Protein AF-A0AB32T4A2-F1 (afdb_monomer_lite)

pLDDT: mean 78.08, std 14.13, range [25.25, 95.31]

Radius of gyration: 63.25 Å; chains: 1; bounding box: 148×83×180 Å

Secondary structure (DSSP, 8-state):
-----PPPSSHHHHHHHHHS-HHHHHHHHS-TTTTHHHHHHHHHHHHHHHHHHHHHHHHTT----HHHHHHHHHHHHHHHHHHHHH-HHHHHHHHHHHHHTTTHHHHHHHHHHHHHHHIIIIIHHHHHHHHHHHHHHHHHHHHHHHHHHHHHHHHHHHHHHHHHHHHHTHHHHHHHHHHHHHHHHHHHHHHH--TTTGGG--------SSHHHHHHHHHHHHHHHHHHHHHHHHHHHHHHHHHHHHHH---TTTHHHHHGGGG-GGGGGGGGGHHHHHHHS----TTHHHHHHHHHHHHHHHHS----------------TTHHHHHHHHHHHHHHHHHHHHHHHHHHHHHHHHHHHHHHHHHHHHHHHHHHHHH-TTSS--B--HHHHHHHHHHHHTT----PSPPTGGGTTSB-TT--SPPHHHHHHHHHHHHHHHHHHHHHHHHHHHHHHHHHHHHHHHHH---EEEEEEEEE------S-SHHHHHHHHHHGGG--EEEEEEEEESS-TTSHHHHTSSSSSS--------

GO terms:
  GO:0009612 response to mechanical stimulus (P, IDA)
  GO:1905516 positive regulation of fertilization (P, IGI)
  GO:1905516 positive regulation of fertilization (P, IMP)

Structure (mmCIF, N/CA/C/O backbone):
data_AF-A0AB32T4A2-F1
#
_entry.id   AF-A0AB32T4A2-F1
#
loop_
_atom_site.group_PDB
_atom_site.id
_atom_site.type_symbol
_atom_site.label_atom_id
_atom_site.label_alt_id
_atom_site.label_comp_id
_atom_site.label_asym_id
_atom_site.label_entity_id
_atom_site.label_seq_id
_atom_site.pdbx_PDB_ins_code
_atom_site.Cartn_x
_atom_site.Cartn_y
_atom_site.Cartn_z
_atom_site.occupancy
_atom_site.B_iso_or_equiv
_atom_site.auth_seq_id
_atom_site.auth_comp_id
_atom_site.auth_asym_id
_atom_site.auth_atom_id
_atom_site.pdbx_PDB_model_num
ATOM 1 N N . MET A 1 1 ? 57.175 -7.290 -68.665 1.00 32.12 1 MET A N 1
ATOM 2 C CA . MET A 1 1 ? 56.601 -6.142 -67.928 1.00 32.12 1 MET A CA 1
ATOM 3 C C . MET A 1 1 ? 55.835 -6.670 -66.732 1.00 32.12 1 MET A C 1
ATOM 5 O O . MET A 1 1 ? 54.681 -7.059 -66.841 1.00 32.12 1 MET A O 1
ATOM 9 N N . GLU A 1 2 ? 56.519 -6.771 -65.603 1.00 31.55 2 GLU A N 1
ATOM 10 C CA . GLU A 1 2 ? 55.947 -7.267 -64.360 1.00 31.55 2 GLU A CA 1
ATOM 11 C C . GLU A 1 2 ? 55.056 -6.169 -63.770 1.00 31.55 2 GLU A C 1
ATOM 13 O O . GLU A 1 2 ? 55.530 -5.119 -63.334 1.00 31.55 2 GLU A O 1
ATOM 18 N N . THR A 1 3 ? 53.736 -6.355 -63.842 1.00 35.81 3 THR A N 1
ATOM 19 C CA . THR A 1 3 ? 52.764 -5.445 -63.229 1.00 35.81 3 THR A CA 1
ATOM 20 C C . THR A 1 3 ? 53.081 -5.319 -61.744 1.00 35.81 3 THR A C 1
ATOM 22 O O . THR A 1 3 ? 52.827 -6.242 -60.969 1.00 35.81 3 THR A O 1
ATOM 25 N N . ARG A 1 4 ? 53.652 -4.173 -61.359 1.00 41.28 4 ARG A N 1
ATOM 26 C CA . ARG A 1 4 ? 53.999 -3.779 -59.989 1.00 41.28 4 ARG A CA 1
ATOM 27 C C . ARG A 1 4 ? 52.796 -4.046 -59.071 1.00 41.28 4 ARG A C 1
ATOM 29 O O . ARG A 1 4 ? 51.840 -3.270 -59.052 1.00 41.28 4 ARG A O 1
ATOM 36 N N . ARG A 1 5 ? 52.802 -5.172 -58.345 1.00 51.41 5 ARG A N 1
ATOM 37 C CA . ARG A 1 5 ? 51.723 -5.550 -57.416 1.00 51.41 5 ARG A CA 1
ATOM 38 C C . ARG A 1 5 ? 51.615 -4.465 -56.341 1.00 51.41 5 ARG A C 1
ATOM 40 O O . ARG A 1 5 ? 52.518 -4.320 -55.521 1.00 51.41 5 ARG A O 1
ATOM 47 N N . LYS A 1 6 ? 50.521 -3.694 -56.349 1.00 57.28 6 LYS A N 1
ATOM 48 C CA . LYS A 1 6 ? 50.216 -2.736 -55.277 1.00 57.28 6 LYS A CA 1
ATOM 49 C C . LYS A 1 6 ? 50.111 -3.502 -53.954 1.00 57.28 6 LYS A C 1
ATOM 51 O O . LYS A 1 6 ? 49.427 -4.523 -53.873 1.00 57.28 6 LYS A O 1
ATOM 56 N N . THR A 1 7 ? 50.839 -3.039 -52.942 1.00 60.09 7 THR A N 1
ATOM 57 C CA . THR A 1 7 ? 50.763 -3.581 -51.584 1.00 60.09 7 THR A CA 1
ATOM 58 C C . THR A 1 7 ? 49.400 -3.232 -50.979 1.00 60.09 7 THR A C 1
ATOM 60 O O . THR A 1 7 ? 49.018 -2.065 -51.077 1.00 60.09 7 THR A O 1
ATOM 63 N N . PRO A 1 8 ? 48.691 -4.193 -50.362 1.00 61.50 8 PRO A N 1
ATOM 64 C CA . PRO A 1 8 ? 47.357 -3.974 -49.803 1.00 61.50 8 PRO A CA 1
ATOM 65 C C . PRO A 1 8 ? 47.376 -2.901 -48.712 1.00 61.50 8 PRO A C 1
ATOM 67 O O . PRO A 1 8 ? 48.288 -2.882 -47.884 1.00 61.50 8 PRO A O 1
ATOM 70 N N . HIS A 1 9 ? 46.387 -2.010 -48.723 1.00 63.25 9 HIS A N 1
ATOM 71 C CA . HIS A 1 9 ? 46.322 -0.765 -47.958 1.00 63.25 9 HIS A CA 1
ATOM 72 C C . HIS A 1 9 ? 45.862 -0.932 -46.501 1.00 63.25 9 HIS A C 1
ATOM 74 O O . HIS A 1 9 ? 46.173 -0.079 -45.662 1.00 63.25 9 HIS A O 1
ATOM 80 N N . SER A 1 10 ? 45.198 -2.044 -46.171 1.00 68.00 10 SER A N 1
ATOM 81 C CA . SER A 1 10 ? 44.767 -2.388 -44.808 1.00 68.00 10 SER A CA 1
ATOM 82 C C . SER A 1 10 ? 45.038 -3.854 -44.444 1.00 68.00 10 SER A C 1
ATOM 84 O O . SER A 1 10 ? 45.204 -4.715 -45.308 1.00 68.00 10 SER A O 1
ATOM 86 N N . THR A 1 11 ? 45.077 -4.149 -43.143 1.00 68.81 11 THR A N 1
ATOM 87 C CA . THR A 1 11 ? 45.094 -5.522 -42.600 1.00 68.81 11 THR A CA 1
ATOM 88 C C . THR A 1 11 ? 43.859 -6.311 -43.038 1.00 68.81 11 THR A C 1
ATOM 90 O O . THR A 1 11 ? 43.971 -7.485 -43.376 1.00 68.81 11 THR A O 1
ATOM 93 N N . LEU A 1 12 ? 42.701 -5.650 -43.139 1.00 70.88 12 LEU A N 1
ATOM 94 C CA . LEU A 1 12 ? 41.477 -6.232 -43.690 1.00 70.88 12 LEU A CA 1
ATOM 95 C C . LEU A 1 12 ? 41.656 -6.633 -45.163 1.00 70.88 12 LEU A C 1
ATOM 97 O O . LEU A 1 12 ? 41.311 -7.744 -45.542 1.00 70.88 12 LEU A O 1
ATOM 101 N N . GLU A 1 13 ? 42.278 -5.786 -45.985 1.00 74.25 13 GLU A N 1
ATOM 102 C CA . GLU A 1 13 ? 42.582 -6.119 -47.381 1.00 74.25 13 GLU A CA 1
ATOM 103 C C . GLU A 1 13 ? 43.561 -7.301 -47.487 1.00 74.25 13 GLU A C 1
ATOM 105 O O . GLU A 1 13 ? 43.402 -8.155 -48.358 1.00 74.25 13 GLU A O 1
ATOM 110 N N . GLN A 1 14 ? 44.538 -7.408 -46.580 1.00 71.94 14 GLN A N 1
ATOM 111 C CA . GLN A 1 14 ? 45.459 -8.553 -46.522 1.00 71.94 14 GLN A CA 1
ATOM 112 C C . GLN A 1 14 ? 44.742 -9.866 -46.195 1.00 71.94 14 GLN A C 1
ATOM 114 O O . GLN A 1 14 ? 44.990 -10.879 -46.852 1.00 71.94 14 GLN A O 1
ATOM 119 N N . VAL A 1 15 ? 43.844 -9.843 -45.211 1.00 75.50 15 VAL A N 1
ATOM 120 C CA . VAL A 1 15 ? 43.044 -11.007 -44.808 1.00 75.50 15 VAL A CA 1
ATOM 121 C C . VAL A 1 15 ? 42.051 -11.379 -45.910 1.00 75.50 15 VAL A C 1
ATOM 123 O O . VAL A 1 15 ? 42.003 -12.533 -46.335 1.00 75.50 15 VAL A O 1
ATOM 126 N N . CYS A 1 16 ? 41.332 -10.402 -46.466 1.00 77.06 16 CYS A N 1
ATOM 127 C CA . CYS A 1 16 ? 40.386 -10.629 -47.553 1.00 77.06 16 CYS A CA 1
ATOM 128 C C . CYS A 1 16 ? 41.063 -11.182 -48.809 1.00 77.06 16 CYS A C 1
ATOM 130 O O . CYS A 1 16 ? 40.503 -12.053 -49.464 1.00 77.06 16 CYS A O 1
ATOM 132 N N . LYS A 1 17 ? 42.286 -10.744 -49.127 1.00 76.44 17 LYS A N 1
ATOM 133 C CA . LYS A 1 17 ? 43.066 -11.299 -50.243 1.00 76.44 17 LYS A CA 1
ATOM 134 C C . LYS A 1 17 ? 43.397 -12.782 -50.062 1.00 76.44 17 LYS A C 1
ATOM 136 O O . LYS A 1 17 ? 43.603 -13.476 -51.053 1.00 76.44 17 LYS A O 1
ATOM 141 N N . ARG A 1 18 ? 43.492 -13.243 -48.812 1.00 77.25 18 ARG A N 1
ATOM 142 C CA . ARG A 1 18 ? 43.836 -14.624 -48.457 1.00 77.25 18 ARG A CA 1
ATOM 143 C C . ARG A 1 18 ? 42.613 -15.544 -48.416 1.00 77.25 18 ARG A C 1
ATOM 145 O O . ARG A 1 18 ? 42.767 -16.732 -48.660 1.00 77.25 18 ARG A O 1
ATOM 152 N N . ILE A 1 19 ? 41.434 -14.995 -48.116 1.00 82.25 19 ILE A N 1
ATOM 153 C CA . ILE A 1 19 ? 40.196 -15.759 -47.888 1.00 82.25 19 ILE A CA 1
ATOM 154 C C . ILE A 1 19 ? 39.249 -15.713 -49.098 1.00 82.25 19 ILE A C 1
ATOM 156 O O . ILE A 1 19 ? 38.600 -16.709 -49.406 1.00 82.25 19 ILE A O 1
ATOM 160 N N . LEU A 1 20 ? 39.139 -14.576 -49.794 1.00 81.12 20 LEU A N 1
ATOM 161 C CA . LEU A 1 20 ? 38.131 -14.396 -50.842 1.00 81.12 20 LEU A CA 1
ATOM 162 C C . LEU A 1 20 ? 38.612 -14.848 -52.231 1.00 81.12 20 LEU A C 1
ATOM 164 O O . LEU A 1 20 ? 39.768 -14.614 -52.597 1.00 81.12 20 LEU A O 1
ATOM 168 N N . PRO A 1 21 ? 37.705 -15.391 -53.070 1.00 82.31 21 PRO A N 1
ATOM 169 C CA . PRO A 1 21 ? 37.990 -15.668 -54.473 1.00 82.31 21 PRO A CA 1
ATOM 170 C C . PRO A 1 21 ? 38.458 -14.408 -55.210 1.00 82.31 21 PRO A C 1
ATOM 172 O O . PRO A 1 21 ? 37.937 -13.310 -54.994 1.00 82.31 21 PRO A O 1
ATOM 175 N N . LEU A 1 22 ? 39.388 -14.571 -56.157 1.00 74.88 22 LEU A N 1
ATOM 176 C CA . LEU A 1 22 ? 40.074 -13.466 -56.842 1.00 74.88 22 LEU A CA 1
ATOM 177 C C . LEU A 1 22 ? 39.118 -12.436 -57.483 1.00 74.88 22 LEU A C 1
ATOM 179 O O . LEU A 1 22 ? 39.429 -11.246 -57.530 1.00 74.88 22 LEU A O 1
ATOM 183 N N . ARG A 1 23 ? 37.949 -12.883 -57.968 1.00 73.50 23 ARG A N 1
ATOM 184 C CA . ARG A 1 23 ? 36.906 -12.019 -58.552 1.00 73.50 23 ARG A CA 1
ATOM 185 C C . ARG A 1 23 ? 36.208 -11.152 -57.502 1.00 73.50 23 ARG A C 1
ATOM 187 O O . ARG A 1 23 ? 36.002 -9.969 -57.745 1.00 73.50 23 ARG A O 1
ATOM 194 N N . VAL A 1 24 ? 35.909 -11.709 -56.329 1.00 74.94 24 VAL A N 1
ATOM 195 C CA . VAL A 1 24 ? 35.279 -10.977 -55.218 1.00 74.94 24 VAL A CA 1
ATOM 196 C C . VAL A 1 24 ? 36.280 -10.008 -54.586 1.00 74.94 24 VAL A C 1
ATOM 198 O O . VAL A 1 24 ? 35.943 -8.862 -54.301 1.00 74.94 24 VAL A O 1
ATOM 201 N N . PHE A 1 25 ? 37.548 -10.416 -54.473 1.00 75.38 25 PHE A N 1
ATOM 202 C CA . PHE A 1 25 ? 38.625 -9.531 -54.033 1.00 75.38 25 PHE A CA 1
ATOM 203 C C . PHE A 1 25 ? 38.812 -8.328 -54.978 1.00 75.38 25 PHE A C 1
ATOM 205 O O . PHE A 1 25 ? 38.871 -7.188 -54.518 1.00 75.38 25 PHE A O 1
ATOM 212 N N . LYS A 1 26 ? 38.836 -8.554 -56.303 1.00 72.50 26 LYS A N 1
ATOM 213 C CA . LYS A 1 26 ? 38.880 -7.468 -57.303 1.00 72.50 26 LYS A CA 1
ATOM 214 C C . LYS A 1 26 ? 37.624 -6.592 -57.278 1.00 72.50 26 LYS A C 1
ATOM 216 O O . LYS A 1 26 ? 37.733 -5.384 -57.451 1.00 72.50 26 LYS A O 1
ATOM 221 N N . PHE A 1 27 ? 36.450 -7.160 -57.018 1.00 76.12 27 PHE A N 1
ATOM 222 C CA . PHE A 1 27 ? 35.217 -6.385 -56.883 1.00 76.12 27 PHE A CA 1
ATOM 223 C C . PHE A 1 27 ? 35.249 -5.433 -55.672 1.00 76.12 27 PHE A C 1
ATOM 225 O O . PHE A 1 27 ? 34.877 -4.265 -55.812 1.00 76.12 27 PHE A O 1
ATOM 232 N N . LEU A 1 28 ? 35.754 -5.892 -54.521 1.00 69.88 28 LEU A N 1
ATOM 233 C CA . LEU A 1 28 ? 35.823 -5.115 -53.276 1.00 69.88 28 LEU A CA 1
ATOM 234 C C . LEU A 1 28 ? 36.966 -4.082 -53.257 1.00 69.88 28 LEU A C 1
ATOM 236 O O . LEU A 1 28 ? 36.738 -2.938 -52.875 1.00 69.88 28 LEU A O 1
ATOM 240 N N . PHE A 1 29 ? 38.171 -4.453 -53.706 1.00 70.00 29 PHE A N 1
ATOM 241 C CA . PHE A 1 29 ? 39.387 -3.623 -53.577 1.00 70.00 29 PHE A CA 1
ATOM 242 C C . PHE A 1 29 ? 39.955 -3.113 -54.917 1.00 70.00 29 PHE A C 1
ATOM 244 O O . PHE A 1 29 ? 40.971 -2.419 -54.943 1.00 70.00 29 PHE A O 1
ATOM 251 N N . GLY A 1 30 ? 39.323 -3.445 -56.047 1.00 68.44 30 GLY A N 1
ATOM 252 C CA . GLY A 1 30 ? 39.733 -2.985 -57.377 1.00 68.44 30 GLY A CA 1
ATOM 253 C C . GLY A 1 30 ? 39.399 -1.512 -57.667 1.00 68.44 30 GLY A C 1
ATOM 254 O O . GLY A 1 30 ? 38.632 -0.879 -56.927 1.00 68.44 30 GLY A O 1
ATOM 255 N N . PRO A 1 31 ? 39.960 -0.947 -58.753 1.00 66.38 31 PRO A N 1
ATOM 256 C CA . PRO A 1 31 ? 39.734 0.443 -59.151 1.00 66.38 31 PRO A CA 1
ATOM 257 C C . PRO A 1 31 ? 38.248 0.732 -59.422 1.00 66.38 31 PRO A C 1
ATOM 259 O O . PRO A 1 31 ? 37.503 -0.126 -59.891 1.00 66.38 31 PRO A O 1
ATOM 262 N N . LEU A 1 32 ? 37.809 1.964 -59.127 1.00 63.69 32 LEU A N 1
ATOM 263 C CA . LEU A 1 32 ? 36.397 2.380 -59.213 1.00 63.69 32 LEU A CA 1
ATOM 264 C C . LEU A 1 32 ? 35.760 2.234 -60.607 1.00 63.69 32 LEU A C 1
ATOM 266 O O . LEU A 1 32 ? 34.535 2.189 -60.700 1.00 63.69 32 LEU A O 1
ATOM 270 N N . SER A 1 33 ? 36.566 2.125 -61.663 1.00 65.12 33 SER A N 1
ATOM 271 C CA . SER A 1 33 ? 36.132 2.068 -63.061 1.00 65.12 33 SER A CA 1
ATOM 272 C C . SER A 1 33 ? 35.754 0.671 -63.573 1.00 65.12 33 SER A C 1
ATOM 274 O O . SER A 1 33 ? 34.965 0.586 -64.507 1.00 65.12 33 SER A O 1
ATOM 276 N N . GLU A 1 34 ? 36.262 -0.420 -62.986 1.00 68.44 34 GLU A N 1
ATOM 277 C CA . GLU A 1 34 ? 36.132 -1.770 -63.577 1.00 68.44 34 GLU A CA 1
ATOM 278 C C . GLU A 1 34 ? 34.742 -2.418 -63.381 1.00 68.44 34 GLU A C 1
ATOM 280 O O . GLU A 1 34 ? 34.318 -3.208 -64.217 1.00 68.44 34 GLU A O 1
ATOM 285 N N . PHE A 1 35 ? 33.997 -2.070 -62.320 1.00 75.81 35 PHE A N 1
ATOM 286 C CA . PHE A 1 35 ? 32.692 -2.682 -61.985 1.00 75.81 35 PHE A CA 1
ATOM 287 C C . PHE A 1 35 ? 31.633 -1.649 -61.555 1.00 75.81 35 PHE A C 1
ATOM 289 O O . PHE A 1 35 ? 30.988 -1.781 -60.511 1.00 75.81 35 PHE A O 1
ATOM 296 N N . SER A 1 36 ? 31.453 -0.585 -62.341 1.00 76.06 36 SER A N 1
ATOM 297 C CA . SER A 1 36 ? 30.607 0.561 -61.960 1.00 76.06 36 SER A CA 1
ATOM 298 C C . SER A 1 36 ? 29.108 0.238 -61.834 1.00 76.06 36 SER A C 1
ATOM 300 O O . SER A 1 36 ? 28.425 0.831 -60.998 1.00 76.06 36 SER A O 1
ATOM 302 N N . VAL A 1 37 ? 28.576 -0.689 -62.639 1.00 82.50 37 VAL A N 1
ATOM 303 C CA . VAL A 1 37 ? 27.157 -1.099 -62.595 1.00 82.50 37 VAL A CA 1
ATOM 304 C C . VAL A 1 37 ? 26.897 -2.012 -61.400 1.00 82.50 37 VAL A C 1
ATOM 306 O O . VAL A 1 37 ? 26.029 -1.721 -60.582 1.00 82.50 37 VAL A O 1
ATOM 309 N N . ALA A 1 38 ? 27.710 -3.058 -61.233 1.00 83.62 38 ALA A N 1
ATOM 310 C CA . ALA A 1 38 ? 27.583 -3.991 -60.117 1.00 83.62 38 ALA A CA 1
ATOM 311 C C . ALA A 1 38 ? 27.711 -3.283 -58.755 1.00 83.62 38 ALA A C 1
ATOM 313 O O . ALA A 1 38 ? 26.905 -3.530 -57.866 1.00 83.62 38 ALA A O 1
ATOM 314 N N . ARG A 1 39 ? 28.635 -2.320 -58.603 1.00 82.19 39 ARG A N 1
ATOM 315 C CA . ARG A 1 39 ? 28.762 -1.530 -57.362 1.00 82.19 39 ARG A CA 1
ATOM 316 C C . ARG A 1 39 ? 27.557 -0.625 -57.083 1.00 82.19 39 ARG A C 1
ATOM 318 O O . ARG A 1 39 ? 27.207 -0.450 -55.918 1.00 82.19 39 ARG A O 1
ATOM 325 N N . ARG A 1 40 ? 26.924 -0.062 -58.120 1.00 85.44 40 ARG A N 1
ATOM 326 C CA . ARG A 1 40 ? 25.684 0.722 -57.976 1.00 85.44 40 ARG A CA 1
ATOM 327 C C . ARG A 1 40 ? 24.514 -0.161 -57.546 1.00 85.44 40 ARG A C 1
ATOM 329 O O . ARG A 1 40 ? 23.792 0.229 -56.639 1.00 85.44 40 ARG A O 1
ATOM 336 N N . ILE A 1 41 ? 24.386 -1.362 -58.114 1.00 88.62 41 ILE A N 1
ATOM 337 C CA . ILE A 1 41 ? 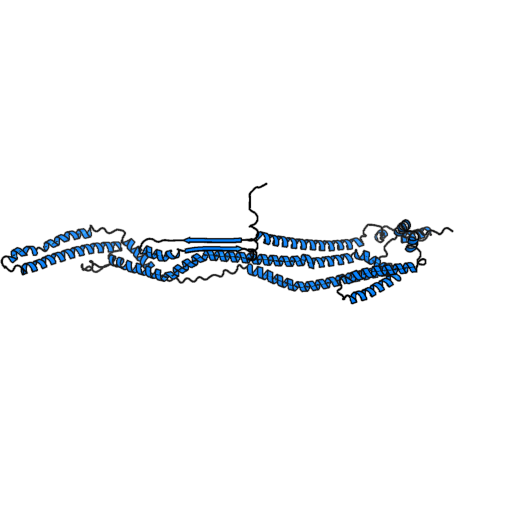23.368 -2.349 -57.711 1.00 88.62 41 ILE A CA 1
ATOM 338 C C . ILE A 1 41 ? 23.589 -2.795 -56.260 1.00 88.62 41 ILE A C 1
ATOM 340 O O . ILE A 1 41 ? 22.655 -2.767 -55.467 1.00 88.62 41 ILE A O 1
ATOM 344 N N . THR A 1 42 ? 24.823 -3.129 -55.867 1.00 87.62 42 THR A N 1
ATOM 345 C CA . THR A 1 42 ? 25.133 -3.474 -54.468 1.00 87.62 42 THR A CA 1
ATOM 346 C C . THR A 1 42 ? 24.841 -2.310 -53.518 1.00 87.62 42 THR A C 1
ATOM 348 O O . THR A 1 42 ? 24.310 -2.526 -52.434 1.00 87.62 42 THR A O 1
ATOM 351 N N . GLY A 1 43 ? 25.133 -1.072 -53.932 1.00 87.94 43 GLY A N 1
ATOM 352 C CA . GLY A 1 43 ? 24.752 0.134 -53.195 1.00 87.94 43 GLY A CA 1
ATOM 353 C C . GLY A 1 43 ? 23.235 0.306 -53.061 1.00 87.94 43 GLY A C 1
ATOM 354 O O . GLY A 1 43 ? 22.772 0.662 -51.982 1.00 87.94 43 GLY A O 1
ATOM 355 N N . ALA A 1 44 ? 22.465 -0.006 -54.110 1.00 91.31 44 ALA A N 1
ATOM 356 C CA . ALA A 1 44 ? 20.999 0.003 -54.092 1.00 91.31 44 ALA A CA 1
ATOM 357 C C . ALA A 1 44 ? 20.437 -1.004 -53.092 1.00 91.31 44 ALA A C 1
ATOM 359 O O . ALA A 1 44 ? 19.609 -0.647 -52.262 1.00 91.31 44 ALA A O 1
ATOM 360 N N . VAL A 1 45 ? 20.928 -2.245 -53.142 1.00 93.31 45 VAL A N 1
ATOM 361 C CA . VAL A 1 45 ? 20.513 -3.321 -52.232 1.00 93.31 45 VAL A CA 1
ATOM 362 C C . VAL A 1 45 ? 20.871 -2.965 -50.791 1.00 93.31 45 VAL A C 1
ATOM 364 O O . VAL A 1 45 ? 20.033 -3.091 -49.903 1.00 93.31 45 VAL A O 1
ATOM 367 N N . PHE A 1 46 ? 22.081 -2.448 -50.555 1.00 91.94 46 PHE A N 1
ATOM 368 C CA . PHE A 1 46 ? 22.479 -1.957 -49.236 1.00 91.94 46 PHE A CA 1
ATOM 369 C C . PHE A 1 46 ? 21.560 -0.829 -48.752 1.00 91.94 46 PHE A C 1
ATOM 371 O O . PHE A 1 46 ? 21.108 -0.860 -47.611 1.00 91.94 46 PHE A O 1
ATOM 378 N N . GLY A 1 47 ? 21.246 0.140 -49.617 1.00 91.88 47 GLY A N 1
ATOM 379 C CA . GLY A 1 47 ? 20.316 1.230 -49.323 1.00 91.88 47 GLY A CA 1
ATOM 380 C C . GLY A 1 47 ? 18.888 0.751 -49.042 1.00 91.88 47 GLY A C 1
ATOM 381 O O . GLY A 1 47 ? 18.253 1.279 -48.138 1.00 91.88 47 GLY A O 1
ATOM 382 N N . ALA A 1 48 ? 18.406 -0.277 -49.748 1.00 93.06 48 ALA A N 1
ATOM 383 C CA . ALA A 1 48 ? 17.094 -0.886 -49.512 1.00 93.06 48 ALA A CA 1
ATOM 384 C C . ALA A 1 48 ? 17.027 -1.558 -48.136 1.00 93.06 48 ALA A C 1
ATOM 386 O O . ALA A 1 48 ? 16.129 -1.277 -47.348 1.00 93.06 48 ALA A O 1
ATOM 387 N N . LEU A 1 49 ? 18.001 -2.427 -47.844 1.00 92.31 49 LEU A N 1
ATOM 388 C CA . LEU A 1 49 ? 18.054 -3.201 -46.603 1.00 92.31 49 LEU A CA 1
ATOM 389 C C . LEU A 1 49 ? 18.258 -2.297 -45.388 1.00 92.31 49 LEU A C 1
ATOM 391 O O . LEU A 1 49 ? 17.545 -2.418 -44.395 1.00 92.31 49 LEU A O 1
ATOM 395 N N . SER A 1 50 ? 19.209 -1.364 -45.479 1.00 89.81 50 SER A N 1
ATOM 396 C CA . SER A 1 50 ? 19.435 -0.392 -44.412 1.00 89.81 50 SER A CA 1
ATOM 397 C C . SER A 1 50 ? 18.255 0.562 -44.262 1.00 89.81 50 SER A C 1
ATOM 399 O O . SER A 1 50 ? 17.819 0.782 -43.142 1.00 89.81 50 SER A O 1
ATOM 401 N N . GLY A 1 51 ? 17.675 1.060 -45.356 1.00 89.25 51 GLY A N 1
ATOM 402 C CA . GLY A 1 51 ? 16.480 1.904 -45.325 1.00 89.25 51 GLY A CA 1
ATOM 403 C C . GLY A 1 51 ? 15.288 1.218 -44.662 1.00 89.25 51 GLY A C 1
ATOM 404 O O . GLY A 1 51 ? 14.627 1.832 -43.831 1.00 89.25 51 GLY A O 1
ATOM 405 N N . ALA A 1 52 ? 15.053 -0.064 -44.954 1.00 89.62 52 ALA A N 1
ATOM 406 C CA . ALA A 1 52 ? 14.010 -0.844 -44.292 1.00 89.62 52 ALA A CA 1
ATOM 407 C C . ALA A 1 52 ? 14.288 -0.991 -42.787 1.00 89.62 52 ALA A C 1
ATOM 409 O O . ALA A 1 52 ? 13.406 -0.723 -41.977 1.00 89.62 52 ALA A O 1
ATOM 410 N N . GLY A 1 53 ? 15.519 -1.341 -42.397 1.00 86.31 53 GLY A N 1
ATOM 411 C CA . GLY A 1 53 ? 15.902 -1.442 -40.983 1.00 86.31 53 GLY A CA 1
ATOM 412 C C . GLY A 1 53 ? 15.778 -0.114 -40.224 1.00 86.31 53 GLY A C 1
ATOM 413 O O . GLY A 1 53 ? 15.244 -0.081 -39.117 1.00 86.31 53 GLY A O 1
ATOM 414 N N . LEU A 1 54 ? 16.211 0.992 -40.836 1.00 83.69 54 LEU A N 1
ATOM 415 C CA . LEU A 1 54 ? 16.078 2.340 -40.277 1.00 83.69 54 LEU A CA 1
ATOM 416 C C . LEU A 1 54 ? 14.603 2.746 -40.135 1.00 83.69 54 LEU A C 1
ATOM 418 O O . LEU A 1 54 ? 14.225 3.336 -39.127 1.00 83.69 54 LEU A O 1
ATOM 422 N N . PHE A 1 55 ? 13.770 2.400 -41.118 1.00 85.81 55 PHE A N 1
ATOM 423 C CA . PHE A 1 55 ? 12.334 2.663 -41.092 1.00 85.81 55 PHE A CA 1
ATOM 424 C C . PHE A 1 55 ? 11.632 1.905 -39.961 1.00 85.81 55 PHE A C 1
ATOM 426 O O . PHE A 1 55 ? 10.903 2.518 -39.186 1.00 85.81 55 PHE A O 1
ATOM 433 N N . PHE A 1 56 ? 11.911 0.606 -39.804 1.00 83.12 56 PHE A N 1
ATOM 434 C CA . PHE A 1 56 ? 11.384 -0.187 -38.688 1.00 83.12 56 PHE A CA 1
ATOM 435 C C . PHE A 1 56 ? 11.804 0.383 -37.326 1.00 83.12 56 PHE A C 1
ATOM 437 O O . PHE A 1 56 ? 10.971 0.474 -36.427 1.00 83.12 56 PHE A O 1
ATOM 444 N N . GLY A 1 57 ? 13.058 0.828 -37.184 1.00 76.56 57 GLY A N 1
ATOM 445 C CA . GLY A 1 57 ? 13.544 1.465 -35.954 1.00 76.56 57 GLY A CA 1
ATOM 446 C C . GLY A 1 57 ? 12.861 2.800 -35.629 1.00 76.56 57 GLY A C 1
ATOM 447 O O . GLY A 1 57 ? 12.594 3.080 -34.463 1.00 76.56 57 GLY A O 1
ATOM 448 N N . LEU A 1 58 ? 12.539 3.607 -36.645 1.00 76.44 58 LEU A N 1
ATOM 449 C CA . LEU A 1 58 ? 11.836 4.890 -36.487 1.00 76.44 58 LEU A CA 1
ATOM 450 C C . LEU A 1 58 ? 10.361 4.729 -36.123 1.00 76.44 58 LEU A C 1
ATOM 452 O O . LEU A 1 58 ? 9.822 5.550 -35.387 1.00 76.44 58 LEU A O 1
ATOM 456 N N . ILE A 1 59 ? 9.704 3.703 -36.660 1.00 74.69 59 ILE A N 1
ATOM 457 C CA . ILE A 1 59 ? 8.247 3.557 -36.582 1.00 74.69 59 ILE A CA 1
ATOM 458 C C . ILE A 1 59 ? 7.768 2.663 -35.456 1.00 74.69 59 ILE A C 1
ATOM 460 O O . ILE A 1 59 ? 6.610 2.785 -35.066 1.00 74.69 59 ILE A O 1
ATOM 464 N N . TYR A 1 60 ? 8.646 1.842 -34.879 1.00 69.50 60 TYR A N 1
ATOM 465 C CA . TYR A 1 60 ? 8.296 0.973 -33.755 1.00 69.50 60 TYR A CA 1
ATOM 466 C C . TYR A 1 60 ? 7.526 1.704 -32.636 1.00 69.50 60 TYR A C 1
ATOM 468 O O . TYR A 1 60 ? 6.629 1.124 -32.036 1.00 69.50 60 TYR A O 1
ATOM 476 N N . ASN A 1 61 ? 7.815 2.991 -32.408 1.00 65.75 61 ASN A N 1
ATOM 477 C CA . ASN A 1 61 ? 7.207 3.789 -31.340 1.00 65.75 61 ASN A CA 1
ATOM 478 C C . ASN A 1 61 ? 6.215 4.872 -31.823 1.00 65.75 61 ASN A C 1
ATOM 480 O O . ASN A 1 61 ? 5.734 5.652 -31.000 1.00 65.75 61 ASN A O 1
ATOM 484 N N . ILE A 1 62 ? 5.899 4.957 -33.125 1.00 71.62 62 ILE A N 1
ATOM 485 C CA . ILE A 1 62 ? 5.000 5.988 -33.676 1.00 71.62 62 ILE A CA 1
ATOM 486 C C . ILE A 1 62 ? 3.667 5.358 -34.099 1.00 71.62 62 ILE A C 1
ATOM 488 O O . ILE A 1 62 ? 3.598 4.568 -35.042 1.00 71.62 62 ILE A O 1
ATOM 492 N N . ALA A 1 63 ? 2.579 5.772 -33.447 1.00 67.88 63 ALA A N 1
ATOM 493 C CA . ALA A 1 63 ? 1.226 5.375 -33.823 1.00 67.88 63 ALA A CA 1
ATOM 494 C C . ALA A 1 63 ? 0.793 6.082 -35.124 1.00 67.88 63 ALA A C 1
ATOM 496 O O . ALA A 1 63 ? 0.464 7.266 -35.118 1.00 67.88 63 ALA A O 1
ATOM 497 N N . MET A 1 64 ? 0.792 5.352 -36.243 1.00 72.75 64 MET A N 1
ATOM 498 C CA . MET A 1 64 ? 0.227 5.793 -37.529 1.00 72.75 64 MET A CA 1
ATOM 499 C C . MET A 1 64 ? -0.780 4.768 -38.050 1.00 72.75 64 MET A C 1
ATOM 501 O O . MET A 1 64 ? -0.769 3.600 -37.657 1.00 72.75 64 MET A O 1
ATOM 505 N N . THR A 1 65 ? -1.643 5.200 -38.968 1.00 82.31 65 THR A N 1
ATOM 506 C CA . THR A 1 65 ? -2.565 4.295 -39.669 1.00 82.31 65 THR A CA 1
ATOM 507 C C . THR A 1 65 ? -1.811 3.394 -40.654 1.00 82.31 65 THR A C 1
ATOM 509 O O . THR A 1 65 ? -0.787 3.785 -41.219 1.00 82.31 65 THR A O 1
ATOM 512 N N . THR A 1 66 ? -2.328 2.189 -40.915 1.00 82.06 66 THR A N 1
ATOM 513 C CA . THR A 1 66 ? -1.681 1.184 -41.785 1.00 82.06 66 THR A CA 1
ATOM 514 C C . THR A 1 66 ? -1.346 1.719 -43.182 1.00 82.06 66 THR A C 1
ATOM 516 O O . THR A 1 66 ? -0.301 1.395 -43.741 1.00 82.06 66 THR A O 1
ATOM 519 N N . VAL A 1 67 ? -2.194 2.589 -43.740 1.00 86.56 67 VAL A N 1
ATOM 520 C CA . VAL A 1 67 ? -1.977 3.191 -45.067 1.00 86.56 67 VAL A CA 1
ATOM 521 C C . VAL A 1 67 ? -0.831 4.207 -45.043 1.00 86.56 67 VAL A C 1
ATOM 523 O O . VAL A 1 67 ? 0.019 4.202 -45.934 1.00 86.56 67 VAL A O 1
ATOM 526 N N . GLN A 1 68 ? -0.765 5.049 -44.008 1.00 83.75 68 GLN A N 1
ATOM 527 C CA . GLN A 1 68 ? 0.318 6.022 -43.840 1.00 83.75 68 GLN A CA 1
ATOM 528 C C . GLN A 1 68 ? 1.668 5.326 -43.645 1.00 83.75 68 GLN A C 1
ATOM 530 O O . GLN A 1 68 ? 2.654 5.744 -44.252 1.00 83.75 68 GLN A O 1
ATOM 535 N N . HIS A 1 69 ? 1.702 4.229 -42.881 1.00 84.81 69 HIS A N 1
ATOM 536 C CA . HIS A 1 69 ? 2.907 3.409 -42.711 1.00 84.81 69 HIS A CA 1
ATOM 537 C C . HIS A 1 69 ? 3.461 2.915 -44.048 1.00 84.81 69 HIS A C 1
ATOM 539 O O . HIS A 1 69 ? 4.650 3.068 -44.317 1.00 84.81 69 HIS A O 1
ATOM 545 N N . ILE A 1 70 ? 2.612 2.375 -44.925 1.00 87.00 70 ILE A N 1
ATOM 546 C CA . ILE A 1 70 ? 3.067 1.843 -46.218 1.00 87.00 70 ILE A CA 1
ATOM 547 C C . ILE A 1 70 ? 3.601 2.967 -47.115 1.00 87.00 70 ILE A C 1
ATOM 549 O O . ILE A 1 70 ? 4.692 2.839 -47.672 1.00 87.00 70 ILE A O 1
ATOM 553 N N . ILE A 1 71 ? 2.877 4.087 -47.229 1.00 89.38 71 ILE A N 1
ATOM 554 C CA . ILE A 1 71 ? 3.274 5.201 -48.106 1.00 89.38 71 ILE A CA 1
ATOM 555 C C . ILE A 1 71 ? 4.603 5.811 -47.643 1.00 89.38 71 ILE A C 1
ATOM 557 O O . ILE A 1 71 ? 5.531 5.946 -48.445 1.00 89.38 71 ILE A O 1
ATOM 561 N N . VAL A 1 72 ? 4.723 6.143 -46.354 1.00 88.88 72 VAL A N 1
ATOM 562 C CA . VAL A 1 72 ? 5.950 6.737 -45.799 1.00 88.88 72 VAL A CA 1
ATOM 563 C C . VAL A 1 72 ? 7.113 5.747 -45.895 1.00 88.88 72 VAL A C 1
ATOM 565 O O . VAL A 1 72 ? 8.224 6.151 -46.239 1.00 88.88 72 VAL A O 1
ATOM 568 N N . GLY A 1 73 ? 6.860 4.452 -45.686 1.00 88.75 73 GLY A N 1
ATOM 569 C CA . GLY A 1 73 ? 7.862 3.394 -45.818 1.00 88.75 73 GLY A CA 1
ATOM 570 C C . GLY A 1 73 ? 8.409 3.249 -47.220 1.00 88.75 73 GLY A C 1
ATOM 571 O O . GLY A 1 73 ? 9.625 3.283 -47.410 1.00 88.75 73 GLY A O 1
ATOM 572 N N . CYS A 1 74 ? 7.535 3.162 -48.219 1.00 90.88 74 CYS A N 1
ATOM 573 C CA . CYS A 1 74 ? 7.960 3.077 -49.611 1.00 90.88 74 CYS A CA 1
ATOM 574 C C . CYS A 1 74 ? 8.777 4.307 -50.033 1.00 90.88 74 CYS A C 1
ATOM 576 O O . CYS A 1 74 ? 9.818 4.153 -50.675 1.00 90.88 74 CYS A O 1
ATOM 578 N N . VAL A 1 75 ? 8.356 5.514 -49.637 1.00 92.75 75 VAL A N 1
ATOM 579 C CA . VAL A 1 75 ? 9.090 6.756 -49.938 1.00 92.75 75 VAL A CA 1
ATOM 580 C C . VAL A 1 75 ? 10.454 6.772 -49.246 1.00 92.75 75 VAL A C 1
ATOM 582 O O . VAL A 1 75 ? 11.468 7.040 -49.893 1.00 92.75 75 VAL A O 1
ATOM 585 N N . PHE A 1 76 ? 10.507 6.450 -47.953 1.00 91.12 76 PHE A N 1
ATOM 586 C CA . PHE A 1 76 ? 11.743 6.463 -47.174 1.00 91.12 76 PHE A CA 1
ATOM 587 C C . PHE A 1 76 ? 12.755 5.431 -47.684 1.00 91.12 76 PHE A C 1
ATOM 589 O O . PHE A 1 76 ? 13.903 5.775 -47.971 1.00 91.12 76 PHE A O 1
ATOM 596 N N . VAL A 1 77 ? 12.322 4.182 -47.879 1.00 93.19 77 VAL A N 1
ATOM 597 C CA . VAL A 1 77 ? 13.173 3.121 -48.434 1.00 93.19 77 VAL A CA 1
ATOM 598 C C . VAL A 1 77 ? 13.631 3.497 -49.844 1.00 93.19 77 VAL A C 1
ATOM 600 O O . VAL A 1 77 ? 14.814 3.356 -50.152 1.00 93.19 77 VAL A O 1
ATOM 603 N N . GLY A 1 78 ? 12.751 4.066 -50.674 1.00 93.12 78 GLY A N 1
ATOM 604 C CA . GLY A 1 78 ? 13.105 4.601 -51.991 1.00 93.12 78 GLY A CA 1
ATOM 605 C C . GLY A 1 78 ? 14.233 5.638 -51.924 1.00 93.12 78 GLY A C 1
ATOM 606 O O . GLY A 1 78 ? 15.238 5.511 -52.626 1.00 93.12 78 GLY A O 1
ATOM 607 N N . LEU A 1 79 ? 14.147 6.612 -51.018 1.00 92.50 79 LEU A N 1
ATOM 608 C CA . LEU A 1 79 ? 15.211 7.602 -50.812 1.00 92.50 79 LEU A CA 1
ATOM 609 C C . LEU A 1 79 ? 16.525 6.960 -50.341 1.00 92.50 79 LEU A C 1
ATOM 611 O O . LEU A 1 79 ? 17.595 7.309 -50.849 1.00 92.50 79 LEU A O 1
ATOM 615 N N . CYS A 1 80 ? 16.469 5.985 -49.430 1.00 92.12 80 CYS A N 1
ATOM 616 C CA . CYS A 1 80 ? 17.655 5.256 -48.976 1.00 92.12 80 CYS A CA 1
ATOM 617 C C . CYS A 1 80 ? 18.295 4.418 -50.093 1.00 92.12 80 CYS A C 1
ATOM 619 O O . CYS A 1 80 ? 19.524 4.356 -50.172 1.00 92.12 80 CYS A O 1
ATOM 621 N N . THR A 1 81 ? 17.505 3.821 -50.994 1.00 93.44 81 THR A N 1
ATOM 622 C CA . THR A 1 81 ? 18.043 3.100 -52.163 1.00 93.44 81 THR A CA 1
ATOM 623 C C . THR A 1 81 ? 18.812 4.031 -53.090 1.00 93.44 81 THR A C 1
ATOM 625 O O . THR A 1 81 ? 19.959 3.737 -53.429 1.00 93.44 81 THR A O 1
ATOM 628 N N . LEU A 1 82 ? 18.246 5.196 -53.423 1.00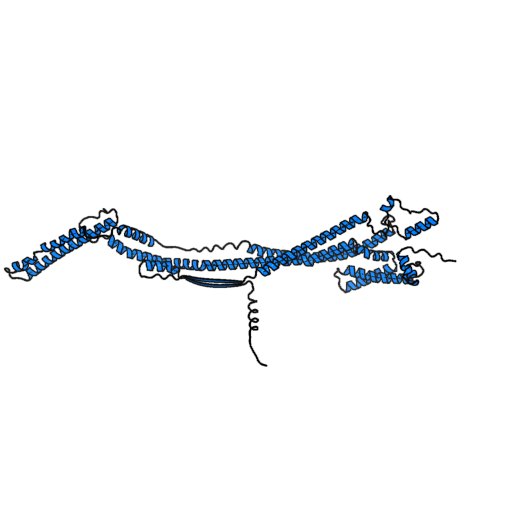 92.94 82 LEU A N 1
ATOM 629 C CA . LEU A 1 82 ? 18.912 6.212 -54.241 1.00 92.94 82 LEU A CA 1
ATOM 630 C C . LEU A 1 82 ? 20.177 6.746 -53.548 1.00 92.94 82 LEU A C 1
ATOM 632 O O . LEU A 1 82 ? 21.235 6.860 -54.176 1.00 92.94 82 LEU A O 1
ATOM 636 N N . GLY A 1 83 ? 20.103 7.002 -52.239 1.00 90.56 83 GLY A N 1
ATOM 637 C CA . GLY A 1 83 ? 21.249 7.396 -51.419 1.00 90.56 83 GLY A CA 1
ATOM 638 C C . GLY A 1 83 ? 22.369 6.352 -51.434 1.00 90.56 83 GLY A C 1
ATOM 639 O O . GLY A 1 83 ? 23.530 6.694 -51.662 1.00 90.56 83 GLY A O 1
ATOM 640 N N . GLY A 1 84 ? 22.027 5.072 -51.267 1.00 90.25 84 GLY A N 1
ATOM 641 C CA . GLY A 1 84 ? 22.964 3.949 -51.322 1.00 90.25 84 GLY A CA 1
ATOM 642 C C . GLY A 1 84 ? 23.583 3.738 -52.708 1.00 90.25 84 GLY A C 1
ATOM 643 O O . GLY A 1 84 ? 24.768 3.411 -52.813 1.00 90.25 84 GLY A O 1
ATOM 644 N N . MET A 1 85 ? 22.814 3.979 -53.773 1.00 90.19 85 MET A N 1
ATOM 645 C CA . MET A 1 85 ? 23.272 3.879 -55.163 1.00 90.19 85 MET A CA 1
ATOM 646 C C . MET A 1 85 ? 24.313 4.937 -55.523 1.00 90.19 85 MET A C 1
ATOM 648 O O . MET A 1 85 ? 25.345 4.606 -56.115 1.00 90.19 85 MET A O 1
ATOM 652 N N . PHE A 1 86 ? 24.038 6.204 -55.202 1.00 88.50 86 PHE A N 1
ATOM 653 C CA . PHE A 1 86 ? 24.794 7.335 -55.746 1.00 88.50 86 PHE A CA 1
ATOM 654 C C . PHE A 1 86 ? 25.767 7.969 -54.748 1.00 88.50 86 PHE A C 1
ATOM 656 O O . PHE A 1 86 ? 26.818 8.461 -55.158 1.00 88.50 86 PHE A O 1
ATOM 663 N N . SER A 1 87 ? 25.485 7.929 -53.443 1.00 89.50 87 SER A N 1
ATOM 664 C CA . SER A 1 87 ? 26.280 8.638 -52.436 1.00 89.50 87 SER A CA 1
ATOM 665 C C . SER A 1 87 ? 27.179 7.687 -51.644 1.00 89.50 87 SER A C 1
ATOM 667 O O . SER A 1 87 ? 26.735 6.730 -51.010 1.00 89.50 87 SER A O 1
ATOM 669 N N . SER A 1 88 ? 28.494 7.922 -51.670 1.00 84.88 88 SER A N 1
ATOM 670 C CA . SER A 1 88 ? 29.425 7.274 -50.730 1.00 84.88 88 SER A CA 1
ATOM 671 C C . SER A 1 88 ? 29.239 7.795 -49.307 1.00 84.88 88 SER A C 1
ATOM 673 O O . SER A 1 88 ? 29.351 7.023 -48.362 1.00 84.88 88 SER A O 1
ATOM 675 N N . LEU A 1 89 ? 28.895 9.076 -49.166 1.00 87.44 89 LEU A N 1
ATOM 676 C CA . LEU A 1 89 ? 28.707 9.743 -47.882 1.00 87.44 89 LEU A CA 1
ATOM 677 C C . LEU A 1 89 ? 27.537 9.115 -47.113 1.00 87.44 89 LEU A C 1
ATOM 679 O O . LEU A 1 89 ? 27.707 8.747 -45.959 1.00 87.44 89 LEU A O 1
ATOM 683 N N . PHE A 1 90 ? 26.412 8.860 -47.793 1.00 89.06 90 PHE A N 1
ATOM 684 C CA . PHE A 1 90 ? 25.263 8.156 -47.211 1.00 89.06 90 PHE A CA 1
ATOM 685 C C . PHE A 1 90 ? 25.630 6.744 -46.732 1.00 89.06 90 PHE A C 1
ATOM 687 O O . PHE A 1 90 ? 25.342 6.384 -45.596 1.00 89.06 90 PHE A O 1
ATOM 694 N N . ARG A 1 91 ? 26.324 5.959 -47.568 1.00 90.00 91 ARG A N 1
ATOM 695 C CA . ARG A 1 91 ? 26.759 4.598 -47.209 1.00 90.00 91 ARG A CA 1
ATOM 696 C C . ARG A 1 91 ? 27.660 4.589 -45.973 1.00 90.00 91 ARG A C 1
ATOM 698 O O . ARG A 1 91 ? 27.462 3.762 -45.090 1.00 90.00 91 ARG A O 1
ATOM 705 N N . CYS A 1 92 ? 28.615 5.517 -45.895 1.00 89.19 92 CYS A N 1
ATOM 706 C CA . CYS A 1 92 ? 29.488 5.656 -44.731 1.00 89.19 92 CYS A CA 1
ATOM 707 C C . CYS A 1 92 ? 28.710 6.073 -43.476 1.00 89.19 92 CYS A C 1
ATOM 709 O O . CYS A 1 92 ? 28.945 5.506 -42.414 1.00 89.19 92 CYS A O 1
ATOM 711 N N . SER A 1 93 ? 27.770 7.016 -43.590 1.00 90.38 93 SER A N 1
ATOM 712 C CA . SER A 1 93 ? 26.945 7.453 -42.457 1.00 90.38 93 SER A CA 1
ATOM 713 C C . SER A 1 93 ? 26.077 6.323 -41.911 1.00 90.38 93 SER A C 1
ATOM 715 O O . SER A 1 93 ? 26.072 6.103 -40.706 1.00 90.38 93 SER A O 1
ATOM 717 N N . VAL A 1 94 ? 25.418 5.553 -42.782 1.00 88.69 94 VAL A N 1
ATOM 718 C CA . VAL A 1 94 ? 24.618 4.386 -42.375 1.00 88.69 94 VAL A CA 1
ATOM 719 C C . VAL A 1 94 ? 25.488 3.331 -41.687 1.00 88.69 94 VAL A C 1
ATOM 721 O O . VAL A 1 94 ? 25.096 2.789 -40.659 1.00 88.69 94 VAL A O 1
ATOM 724 N N . LEU A 1 95 ? 26.693 3.060 -42.202 1.00 89.06 95 LEU A N 1
ATOM 725 C CA . LEU A 1 95 ? 27.623 2.126 -41.557 1.00 89.06 95 LEU A CA 1
ATOM 726 C C . LEU A 1 95 ? 28.111 2.621 -40.190 1.00 89.06 95 LEU A C 1
ATOM 728 O O . LEU A 1 95 ? 28.341 1.800 -39.308 1.00 89.06 95 LEU A O 1
ATOM 732 N N . LEU A 1 96 ? 28.250 3.935 -40.007 1.00 88.81 96 LEU A N 1
ATOM 733 C CA . LEU A 1 96 ? 28.642 4.538 -38.732 1.00 88.81 96 LEU A CA 1
ATOM 734 C C . LEU A 1 96 ? 27.503 4.598 -37.713 1.00 88.81 96 LEU A C 1
ATOM 736 O O . LEU A 1 96 ? 27.784 4.626 -36.520 1.00 88.81 96 LEU A O 1
ATOM 740 N N . MET A 1 97 ? 26.239 4.527 -38.136 1.00 86.56 97 MET A N 1
ATOM 741 C CA . MET A 1 97 ? 25.126 4.444 -37.187 1.00 86.56 97 MET A CA 1
ATOM 742 C C . MET A 1 97 ? 25.206 3.198 -36.304 1.00 86.56 97 MET A C 1
ATOM 744 O O . MET A 1 97 ? 24.941 3.301 -35.112 1.00 86.56 97 MET A O 1
ATOM 748 N N . PHE A 1 98 ? 25.608 2.045 -36.848 1.00 82.31 98 PHE A N 1
ATOM 749 C CA . PHE A 1 98 ? 25.706 0.799 -36.077 1.00 82.31 98 PHE A CA 1
ATOM 750 C C . PHE A 1 98 ? 26.632 0.918 -34.850 1.00 82.31 98 PHE A C 1
ATOM 752 O O . PHE A 1 98 ? 26.172 0.650 -33.741 1.00 82.31 98 PHE A O 1
ATOM 759 N N . PRO A 1 99 ? 27.901 1.356 -34.974 1.00 83.31 99 PRO A N 1
ATOM 760 C CA . PRO A 1 99 ? 28.749 1.584 -33.808 1.00 83.31 99 PRO A CA 1
ATOM 761 C C . PRO A 1 99 ? 28.286 2.777 -32.958 1.00 83.31 99 PRO A C 1
ATOM 763 O O . PRO A 1 99 ? 28.404 2.716 -31.736 1.00 83.31 99 PRO A O 1
ATOM 766 N N . SER A 1 100 ? 27.699 3.831 -33.543 1.00 82.56 100 SER A N 1
ATOM 767 C CA . SER A 1 100 ? 27.130 4.947 -32.764 1.00 82.56 100 SER A CA 1
ATOM 768 C C . SER A 1 100 ? 25.965 4.514 -31.865 1.00 82.56 100 SER A C 1
ATOM 770 O O . SER A 1 100 ? 25.820 5.040 -30.759 1.00 82.56 100 SER A O 1
ATOM 772 N N . MET A 1 101 ? 25.179 3.521 -32.292 1.00 79.75 101 MET A N 1
ATOM 773 C CA . MET A 1 101 ? 24.135 2.885 -31.483 1.00 79.75 101 MET A CA 1
ATOM 774 C C . MET A 1 101 ? 24.686 2.017 -30.348 1.00 79.75 101 MET A C 1
ATOM 776 O O . MET A 1 101 ? 23.947 1.710 -29.428 1.00 79.75 101 MET A O 1
ATOM 780 N N . ILE A 1 102 ? 25.958 1.622 -30.375 1.00 82.12 102 ILE A N 1
ATOM 781 C CA . ILE A 1 102 ? 26.605 0.904 -29.261 1.00 82.12 102 ILE A CA 1
ATOM 782 C C . ILE A 1 102 ? 27.294 1.901 -28.303 1.00 82.12 102 ILE A C 1
ATOM 784 O O . ILE A 1 102 ? 27.686 1.552 -27.193 1.00 82.12 102 ILE A O 1
ATOM 788 N N . GLY A 1 103 ? 27.415 3.169 -28.709 1.00 81.69 103 GLY A N 1
ATOM 789 C CA . GLY A 1 103 ? 28.042 4.239 -27.938 1.00 81.69 103 GLY A CA 1
ATOM 790 C C . GLY A 1 103 ? 27.089 5.000 -27.006 1.00 81.69 103 GLY A C 1
ATOM 791 O O . GLY A 1 103 ? 26.147 4.461 -26.425 1.00 81.69 103 GLY A O 1
ATOM 792 N N . SER A 1 104 ? 27.342 6.302 -26.860 1.00 79.81 104 SER A N 1
ATOM 793 C CA . SER A 1 104 ? 26.604 7.196 -25.955 1.00 79.81 104 SER A CA 1
ATOM 794 C C . SER A 1 104 ? 25.108 7.283 -26.268 1.00 79.81 104 SER A C 1
ATOM 796 O O . SER A 1 104 ? 24.293 7.252 -25.351 1.00 79.81 104 SER A O 1
ATOM 798 N N . HIS A 1 105 ? 24.737 7.353 -27.547 1.00 82.06 105 HIS A N 1
ATOM 799 C CA . HIS A 1 105 ? 23.337 7.470 -27.954 1.00 82.06 105 HIS A CA 1
ATOM 800 C C . HIS A 1 105 ? 22.528 6.204 -27.650 1.00 82.06 105 HIS A C 1
ATOM 802 O O . HIS A 1 105 ? 21.402 6.298 -27.166 1.00 82.06 105 HIS A O 1
ATOM 808 N N . GLY A 1 106 ? 23.111 5.025 -27.884 1.00 81.44 106 GLY A N 1
ATOM 809 C CA . GLY A 1 106 ? 22.483 3.751 -27.538 1.00 81.44 106 GLY A CA 1
ATOM 810 C C . GLY A 1 106 ? 22.289 3.563 -26.047 1.00 81.44 106 GLY A C 1
ATOM 811 O O . GLY A 1 106 ? 21.233 3.114 -25.614 1.00 81.44 106 GLY A O 1
ATOM 812 N N . ARG A 1 107 ? 23.279 3.975 -25.248 1.00 85.06 107 ARG A N 1
ATOM 813 C CA . ARG A 1 107 ? 23.152 3.990 -23.789 1.00 85.06 107 ARG A CA 1
ATOM 814 C C . ARG A 1 107 ? 21.961 4.835 -23.346 1.00 85.06 107 ARG A C 1
ATOM 816 O O . ARG A 1 107 ? 21.157 4.353 -22.559 1.00 85.06 107 ARG A O 1
ATOM 823 N N . THR A 1 108 ? 21.821 6.056 -23.863 1.00 83.25 108 THR A N 1
ATOM 824 C CA . THR A 1 108 ? 20.674 6.919 -23.536 1.00 83.25 108 THR A CA 1
ATOM 825 C C . THR A 1 108 ? 19.351 6.259 -23.920 1.00 83.25 108 THR A C 1
ATOM 827 O O . THR A 1 108 ? 18.426 6.254 -23.113 1.00 83.25 108 THR A O 1
ATOM 830 N N . PHE A 1 109 ? 19.271 5.647 -25.106 1.00 82.69 109 PHE A N 1
ATOM 831 C CA . PHE A 1 109 ? 18.089 4.892 -25.528 1.00 82.69 109 PHE A CA 1
ATOM 832 C C . PHE A 1 109 ? 17.762 3.749 -24.553 1.00 82.69 109 PHE A C 1
ATOM 834 O O . PHE A 1 109 ? 16.632 3.660 -24.080 1.00 82.69 109 PHE A O 1
ATOM 841 N N . LEU A 1 110 ? 18.750 2.922 -24.193 1.00 85.69 110 LEU A N 1
ATOM 842 C CA . LEU A 1 110 ? 18.571 1.821 -23.243 1.00 85.69 110 LEU A CA 1
ATOM 843 C C . LEU A 1 110 ? 18.150 2.316 -21.856 1.00 85.69 110 LEU A C 1
ATOM 845 O O . LEU A 1 110 ? 17.277 1.713 -21.243 1.00 85.69 110 LEU A O 1
ATOM 849 N N . MET A 1 111 ? 18.720 3.418 -21.366 1.00 86.62 111 MET A N 1
ATOM 850 C CA . MET A 1 111 ? 18.340 3.995 -20.073 1.00 86.62 111 MET A CA 1
ATOM 851 C C . MET A 1 111 ? 16.885 4.471 -20.067 1.00 86.62 111 MET A C 1
ATOM 853 O O . MET A 1 111 ? 16.159 4.192 -19.117 1.00 86.62 111 MET A O 1
ATOM 857 N N . VAL A 1 112 ? 16.443 5.151 -21.129 1.00 84.44 112 VAL A N 1
ATOM 858 C CA . VAL A 1 112 ? 15.047 5.595 -21.265 1.00 84.44 112 VAL A CA 1
ATOM 859 C C . VAL A 1 112 ? 14.106 4.396 -21.407 1.00 84.44 112 VAL A C 1
ATOM 861 O O . VAL A 1 112 ? 13.047 4.380 -20.787 1.00 84.44 112 VAL A O 1
ATOM 864 N N . PHE A 1 113 ? 14.505 3.368 -22.160 1.00 84.19 113 PHE A N 1
ATOM 865 C CA . PHE A 1 113 ? 13.741 2.127 -22.294 1.00 84.19 113 PHE A CA 1
ATOM 866 C C . PHE A 1 113 ? 13.585 1.396 -20.951 1.00 84.19 113 PHE A C 1
ATOM 868 O O . PHE A 1 113 ? 12.482 0.997 -20.587 1.00 84.19 113 PHE A O 1
ATOM 875 N N . VAL A 1 114 ? 14.667 1.278 -20.174 1.00 88.81 114 VAL A N 1
ATOM 876 C CA . VAL A 1 114 ? 14.626 0.705 -18.820 1.00 88.81 114 VAL A CA 1
ATOM 877 C C . VAL A 1 114 ? 13.737 1.542 -17.905 1.00 88.81 114 VAL A C 1
ATOM 879 O O . VAL A 1 114 ? 12.922 0.976 -17.188 1.00 88.81 114 VAL A O 1
ATOM 882 N N . LEU A 1 115 ? 13.835 2.874 -17.946 1.00 85.62 115 LEU A N 1
ATOM 883 C CA . LEU A 1 115 ? 12.988 3.756 -17.139 1.00 85.62 115 LEU A CA 1
ATOM 884 C C . LEU A 1 115 ? 11.499 3.600 -17.483 1.00 85.62 115 LEU A C 1
ATOM 886 O O . LEU A 1 115 ? 10.657 3.586 -16.588 1.00 85.62 115 LEU A O 1
ATOM 890 N N . HIS A 1 116 ? 11.180 3.438 -18.766 1.00 83.50 116 HIS A N 1
ATOM 891 C CA . HIS A 1 116 ? 9.823 3.151 -19.217 1.00 83.50 116 HIS A CA 1
ATOM 892 C C . HIS A 1 116 ? 9.313 1.803 -18.678 1.00 83.50 116 HIS A C 1
ATOM 894 O O . HIS A 1 116 ? 8.217 1.742 -18.122 1.00 83.50 116 HIS A O 1
ATOM 900 N N . GLY A 1 117 ? 10.132 0.748 -18.757 1.00 84.38 117 GLY A N 1
ATOM 901 C CA . GLY A 1 117 ? 9.803 -0.564 -18.190 1.00 84.38 117 GLY A CA 1
ATOM 902 C C . GLY A 1 117 ? 9.674 -0.554 -16.662 1.00 84.38 117 GLY A C 1
ATOM 903 O O . GLY A 1 117 ? 8.774 -1.190 -16.121 1.00 84.38 117 GLY A O 1
ATOM 904 N N . LEU A 1 118 ? 10.517 0.210 -15.958 1.00 87.81 118 LEU A N 1
ATOM 905 C CA . LEU A 1 118 ? 10.409 0.417 -14.509 1.00 87.81 118 LEU A CA 1
ATOM 906 C C . LEU A 1 118 ? 9.073 1.047 -14.128 1.00 87.81 118 LEU A C 1
ATOM 908 O O . LEU A 1 118 ? 8.457 0.641 -13.145 1.00 87.81 118 LEU A O 1
ATOM 912 N N . TYR A 1 119 ? 8.647 2.035 -14.914 1.00 82.44 119 TYR A N 1
ATOM 913 C CA . TYR A 1 119 ? 7.397 2.737 -14.693 1.00 82.44 119 TYR A CA 1
ATOM 914 C C . TYR A 1 119 ? 6.183 1.814 -14.869 1.00 82.44 119 TYR A C 1
ATOM 916 O O . TYR A 1 119 ? 5.330 1.758 -13.988 1.00 82.44 119 TYR A O 1
ATOM 924 N N . GLN A 1 120 ? 6.126 1.060 -15.973 1.00 80.94 120 GLN A N 1
ATOM 925 C CA . GLN A 1 120 ? 4.999 0.160 -16.254 1.00 80.94 120 GLN A CA 1
ATOM 926 C C . GLN A 1 120 ? 5.004 -1.139 -15.437 1.00 80.94 120 GLN A C 1
ATOM 928 O O . GLN A 1 120 ? 3.958 -1.765 -15.303 1.00 80.94 120 GLN A O 1
ATOM 933 N N . GLY A 1 121 ? 6.159 -1.568 -14.927 1.00 85.19 121 GLY A N 1
ATOM 934 C CA . GLY A 1 121 ? 6.291 -2.788 -14.134 1.00 85.19 121 GLY A CA 1
ATOM 935 C C . GLY A 1 121 ? 6.410 -2.491 -12.635 1.00 85.19 121 GLY A C 1
ATOM 936 O O . GLY A 1 121 ? 5.392 -2.231 -11.996 1.00 85.19 121 GLY A O 1
ATOM 937 N N . PRO A 1 122 ? 7.627 -2.518 -12.050 1.00 87.25 122 PRO A N 1
ATOM 938 C CA . PRO A 1 122 ? 7.830 -2.424 -10.602 1.00 87.25 122 PRO A CA 1
ATOM 939 C C . PRO A 1 122 ? 7.160 -1.231 -9.918 1.00 87.25 122 PRO A C 1
ATOM 941 O O . PRO A 1 122 ? 6.610 -1.393 -8.838 1.00 87.25 122 PRO A O 1
ATOM 944 N N . ILE A 1 123 ? 7.184 -0.034 -10.515 1.00 85.56 123 ILE A N 1
ATOM 945 C CA . ILE A 1 123 ? 6.594 1.156 -9.879 1.00 85.56 123 ILE A CA 1
ATOM 946 C C . ILE A 1 123 ? 5.071 1.017 -9.781 1.00 85.56 123 ILE A C 1
ATOM 948 O O . ILE A 1 123 ? 4.511 1.279 -8.720 1.00 85.56 123 ILE A O 1
ATOM 952 N N . ALA A 1 124 ? 4.413 0.568 -10.851 1.00 82.69 124 ALA A N 1
ATOM 953 C CA . ALA A 1 124 ? 2.979 0.293 -10.835 1.00 82.69 124 ALA A CA 1
ATOM 954 C C . ALA A 1 124 ? 2.627 -0.847 -9.858 1.00 82.69 124 ALA A C 1
ATOM 956 O O . ALA A 1 124 ? 1.641 -0.748 -9.130 1.00 82.69 124 ALA A O 1
ATOM 957 N N . ASN A 1 125 ? 3.467 -1.888 -9.782 1.00 86.38 125 ASN A N 1
ATOM 958 C CA . ASN A 1 125 ? 3.280 -3.001 -8.847 1.00 86.38 125 ASN A CA 1
ATOM 959 C C . ASN A 1 125 ? 3.373 -2.547 -7.383 1.00 86.38 125 ASN A C 1
ATOM 961 O O . ASN A 1 125 ? 2.499 -2.862 -6.585 1.00 86.38 125 ASN A O 1
ATOM 965 N N . ILE A 1 126 ? 4.382 -1.735 -7.047 1.00 87.25 126 ILE A N 1
ATOM 966 C CA . ILE A 1 126 ? 4.551 -1.147 -5.710 1.00 87.25 126 ILE A CA 1
ATOM 967 C C . ILE A 1 126 ? 3.308 -0.351 -5.315 1.00 87.25 126 ILE A C 1
ATOM 969 O O . ILE A 1 126 ? 2.834 -0.481 -4.190 1.00 87.25 126 ILE A O 1
ATOM 973 N N . GLN A 1 127 ? 2.769 0.463 -6.225 1.00 82.81 127 GLN A N 1
ATOM 974 C CA . GLN A 1 127 ? 1.567 1.254 -5.954 1.00 82.81 127 GLN A CA 1
ATOM 975 C C . GLN A 1 127 ? 0.373 0.360 -5.608 1.00 82.81 127 GLN A C 1
ATOM 977 O O . GLN A 1 127 ? -0.275 0.585 -4.585 1.00 82.81 127 GLN A O 1
ATOM 982 N N . HIS A 1 128 ? 0.135 -0.681 -6.410 1.00 81.62 128 HIS A N 1
ATOM 983 C CA . HIS A 1 128 ? -0.940 -1.642 -6.164 1.00 81.62 128 HIS A CA 1
ATOM 984 C C . HIS A 1 128 ? -0.734 -2.398 -4.841 1.00 81.62 128 HIS A C 1
ATOM 986 O O . HIS A 1 128 ? -1.642 -2.473 -4.017 1.00 81.62 128 HIS A O 1
ATOM 992 N N . ASN A 1 129 ? 0.488 -2.872 -4.581 1.00 86.50 129 ASN A N 1
ATOM 993 C CA . ASN A 1 129 ? 0.833 -3.594 -3.356 1.00 86.50 129 ASN A CA 1
ATOM 994 C C . ASN A 1 129 ? 0.645 -2.730 -2.101 1.00 86.50 129 ASN A C 1
ATOM 996 O O . ASN A 1 129 ? 0.129 -3.213 -1.097 1.00 86.50 129 ASN A O 1
ATOM 1000 N N . VAL A 1 130 ? 1.032 -1.448 -2.135 1.00 85.06 130 VAL A N 1
ATOM 1001 C CA . VAL A 1 130 ? 0.815 -0.529 -1.002 1.00 85.06 130 VAL A CA 1
ATOM 1002 C C . VAL A 1 130 ? -0.677 -0.346 -0.727 1.00 85.06 130 VAL A C 1
ATOM 1004 O O . VAL A 1 130 ? -1.087 -0.386 0.434 1.00 85.06 130 VAL A O 1
ATOM 1007 N N . GLN A 1 131 ? -1.485 -0.163 -1.772 1.00 82.25 131 GLN A N 1
ATOM 1008 C CA . GLN A 1 131 ? -2.932 0.005 -1.643 1.00 82.25 131 GLN A CA 1
ATOM 1009 C C . GLN A 1 131 ? -3.603 -1.246 -1.054 1.00 82.25 131 GLN A C 1
ATOM 1011 O O . GLN A 1 131 ? -4.430 -1.134 -0.141 1.00 82.25 131 GLN A O 1
ATOM 1016 N N . ASP A 1 132 ? -3.215 -2.433 -1.521 1.00 81.44 132 ASP A N 1
ATOM 1017 C CA . ASP A 1 132 ? -3.753 -3.703 -1.027 1.00 81.44 132 ASP A CA 1
ATOM 1018 C C . ASP A 1 132 ? -3.336 -3.975 0.421 1.00 81.44 132 ASP A C 1
ATOM 1020 O O . ASP A 1 132 ? -4.166 -4.387 1.236 1.00 81.44 132 ASP A O 1
ATOM 1024 N N . VAL A 1 133 ? -2.075 -3.695 0.777 1.00 84.69 133 VAL A N 1
ATOM 1025 C CA . VAL A 1 133 ? -1.575 -3.807 2.157 1.00 84.69 133 VAL A CA 1
ATOM 1026 C C . VAL A 1 133 ? -2.337 -2.859 3.082 1.00 84.69 133 VAL A C 1
ATOM 1028 O O . VAL A 1 133 ? -2.823 -3.296 4.125 1.00 84.69 133 VAL A O 1
ATOM 1031 N N . ALA A 1 134 ? -2.480 -1.584 2.707 1.00 82.56 134 ALA A N 1
ATOM 1032 C CA . ALA A 1 134 ? -3.181 -0.593 3.523 1.00 82.56 134 ALA A CA 1
ATOM 1033 C C . ALA A 1 134 ? -4.659 -0.962 3.726 1.00 82.56 134 ALA A C 1
ATOM 1035 O O . ALA A 1 134 ? -5.162 -0.907 4.849 1.00 82.56 134 ALA A O 1
ATOM 1036 N N . SER A 1 135 ? -5.338 -1.401 2.663 1.00 80.81 135 SER A N 1
ATOM 1037 C CA . SER A 1 135 ? -6.743 -1.826 2.726 1.00 80.81 135 SER A CA 1
ATOM 1038 C C . SER A 1 135 ? -6.929 -3.086 3.571 1.00 80.81 135 SER A C 1
ATOM 1040 O O . SER A 1 135 ? -7.807 -3.127 4.433 1.00 80.81 135 SER A O 1
ATOM 1042 N N . SER A 1 136 ? -6.071 -4.092 3.375 1.00 80.94 136 SER A N 1
ATOM 1043 C CA . SER A 1 136 ? -6.116 -5.343 4.140 1.00 80.94 136 SER A CA 1
ATOM 1044 C C . SER A 1 136 ? -5.845 -5.090 5.619 1.00 80.94 136 SER A C 1
ATOM 1046 O O . SER A 1 136 ? -6.547 -5.613 6.481 1.00 80.94 136 SER A O 1
ATOM 1048 N N . MET A 1 137 ? -4.857 -4.254 5.941 1.00 82.19 137 MET A N 1
ATOM 1049 C CA . MET A 1 137 ? -4.555 -3.893 7.323 1.00 82.19 137 MET A CA 1
ATOM 1050 C C . MET A 1 137 ? -5.705 -3.108 7.964 1.00 82.19 137 MET A C 1
ATOM 1052 O O . MET A 1 137 ? -6.087 -3.422 9.087 1.00 82.19 137 MET A O 1
ATOM 1056 N N . GLY A 1 138 ? -6.306 -2.155 7.243 1.00 79.44 138 GLY A N 1
ATOM 1057 C CA . GLY A 1 138 ? -7.481 -1.415 7.713 1.00 79.44 138 GLY A CA 1
ATOM 1058 C C . GLY A 1 138 ? -8.657 -2.332 8.064 1.00 79.44 138 GLY A C 1
ATOM 1059 O O . GLY A 1 138 ? -9.181 -2.248 9.172 1.00 79.44 138 GLY A O 1
ATOM 1060 N N . CYS A 1 139 ? -9.006 -3.265 7.172 1.00 79.38 139 CYS A N 1
ATOM 1061 C CA . CYS A 1 139 ? -10.073 -4.244 7.406 1.00 79.38 139 CYS A CA 1
ATOM 1062 C C . CYS A 1 139 ? -9.788 -5.140 8.622 1.00 79.38 139 CYS A C 1
ATOM 1064 O O . CYS A 1 139 ? -10.678 -5.414 9.421 1.00 79.38 139 CYS A O 1
ATOM 1066 N N . ASN A 1 140 ? -8.536 -5.553 8.810 1.00 79.38 140 ASN A N 1
ATOM 1067 C CA . ASN A 1 140 ? -8.175 -6.403 9.939 1.00 79.38 140 ASN A CA 1
ATOM 1068 C C . ASN A 1 140 ? -8.211 -5.681 11.283 1.00 79.38 140 ASN A C 1
ATOM 1070 O O . ASN A 1 140 ? -8.598 -6.282 12.285 1.00 79.38 140 ASN A O 1
ATOM 1074 N N . ILE A 1 141 ? -7.842 -4.400 11.322 1.00 79.25 141 ILE A N 1
ATOM 1075 C CA . ILE A 1 141 ? -7.993 -3.607 12.545 1.00 79.25 141 ILE A CA 1
ATOM 1076 C C . ILE A 1 141 ? -9.484 -3.376 12.835 1.00 79.25 141 ILE A C 1
ATOM 1078 O O . ILE A 1 141 ? -9.898 -3.507 13.986 1.00 79.25 141 ILE A O 1
ATOM 1082 N N . ASP A 1 142 ? -10.302 -3.100 11.815 1.00 78.06 142 ASP A N 1
ATOM 1083 C CA . ASP A 1 142 ? -11.756 -2.943 11.970 1.00 78.06 142 ASP A CA 1
ATOM 1084 C C . ASP A 1 142 ? -12.422 -4.213 12.529 1.00 78.06 142 ASP A C 1
ATOM 1086 O O . ASP A 1 142 ? -13.205 -4.153 13.484 1.00 78.06 142 ASP A O 1
ATOM 1090 N N . LEU A 1 143 ? -12.019 -5.383 12.023 1.00 78.50 143 LEU A N 1
ATOM 1091 C CA . LEU A 1 143 ? -12.465 -6.674 12.541 1.00 78.50 143 LEU A CA 1
ATOM 1092 C C . LEU A 1 143 ? -12.076 -6.865 14.017 1.00 78.50 143 LEU A C 1
ATOM 1094 O O . LEU A 1 143 ? -12.919 -7.231 14.835 1.00 78.50 143 LEU A O 1
ATOM 1098 N N . GLN A 1 144 ? -10.825 -6.566 14.388 1.00 78.25 144 GLN A N 1
ATOM 1099 C CA . GLN A 1 144 ? -10.359 -6.681 15.779 1.00 78.25 144 GLN A CA 1
ATOM 1100 C C . GLN A 1 144 ? -11.120 -5.753 16.732 1.00 78.25 144 GLN A C 1
ATOM 1102 O O . GLN A 1 144 ? -11.453 -6.150 17.854 1.00 78.25 144 GLN A O 1
ATOM 1107 N N . ILE A 1 145 ? -11.423 -4.526 16.303 1.00 77.94 145 ILE A N 1
ATOM 1108 C CA . ILE A 1 145 ? -12.228 -3.596 17.101 1.00 77.94 145 ILE A CA 1
ATOM 1109 C C . ILE A 1 145 ? -13.654 -4.107 17.237 1.00 77.94 145 ILE A C 1
ATOM 1111 O O . ILE A 1 145 ? -14.199 -4.079 18.339 1.00 77.94 145 ILE A O 1
ATOM 1115 N N . THR A 1 146 ? -14.252 -4.591 16.150 1.00 77.50 146 THR A N 1
ATOM 1116 C CA . THR A 1 146 ? -15.610 -5.140 16.174 1.00 77.50 146 THR A CA 1
ATOM 1117 C C . THR A 1 146 ? -15.699 -6.320 17.140 1.00 77.50 146 THR A C 1
ATOM 1119 O O . THR A 1 146 ? -16.586 -6.344 17.991 1.00 77.50 146 THR A O 1
ATOM 1122 N N . HIS A 1 147 ? -14.728 -7.235 17.111 1.00 77.56 147 HIS A N 1
ATOM 1123 C CA . HIS A 1 147 ? -14.656 -8.341 18.071 1.00 77.56 147 HIS A CA 1
ATOM 1124 C C . HIS A 1 147 ? -14.459 -7.855 19.509 1.00 77.56 147 HIS A C 1
ATOM 1126 O O . HIS A 1 147 ? -15.112 -8.354 20.421 1.00 77.56 147 HIS A O 1
ATOM 1132 N N . SER A 1 148 ? -13.612 -6.845 19.722 1.00 79.25 148 SER A N 1
ATOM 1133 C CA . SER A 1 148 ? -13.401 -6.265 21.053 1.00 79.25 148 SER A CA 1
ATOM 1134 C C . SER A 1 148 ? -14.674 -5.614 21.601 1.00 79.25 148 SER A C 1
ATOM 1136 O O . SER A 1 148 ? -14.983 -5.771 22.779 1.00 79.25 148 SER A O 1
ATOM 1138 N N . LYS A 1 149 ? -15.444 -4.931 20.744 1.00 79.19 149 LYS A N 1
ATOM 1139 C CA . LYS A 1 149 ? -16.748 -4.349 21.095 1.00 79.19 149 LYS A CA 1
ATOM 1140 C C . LYS A 1 149 ? -17.778 -5.425 21.430 1.00 79.19 149 LYS A C 1
ATOM 1142 O O . LYS A 1 149 ? -18.497 -5.270 22.411 1.00 79.19 149 LYS A O 1
ATOM 1147 N N . LEU A 1 150 ? -17.839 -6.504 20.647 1.00 78.88 150 LEU A N 1
ATOM 1148 C CA . LEU A 1 150 ? -18.723 -7.641 20.923 1.00 78.88 150 LEU A CA 1
ATOM 1149 C C . LEU A 1 150 ? -18.374 -8.304 22.258 1.00 78.88 150 LEU A C 1
ATOM 1151 O O . LEU A 1 150 ? -19.261 -8.533 23.071 1.00 78.88 150 LEU A O 1
ATOM 1155 N N . MET A 1 151 ? -17.086 -8.539 22.517 1.00 78.62 151 MET A N 1
ATOM 1156 C CA . MET A 1 151 ? -16.622 -9.099 23.787 1.00 78.62 151 MET A CA 1
ATOM 1157 C C . MET A 1 151 ? -16.936 -8.172 24.968 1.00 78.62 151 MET A C 1
ATOM 1159 O O . MET A 1 151 ? -17.392 -8.644 26.004 1.00 78.62 151 MET A O 1
ATOM 1163 N N . TRP A 1 152 ? -16.732 -6.859 24.817 1.00 81.56 152 TRP A N 1
ATOM 1164 C CA . TRP A 1 152 ? -17.105 -5.880 25.840 1.00 81.56 152 TRP A CA 1
ATOM 1165 C C . TRP A 1 152 ? -18.603 -5.929 26.135 1.00 81.56 152 TRP A C 1
ATOM 1167 O O . TRP A 1 152 ? -18.974 -6.092 27.293 1.00 81.56 152 TRP A O 1
ATOM 1177 N N . ARG A 1 153 ? -19.449 -5.881 25.096 1.00 79.56 153 ARG A N 1
ATOM 1178 C CA . ARG A 1 153 ? -20.907 -5.987 25.243 1.00 79.56 153 ARG A CA 1
ATOM 1179 C C . ARG A 1 153 ? -21.308 -7.275 25.948 1.00 79.56 153 ARG A C 1
ATOM 1181 O O . ARG A 1 153 ? -21.994 -7.192 26.954 1.00 79.56 153 ARG A O 1
ATOM 1188 N N . MET A 1 154 ? -20.789 -8.422 25.512 1.00 76.38 154 MET A N 1
ATOM 1189 C CA . MET A 1 154 ? -21.071 -9.721 26.132 1.00 76.38 154 MET A CA 1
ATOM 1190 C C . MET A 1 154 ? -20.700 -9.756 27.624 1.00 76.38 154 MET A C 1
ATOM 1192 O O . MET A 1 154 ? -21.380 -10.400 28.417 1.00 76.38 154 MET A O 1
ATOM 1196 N N . LEU A 1 155 ? -19.621 -9.074 28.020 1.00 80.50 155 LEU A N 1
ATOM 1197 C CA . LEU A 1 155 ? -19.213 -8.997 29.422 1.00 80.50 155 LEU A CA 1
ATOM 1198 C C . LEU A 1 155 ? -20.049 -8.005 30.231 1.00 80.50 155 LEU A C 1
ATOM 1200 O O . LEU A 1 155 ? -20.230 -8.237 31.420 1.00 80.50 155 LEU A O 1
ATOM 1204 N N . THR A 1 156 ? -20.523 -6.908 29.637 1.00 81.38 156 THR A N 1
ATOM 1205 C CA . THR A 1 156 ? -21.241 -5.846 30.361 1.00 81.38 156 THR A CA 1
ATOM 1206 C C . THR A 1 156 ? -22.753 -6.017 30.381 1.00 81.38 156 THR A C 1
ATOM 1208 O O . THR A 1 156 ? -23.375 -5.641 31.367 1.00 81.38 156 THR A O 1
ATOM 1211 N N . GLU A 1 157 ? -23.340 -6.571 29.322 1.00 80.44 157 GLU A N 1
ATOM 1212 C CA . GLU A 1 157 ? -24.785 -6.763 29.151 1.00 80.44 157 GLU A CA 1
ATOM 1213 C C . GLU A 1 157 ? -25.451 -7.470 30.343 1.00 80.44 157 GLU A C 1
ATOM 1215 O O . GLU A 1 157 ? -26.367 -6.872 30.904 1.00 80.44 157 GLU A O 1
ATOM 1220 N N . PRO A 1 158 ? -24.948 -8.611 30.866 1.00 79.69 158 PRO A N 1
ATOM 1221 C CA . PRO A 1 158 ? -25.560 -9.240 32.039 1.00 79.69 158 PRO A CA 1
ATOM 1222 C C . PRO A 1 158 ? -25.530 -8.345 33.288 1.00 79.69 158 PRO A C 1
ATOM 1224 O O . PRO A 1 158 ? -26.445 -8.389 34.102 1.00 79.69 158 PRO A O 1
ATOM 1227 N N . TYR A 1 159 ? -24.514 -7.491 33.457 1.00 80.00 159 TYR A N 1
ATOM 1228 C CA . TYR A 1 159 ? -24.492 -6.540 34.575 1.00 80.00 159 TYR A CA 1
ATOM 1229 C C . TYR A 1 159 ? -25.472 -5.387 34.370 1.00 80.00 159 TYR A C 1
ATOM 1231 O O . TYR A 1 159 ? -26.051 -4.908 35.343 1.00 80.00 159 TYR A O 1
ATOM 1239 N N . VAL A 1 160 ? -25.643 -4.927 33.128 1.00 82.88 160 VAL A N 1
ATOM 1240 C CA . VAL A 1 160 ? -26.628 -3.894 32.793 1.00 82.88 160 VAL A CA 1
ATOM 1241 C C . VAL A 1 160 ? -28.040 -4.413 33.052 1.00 82.88 160 VAL A C 1
ATOM 1243 O O . VAL A 1 160 ? -28.812 -3.692 33.676 1.00 82.88 160 VAL A O 1
ATOM 1246 N N . GLU A 1 161 ? -28.344 -5.654 32.667 1.00 81.12 161 GLU A N 1
ATOM 1247 C CA . GLU A 1 161 ? -29.632 -6.309 32.941 1.00 81.12 161 GLU A CA 1
ATOM 1248 C C . GLU A 1 161 ? -29.917 -6.395 34.448 1.00 81.12 161 GLU A C 1
ATOM 1250 O O . GLU A 1 161 ? -30.953 -5.916 34.898 1.00 81.12 161 GLU A O 1
ATOM 1255 N N . VAL A 1 162 ? -28.964 -6.888 35.251 1.00 82.50 162 VAL A N 1
ATOM 1256 C CA . VAL A 1 162 ? -29.098 -6.958 36.723 1.00 82.50 162 VAL A CA 1
ATOM 1257 C C . VAL A 1 162 ? -29.371 -5.575 37.326 1.00 82.50 162 VAL A C 1
ATOM 1259 O O . VAL A 1 162 ? -30.200 -5.410 38.219 1.00 82.50 162 VAL A O 1
ATOM 1262 N N . VAL A 1 163 ? -28.650 -4.553 36.858 1.00 82.56 163 VAL A N 1
ATOM 1263 C CA . VAL A 1 163 ? -28.796 -3.179 37.352 1.00 82.56 163 VAL A CA 1
ATOM 1264 C C . VAL A 1 163 ? -30.139 -2.572 36.934 1.00 82.56 163 VAL A C 1
ATOM 1266 O O . VAL A 1 163 ? -30.734 -1.838 37.724 1.00 82.56 163 VAL A O 1
ATOM 1269 N N . GLN A 1 164 ? -30.624 -2.873 35.728 1.00 81.44 164 GLN A N 1
ATOM 1270 C CA . GLN A 1 164 ? -31.953 -2.468 35.268 1.00 81.44 164 GLN A CA 1
ATOM 1271 C C . GLN A 1 164 ? -33.052 -3.133 36.097 1.00 81.44 164 GLN A C 1
ATOM 1273 O O . GLN A 1 164 ? -33.934 -2.424 36.573 1.00 81.44 164 GLN A O 1
ATOM 1278 N N . GLU A 1 165 ? -32.952 -4.435 36.363 1.00 80.50 165 GLU A N 1
ATOM 1279 C CA . GLU A 1 165 ? -33.925 -5.169 37.182 1.00 80.50 165 GLU A CA 1
ATOM 1280 C C . GLU A 1 165 ? -34.014 -4.600 38.610 1.00 80.50 165 GLU A C 1
ATOM 1282 O O . GLU A 1 165 ? -35.107 -4.343 39.106 1.00 80.50 165 GLU A O 1
ATOM 1287 N N . ILE A 1 166 ? -32.880 -4.270 39.247 1.00 79.12 166 ILE A N 1
ATOM 1288 C CA . ILE A 1 166 ? -32.867 -3.611 40.572 1.00 79.12 166 ILE A CA 1
ATOM 1289 C C . ILE A 1 166 ? -33.600 -2.257 40.551 1.00 79.12 166 ILE A C 1
ATOM 1291 O O . ILE A 1 166 ? -34.219 -1.866 41.545 1.00 79.12 166 ILE A O 1
ATOM 1295 N N . VAL A 1 167 ? -33.504 -1.511 39.449 1.00 81.00 167 VAL A N 1
ATOM 1296 C CA . VAL A 1 167 ? -34.184 -0.215 39.305 1.00 81.00 167 VAL A CA 1
ATOM 1297 C C . VAL A 1 167 ? -35.664 -0.381 39.026 1.00 81.00 167 VAL A C 1
ATOM 1299 O O . VAL A 1 167 ? -36.460 0.365 39.597 1.00 81.00 167 VAL A O 1
ATOM 1302 N N . GLU A 1 168 ? -36.042 -1.339 38.187 1.00 80.62 168 GLU A N 1
ATOM 1303 C CA . GLU A 1 168 ? -37.445 -1.667 37.929 1.00 80.62 168 GLU A CA 1
ATOM 1304 C C . GLU A 1 168 ? -38.148 -2.113 39.220 1.00 80.62 168 GLU A C 1
ATOM 1306 O O . GLU A 1 168 ? -39.229 -1.612 39.536 1.00 80.62 168 GLU A O 1
ATOM 1311 N N . ASP A 1 169 ? -37.479 -2.926 40.040 1.00 81.12 169 ASP A N 1
ATOM 1312 C CA . ASP A 1 169 ? -37.999 -3.412 41.324 1.00 81.12 169 ASP A CA 1
ATOM 1313 C C . ASP A 1 169 ? -37.887 -2.392 42.474 1.00 81.12 169 ASP A C 1
ATOM 1315 O O . ASP A 1 169 ? -38.306 -2.670 43.604 1.00 81.12 169 ASP A O 1
ATOM 1319 N N . SER A 1 170 ? -37.356 -1.188 42.226 1.00 80.38 170 SER A N 1
ATOM 1320 C CA . SER A 1 170 ? -37.124 -0.181 43.276 1.00 80.38 170 SER A CA 1
ATOM 1321 C C . SER A 1 170 ? -38.406 0.239 44.008 1.00 80.38 170 SER A C 1
ATOM 1323 O O . SER A 1 170 ? -38.389 0.409 45.231 1.00 80.38 170 SER A O 1
ATOM 1325 N N . GLU A 1 171 ? -39.538 0.337 43.303 1.00 81.62 171 GLU A N 1
ATOM 1326 C CA . GLU A 1 171 ? -40.841 0.629 43.914 1.00 81.62 171 GLU A CA 1
ATOM 1327 C C . GLU A 1 171 ? -41.319 -0.516 44.817 1.00 81.62 171 GLU A C 1
ATOM 1329 O O . GLU A 1 171 ? -41.822 -0.282 45.921 1.00 81.62 171 GLU A O 1
ATOM 1334 N N . GLU A 1 172 ? -41.152 -1.768 44.386 1.00 82.44 172 GLU A N 1
ATOM 1335 C CA . GLU A 1 172 ? -41.553 -2.932 45.177 1.00 82.44 172 GLU A CA 1
ATOM 1336 C C . GLU A 1 172 ? -40.658 -3.100 46.411 1.00 82.44 172 GLU A C 1
ATOM 1338 O O . GLU A 1 172 ? -41.153 -3.351 47.515 1.00 82.44 172 GLU A O 1
ATOM 1343 N N . PHE A 1 173 ? -39.353 -2.877 46.253 1.00 82.94 173 PHE A N 1
ATOM 1344 C CA . PHE A 1 173 ? -38.405 -2.835 47.359 1.00 82.94 173 PHE A CA 1
ATOM 1345 C C . PHE A 1 173 ? -38.772 -1.749 48.377 1.00 82.94 173 PHE A C 1
ATOM 1347 O O . PHE A 1 173 ? -38.807 -2.018 49.581 1.00 82.94 173 PHE A O 1
ATOM 1354 N N . GLN A 1 174 ? -39.119 -0.547 47.908 1.00 85.06 174 GLN A N 1
ATOM 1355 C CA . GLN A 1 174 ? -39.573 0.547 48.763 1.00 85.06 174 GLN A CA 1
ATOM 1356 C C . GLN A 1 174 ? -40.847 0.177 49.536 1.00 85.06 174 GLN A C 1
ATOM 1358 O O . GLN A 1 174 ? -40.955 0.487 50.728 1.00 85.06 174 GLN A O 1
ATOM 1363 N N . ASN A 1 175 ? -41.797 -0.499 48.888 1.00 86.44 175 ASN A N 1
ATOM 1364 C CA . ASN A 1 175 ? -43.024 -0.967 49.531 1.00 86.44 175 ASN A CA 1
ATOM 1365 C C . ASN A 1 175 ? -42.734 -2.007 50.625 1.00 86.44 175 ASN A C 1
ATOM 1367 O O . ASN A 1 175 ? -43.286 -1.910 51.725 1.00 86.44 175 ASN A O 1
ATOM 1371 N N . GLU A 1 176 ? -41.840 -2.969 50.376 1.00 87.25 176 GLU A N 1
ATOM 1372 C CA . GLU A 1 176 ? -41.471 -3.970 51.386 1.00 87.25 176 GLU A CA 1
ATOM 1373 C C . GLU A 1 176 ? -40.662 -3.346 52.537 1.00 87.25 176 GLU A C 1
ATOM 1375 O O . GLU A 1 176 ? -40.912 -3.656 53.703 1.00 87.25 176 GLU A O 1
ATOM 1380 N N . ALA A 1 177 ? -39.767 -2.395 52.253 1.00 86.50 177 ALA A N 1
ATOM 1381 C CA . ALA A 1 177 ? -39.057 -1.620 53.273 1.00 86.50 177 ALA A CA 1
ATOM 1382 C C . ALA A 1 177 ? -40.024 -0.840 54.186 1.00 86.50 177 ALA A C 1
ATOM 1384 O O . ALA A 1 177 ? -39.897 -0.866 55.418 1.00 86.50 177 ALA A O 1
ATOM 1385 N N . GLN A 1 178 ? -41.046 -0.204 53.604 1.00 87.06 178 GLN A N 1
ATOM 1386 C CA . GLN A 1 178 ? -42.110 0.459 54.363 1.00 87.06 178 GLN A CA 1
ATOM 1387 C C . GLN A 1 178 ? -42.940 -0.539 55.178 1.00 87.06 178 GLN A C 1
ATOM 1389 O O . GLN A 1 178 ? -43.260 -0.268 56.336 1.00 87.06 178 GLN A O 1
ATOM 1394 N N . ASN A 1 179 ? -43.256 -1.707 54.620 1.00 87.62 179 ASN A N 1
ATOM 1395 C CA . ASN A 1 179 ? -43.973 -2.771 55.321 1.00 87.62 179 ASN A CA 1
ATOM 1396 C C . ASN A 1 179 ? -43.200 -3.274 56.551 1.00 87.62 179 ASN A C 1
ATOM 1398 O O . ASN A 1 179 ? -43.772 -3.378 57.639 1.00 87.62 179 ASN A O 1
ATOM 1402 N N . VAL A 1 180 ? -41.889 -3.503 56.420 1.00 86.81 180 VAL A N 1
ATOM 1403 C CA . VAL A 1 180 ? -41.003 -3.856 57.544 1.00 86.81 180 VAL A CA 1
ATOM 1404 C C . VAL A 1 180 ? -41.023 -2.772 58.622 1.00 86.81 180 VAL A C 1
ATOM 1406 O O . VAL A 1 180 ? -41.181 -3.088 59.804 1.00 86.81 180 VAL A O 1
ATOM 1409 N N . SER A 1 181 ? -40.946 -1.500 58.225 1.00 87.94 181 SER A N 1
ATOM 1410 C CA . SER A 1 181 ? -41.047 -0.362 59.147 1.00 87.94 181 SER A CA 1
ATOM 1411 C C . SER A 1 181 ? -42.391 -0.335 59.891 1.00 87.94 181 SER A C 1
ATOM 1413 O O . SER A 1 181 ? -42.426 -0.254 61.122 1.00 87.94 181 SER A O 1
ATOM 1415 N N . MET A 1 182 ? -43.508 -0.533 59.181 1.00 87.81 182 MET A N 1
ATOM 1416 C CA . MET A 1 182 ? -44.848 -0.623 59.778 1.00 87.81 182 MET A CA 1
ATOM 1417 C C . MET A 1 182 ? -44.997 -1.807 60.740 1.00 87.81 182 MET A C 1
ATOM 1419 O O . MET A 1 182 ? -45.671 -1.692 61.764 1.00 87.81 182 MET A O 1
ATOM 1423 N N . GLN A 1 183 ? -44.393 -2.960 60.447 1.00 87.06 183 GLN A N 1
ATOM 1424 C CA . GLN A 1 183 ? -44.448 -4.101 61.364 1.00 87.06 183 GLN A CA 1
ATOM 1425 C C . GLN A 1 183 ? -43.588 -3.877 62.608 1.00 87.06 183 GLN A C 1
ATOM 1427 O O . GLN A 1 183 ? -44.024 -4.195 63.719 1.00 87.06 183 GLN A O 1
ATOM 1432 N N . PHE A 1 184 ? -42.404 -3.287 62.443 1.00 88.56 184 PHE A N 1
ATOM 1433 C CA . PHE A 1 184 ? -41.543 -2.921 63.563 1.00 88.56 184 PHE A CA 1
ATOM 1434 C C . PHE A 1 184 ? -42.179 -1.862 64.462 1.00 88.56 184 PHE A C 1
ATOM 1436 O O . PHE A 1 184 ? -41.933 -1.860 65.668 1.00 88.56 184 PHE A O 1
ATOM 1443 N N . GLN A 1 185 ? -43.079 -1.036 63.920 1.00 87.44 185 GLN A N 1
ATOM 1444 C CA . GLN A 1 185 ? -43.855 -0.088 64.711 1.00 87.44 185 GLN A CA 1
ATOM 1445 C C . GLN A 1 185 ? -44.576 -0.750 65.882 1.00 87.44 185 GLN A C 1
ATOM 1447 O O . GLN A 1 185 ? -44.549 -0.218 66.984 1.00 87.44 185 GLN A O 1
ATOM 1452 N N . LYS A 1 186 ? -45.147 -1.943 65.684 1.00 85.62 186 LYS A N 1
ATOM 1453 C CA . LYS A 1 186 ? -45.812 -2.685 66.765 1.00 85.62 186 LYS A CA 1
ATOM 1454 C C . LYS A 1 186 ? -44.833 -3.061 67.875 1.00 85.62 186 LYS A C 1
ATOM 1456 O O . LYS A 1 186 ? -45.163 -2.949 69.047 1.00 85.62 186 LYS A O 1
ATOM 1461 N N . VAL A 1 187 ? -43.615 -3.467 67.513 1.00 85.25 187 VAL A N 1
ATOM 1462 C CA . VAL A 1 187 ? -42.551 -3.774 68.482 1.00 85.25 187 VAL A CA 1
ATOM 1463 C C . VAL A 1 187 ? -42.133 -2.506 69.224 1.00 85.25 187 VAL A C 1
ATOM 1465 O O . VAL A 1 187 ? -42.013 -2.521 70.447 1.00 85.25 187 VAL A O 1
ATOM 1468 N N . ARG A 1 188 ? -41.969 -1.392 68.503 1.00 85.75 188 ARG A N 1
ATOM 1469 C CA . ARG A 1 188 ? -41.671 -0.085 69.093 1.00 85.75 188 ARG A CA 1
ATOM 1470 C C . ARG A 1 188 ? -42.757 0.348 70.071 1.00 85.75 188 ARG A C 1
ATOM 1472 O O . ARG A 1 188 ? -42.430 0.800 71.162 1.00 85.75 188 ARG A O 1
ATOM 1479 N N . ASP A 1 189 ? -44.019 0.160 69.715 1.00 84.00 189 ASP A N 1
ATOM 1480 C CA . ASP A 1 189 ? -45.158 0.522 70.551 1.00 84.00 189 ASP A CA 1
ATOM 1481 C C . ASP A 1 189 ? -45.274 -0.399 71.777 1.00 84.00 189 ASP A C 1
ATOM 1483 O O . ASP A 1 189 ? -45.609 0.073 72.858 1.00 84.00 189 ASP A O 1
ATOM 1487 N N . GLU A 1 190 ? -44.920 -1.683 71.681 1.00 81.06 190 GLU A N 1
ATOM 1488 C CA . GLU A 1 190 ? -44.870 -2.584 72.844 1.00 81.06 190 GLU A CA 1
ATOM 1489 C C . GLU A 1 190 ? -43.738 -2.225 73.820 1.00 81.06 190 GLU A C 1
ATOM 1491 O O . GLU A 1 190 ? -43.933 -2.214 75.044 1.00 81.06 190 GLU A O 1
ATOM 1496 N N . VAL A 1 191 ? -42.560 -1.885 73.290 1.00 80.88 191 VAL A N 1
ATOM 1497 C CA . VAL A 1 191 ? -41.365 -1.531 74.075 1.00 80.88 191 VAL A CA 1
ATOM 1498 C C . VAL A 1 191 ? -41.499 -0.137 74.694 1.00 80.88 191 VAL A C 1
ATOM 1500 O O . VAL A 1 191 ? -41.248 0.045 75.888 1.00 80.88 191 VAL A O 1
ATOM 1503 N N . MET A 1 192 ? -41.943 0.845 73.909 1.00 76.94 192 MET A N 1
ATOM 1504 C CA . MET A 1 192 ? -42.040 2.251 74.317 1.00 76.94 192 MET A CA 1
ATOM 1505 C C . MET A 1 192 ? -43.425 2.633 74.856 1.00 76.94 192 MET A C 1
ATOM 1507 O O . MET A 1 192 ? -43.564 3.690 75.478 1.00 76.94 192 MET A O 1
ATOM 1511 N N . GLY A 1 193 ? -44.439 1.784 74.685 1.00 72.62 193 GLY A N 1
ATOM 1512 C CA . GLY A 1 193 ? -45.823 2.059 75.063 1.00 72.62 193 GLY A CA 1
ATOM 1513 C C . GLY A 1 193 ? -46.050 2.251 76.559 1.00 72.62 193 GLY A C 1
ATOM 1514 O O . GLY A 1 193 ? -45.314 1.756 77.417 1.00 72.62 193 GLY A O 1
ATOM 1515 N N . GLN A 1 194 ? -47.131 2.960 76.878 1.00 68.25 194 GLN A N 1
ATOM 1516 C CA . GLN A 1 194 ? -47.462 3.407 78.235 1.00 68.25 194 GLN A CA 1
ATOM 1517 C C . GLN A 1 194 ? -48.416 2.469 79.002 1.00 68.25 194 GLN A C 1
ATOM 1519 O O . GLN A 1 194 ? -48.870 2.798 80.102 1.00 68.25 194 GLN A O 1
ATOM 1524 N N . TYR A 1 195 ? -48.745 1.299 78.445 1.00 66.38 195 TYR A N 1
ATOM 1525 C CA . TYR A 1 195 ? -49.654 0.340 79.079 1.00 66.38 195 TYR A CA 1
ATOM 1526 C C . TYR A 1 195 ? -49.181 -0.045 80.491 1.00 66.38 195 TYR A C 1
ATOM 1528 O O . TYR A 1 195 ? -47.999 -0.319 80.701 1.00 66.38 195 TYR A O 1
ATOM 1536 N N . GLY A 1 196 ? -50.104 -0.028 81.460 1.00 58.50 196 GLY A N 1
ATOM 1537 C CA . GLY A 1 196 ? -49.853 -0.326 82.878 1.00 58.50 196 GLY A CA 1
ATOM 1538 C C . GLY A 1 196 ? -49.082 0.748 83.660 1.00 58.50 196 GLY A C 1
ATOM 1539 O O . GLY A 1 196 ? -49.067 0.708 84.885 1.00 58.50 196 GLY A O 1
ATOM 1540 N N . PHE A 1 197 ? -48.492 1.742 82.989 1.00 61.97 197 PHE A N 1
ATOM 1541 C CA . PHE A 1 197 ? -47.646 2.767 83.613 1.00 61.97 197 PHE A CA 1
ATOM 1542 C C . PHE A 1 197 ? -48.436 4.021 84.039 1.00 61.97 197 PHE A C 1
ATOM 1544 O O . PHE A 1 197 ? -48.218 4.556 85.124 1.00 61.97 197 PHE A O 1
ATOM 1551 N N . ASN A 1 198 ? -49.428 4.447 83.246 1.00 55.44 198 ASN A N 1
ATOM 1552 C CA . ASN A 1 198 ? -50.157 5.710 83.466 1.00 55.44 198 ASN A CA 1
ATOM 1553 C C . ASN A 1 198 ? -51.109 5.718 84.684 1.00 55.44 198 ASN A C 1
ATOM 1555 O O . ASN A 1 198 ? -51.553 6.782 85.102 1.00 55.44 198 ASN A O 1
ATOM 1559 N N . SER A 1 199 ? -51.437 4.562 85.275 1.00 50.28 199 SER A N 1
ATOM 1560 C CA . SER A 1 199 ? -52.411 4.486 86.385 1.00 50.28 199 SER A CA 1
ATOM 1561 C C . SER A 1 199 ? -51.829 4.793 87.773 1.00 50.28 199 SER A C 1
ATOM 1563 O O . SER A 1 199 ? -52.581 4.983 88.725 1.00 50.28 199 SER A O 1
ATOM 1565 N N . LEU A 1 200 ? -50.499 4.883 87.894 1.00 51.25 200 LEU A N 1
ATOM 1566 C CA . LEU A 1 200 ? -49.791 5.121 89.159 1.00 51.25 200 LEU A CA 1
ATOM 1567 C C . LEU A 1 200 ? -49.557 6.612 89.471 1.00 51.25 200 LEU A C 1
ATOM 1569 O O . LEU A 1 200 ? -48.835 6.926 90.416 1.00 51.25 200 LEU A O 1
ATOM 1573 N N . GLY A 1 201 ? -50.127 7.538 88.688 1.00 50.19 201 GLY A N 1
ATOM 1574 C CA . GLY A 1 201 ? -50.030 8.986 88.935 1.00 50.19 201 GLY A CA 1
ATOM 1575 C C . GLY A 1 201 ? -48.612 9.567 88.843 1.00 50.19 201 GLY A C 1
ATOM 1576 O O . GLY A 1 201 ? -48.390 10.710 89.230 1.00 50.19 201 GLY A O 1
ATOM 1577 N N . LYS A 1 202 ? -47.641 8.796 88.339 1.00 52.44 202 LYS A N 1
ATOM 1578 C CA . LYS A 1 202 ? -46.299 9.285 88.023 1.00 52.44 202 LYS A CA 1
ATOM 1579 C C . LYS A 1 202 ? -46.316 9.807 86.593 1.00 52.44 202 LYS A C 1
ATOM 1581 O O . LYS A 1 202 ? -46.197 9.026 85.652 1.00 52.44 202 LYS A O 1
ATOM 1586 N N . GLU A 1 203 ? -46.504 11.116 86.440 1.00 45.44 203 GLU A N 1
ATOM 1587 C CA . GLU A 1 203 ? -46.250 11.791 85.167 1.00 45.44 203 GLU A CA 1
ATOM 1588 C C . GLU A 1 203 ? -44.857 11.420 84.650 1.00 45.44 203 GLU A C 1
ATOM 1590 O O . GLU A 1 203 ? -43.886 11.308 85.404 1.00 45.44 203 GLU A O 1
ATOM 1595 N N . SER A 1 204 ? -44.794 11.179 83.343 1.00 52.25 204 SER A N 1
ATOM 1596 C CA . SER A 1 204 ? -43.604 10.778 82.612 1.00 52.25 204 SER A CA 1
ATOM 1597 C C . SER A 1 204 ? -42.509 11.833 82.734 1.00 52.25 204 SER A C 1
ATOM 1599 O O . SER A 1 204 ? -42.451 12.780 81.952 1.00 52.25 204 SER A O 1
ATOM 1601 N N . VAL A 1 205 ? -41.589 11.642 83.672 1.00 44.22 205 VAL A N 1
ATOM 1602 C CA . VAL A 1 205 ? -40.259 12.225 83.541 1.00 44.22 205 VAL A CA 1
ATOM 1603 C C . VAL A 1 205 ? -39.390 11.144 82.916 1.00 44.22 205 VAL A C 1
ATOM 1605 O O . VAL A 1 205 ? -39.153 10.111 83.544 1.00 44.22 205 VAL A O 1
ATOM 1608 N N . HIS A 1 206 ? -38.954 11.371 81.673 1.00 51.19 206 HIS A N 1
ATOM 1609 C CA . HIS A 1 206 ? -37.837 10.672 81.031 1.00 51.19 206 HIS A CA 1
ATOM 1610 C C . HIS A 1 206 ? -36.612 10.726 81.960 1.00 51.19 206 HIS A C 1
ATOM 1612 O O . HIS A 1 206 ? -35.786 11.627 81.882 1.00 51.19 206 HIS A O 1
ATOM 1618 N N . THR A 1 207 ? -36.554 9.809 82.918 1.00 50.31 207 THR A N 1
ATOM 1619 C CA . THR A 1 207 ? -35.527 9.724 83.969 1.00 50.31 207 THR A CA 1
ATOM 1620 C C . THR A 1 207 ? -34.560 8.573 83.712 1.00 50.31 207 THR A C 1
ATOM 1622 O O . THR A 1 207 ? -33.618 8.388 84.474 1.00 50.31 207 THR A O 1
ATOM 1625 N N . ALA A 1 208 ? -34.786 7.805 82.645 1.00 58.62 208 ALA A N 1
ATOM 1626 C CA . ALA A 1 208 ? -33.900 6.747 82.192 1.00 58.62 208 ALA A CA 1
ATOM 1627 C C . ALA A 1 208 ? -32.885 7.315 81.191 1.00 58.62 208 ALA A C 1
ATOM 1629 O O . ALA A 1 208 ? -33.271 7.963 80.218 1.00 58.62 208 ALA A O 1
ATOM 1630 N N . ASN A 1 209 ? -31.597 7.061 81.423 1.00 69.94 209 ASN A N 1
ATOM 1631 C CA . ASN A 1 209 ? -30.503 7.521 80.561 1.00 69.94 209 ASN A CA 1
ATOM 1632 C C . ASN A 1 209 ? -30.289 6.602 79.344 1.00 69.94 209 ASN A C 1
ATOM 1634 O O . ASN A 1 209 ? -29.532 6.946 78.438 1.00 69.94 209 ASN A O 1
ATOM 1638 N N . SER A 1 210 ? -30.929 5.428 79.319 1.00 81.19 210 SER A N 1
ATOM 1639 C CA . SER A 1 210 ? -30.877 4.478 78.205 1.00 81.19 210 SER A CA 1
ATOM 1640 C C . SER A 1 210 ? -32.229 3.805 77.966 1.00 81.19 210 SER A C 1
ATOM 1642 O O . SER A 1 210 ? -33.021 3.614 78.892 1.00 81.19 210 SER A O 1
ATOM 1644 N N . THR A 1 211 ? -32.466 3.367 76.729 1.00 83.50 211 THR A N 1
ATOM 1645 C CA . THR A 1 211 ? -33.639 2.557 76.357 1.00 83.50 211 THR A CA 1
ATOM 1646 C C . THR A 1 211 ? -33.704 1.238 77.130 1.00 83.50 211 THR A C 1
ATOM 1648 O O . THR A 1 211 ? -34.789 0.752 77.443 1.00 83.50 211 THR A O 1
ATOM 1651 N N . GLN A 1 212 ? -32.550 0.696 77.534 1.00 85.88 212 GLN A N 1
ATOM 1652 C CA . GLN A 1 212 ? -32.452 -0.456 78.433 1.00 85.88 212 GLN A CA 1
ATOM 1653 C C . GLN A 1 212 ? -33.072 -0.159 79.806 1.00 85.88 212 GLN A C 1
ATOM 1655 O O . GLN A 1 212 ? -33.906 -0.926 80.288 1.00 85.88 212 GLN A O 1
ATOM 1660 N N . GLU A 1 213 ? -32.672 0.942 80.444 1.00 81.31 213 GLU A N 1
ATOM 1661 C CA . GLU A 1 213 ? -33.214 1.352 81.745 1.00 81.31 213 GLU A CA 1
ATOM 1662 C C . GLU A 1 213 ? -34.716 1.630 81.660 1.00 81.31 213 GLU A C 1
ATOM 1664 O O . GLU A 1 213 ? -35.477 1.215 82.539 1.00 81.31 213 GLU A O 1
ATOM 1669 N N . GLU A 1 214 ? -35.149 2.274 80.575 1.00 79.94 214 GLU A N 1
ATOM 1670 C CA . GLU A 1 214 ? -36.556 2.573 80.329 1.00 79.94 214 GLU A CA 1
ATOM 1671 C C . GLU A 1 214 ? -37.391 1.292 80.193 1.00 79.94 214 GLU A C 1
ATOM 1673 O O . GLU A 1 214 ? -38.434 1.157 80.840 1.00 79.94 214 GLU A O 1
ATOM 1678 N N . TYR A 1 215 ? -36.909 0.318 79.418 1.00 82.81 215 TYR A N 1
ATOM 1679 C CA . TYR A 1 215 ? -37.590 -0.961 79.228 1.00 82.81 215 TYR A CA 1
ATOM 1680 C C . TYR A 1 215 ? -37.682 -1.770 80.530 1.00 82.81 215 TYR A C 1
ATOM 1682 O O . TYR A 1 215 ? -38.747 -2.300 80.865 1.00 82.81 215 TYR A O 1
ATOM 1690 N N . VAL A 1 216 ? -36.601 -1.816 81.319 1.00 82.94 216 VAL A N 1
ATOM 1691 C CA . VAL A 1 216 ? -36.580 -2.487 82.631 1.00 82.94 216 VAL A CA 1
ATOM 1692 C C . VAL A 1 216 ? -37.583 -1.846 83.590 1.00 82.94 216 VAL A C 1
ATOM 1694 O O . VAL A 1 216 ? -38.377 -2.551 84.222 1.00 82.94 216 VAL A O 1
ATOM 1697 N N . ALA A 1 217 ? -37.573 -0.516 83.694 1.00 80.06 217 ALA A N 1
ATOM 1698 C CA . ALA A 1 217 ? -38.465 0.216 84.587 1.00 80.06 217 ALA A CA 1
ATOM 1699 C C . ALA A 1 217 ? -39.939 0.006 84.209 1.00 80.06 217 ALA A C 1
ATOM 1701 O O . ALA A 1 217 ? -40.759 -0.317 85.076 1.00 80.06 217 ALA A O 1
ATOM 1702 N N . LYS A 1 218 ? -40.270 0.113 82.915 1.00 79.06 218 LYS A N 1
ATOM 1703 C CA . LYS A 1 218 ? -41.633 -0.115 82.414 1.00 79.06 218 LYS A CA 1
ATOM 1704 C C . LYS A 1 218 ? -42.097 -1.551 82.640 1.00 79.06 218 LYS A C 1
ATOM 1706 O O . LYS A 1 218 ? -43.227 -1.753 83.077 1.00 79.06 218 LYS A O 1
ATOM 1711 N N . THR A 1 219 ? -41.240 -2.544 82.413 1.00 82.06 219 THR A N 1
ATOM 1712 C CA . THR A 1 219 ? -41.593 -3.963 82.600 1.00 82.06 219 THR A CA 1
ATOM 1713 C C . THR A 1 219 ? -41.927 -4.279 84.061 1.00 82.06 219 THR A C 1
ATOM 1715 O O . THR A 1 219 ? -42.936 -4.931 84.340 1.00 82.06 219 THR A O 1
ATOM 1718 N N . ARG A 1 220 ? -41.140 -3.759 85.014 1.00 83.31 220 ARG A N 1
ATOM 1719 C CA . ARG A 1 220 ? -41.421 -3.923 86.453 1.00 83.31 220 ARG A CA 1
ATOM 1720 C C . ARG A 1 220 ? -42.730 -3.250 86.861 1.00 83.31 220 ARG A C 1
ATOM 1722 O O . ARG A 1 220 ? -43.537 -3.857 87.561 1.00 83.31 220 ARG A O 1
ATOM 1729 N N . ALA A 1 221 ? -42.967 -2.030 86.377 1.00 79.25 221 ALA A N 1
ATOM 1730 C CA . ALA A 1 221 ? -44.204 -1.298 86.643 1.00 79.25 221 ALA A CA 1
ATOM 1731 C C . ALA A 1 221 ? -45.441 -2.002 86.057 1.00 79.25 221 ALA A C 1
ATOM 1733 O O . ALA A 1 221 ? -46.477 -2.069 86.714 1.00 79.25 221 ALA A O 1
ATOM 1734 N N . ARG A 1 222 ? -45.332 -2.588 84.855 1.00 81.44 222 ARG A N 1
ATOM 1735 C CA . ARG A 1 222 ? -46.401 -3.397 84.243 1.00 81.44 222 ARG A CA 1
ATOM 1736 C C . ARG A 1 222 ? -46.756 -4.617 85.097 1.00 81.44 222 ARG A C 1
ATOM 1738 O O . ARG A 1 222 ? -47.935 -4.927 85.227 1.00 81.44 222 ARG A O 1
ATOM 1745 N N . CYS A 1 223 ? -45.772 -5.279 85.704 1.00 85.25 223 CYS A N 1
ATOM 1746 C CA . CYS A 1 223 ? -46.029 -6.396 86.617 1.00 85.25 223 CYS A CA 1
ATOM 1747 C C . CYS A 1 223 ? -46.787 -5.947 87.872 1.00 85.25 223 CYS A C 1
ATOM 1749 O O . CYS A 1 223 ? -47.811 -6.539 88.204 1.00 85.25 223 CYS A O 1
ATOM 1751 N N . ASP A 1 224 ? -46.340 -4.863 88.515 1.00 84.00 224 ASP A N 1
ATOM 1752 C CA . ASP A 1 224 ? -47.017 -4.297 89.691 1.00 84.00 224 ASP A CA 1
ATOM 1753 C C . ASP A 1 224 ? -48.464 -3.886 89.362 1.00 84.00 224 ASP A C 1
ATOM 1755 O O . ASP A 1 224 ? -49.394 -4.186 90.108 1.00 84.00 224 ASP A O 1
ATOM 1759 N N . TYR A 1 225 ? -48.689 -3.302 88.181 1.00 84.19 225 TYR A N 1
ATOM 1760 C CA . TYR A 1 225 ? -50.032 -2.987 87.694 1.00 84.19 225 TYR A CA 1
ATOM 1761 C C . TYR A 1 225 ? -50.926 -4.228 87.549 1.00 84.19 225 TYR A C 1
ATOM 1763 O O . TYR A 1 225 ? -52.083 -4.195 87.968 1.00 84.19 225 TYR A O 1
ATOM 1771 N N . VAL A 1 226 ? -50.411 -5.327 86.988 1.00 86.44 226 VAL A N 1
ATOM 1772 C CA . VAL A 1 226 ? -51.170 -6.583 86.841 1.00 86.44 226 VAL A CA 1
ATOM 1773 C C . VAL A 1 226 ? -51.530 -7.175 88.206 1.00 86.44 226 VAL A C 1
ATOM 1775 O O . VAL A 1 226 ? -52.658 -7.639 88.386 1.00 86.44 226 VAL A O 1
ATOM 1778 N N . VAL A 1 227 ? -50.619 -7.116 89.184 1.00 87.44 227 VAL A N 1
ATOM 1779 C CA . VAL A 1 227 ? -50.890 -7.576 90.556 1.00 87.44 227 VAL A CA 1
ATOM 1780 C C . VAL A 1 227 ? -51.981 -6.725 91.205 1.00 87.44 227 VAL A C 1
ATOM 1782 O O . VAL A 1 227 ? -52.965 -7.271 91.710 1.00 87.44 227 VAL A O 1
ATOM 1785 N N . GLN A 1 228 ? -51.872 -5.398 91.113 1.00 85.81 228 GLN A N 1
ATOM 1786 C CA . GLN A 1 228 ? -52.867 -4.466 91.647 1.00 85.81 228 GLN A CA 1
ATOM 1787 C C . GLN A 1 228 ? -54.232 -4.683 90.987 1.00 85.81 228 GLN A C 1
ATOM 1789 O O . GLN A 1 228 ? -55.251 -4.753 91.675 1.00 85.81 228 GLN A O 1
ATOM 1794 N N . GLN A 1 229 ? -54.264 -4.861 89.665 1.00 87.38 229 GLN A N 1
ATOM 1795 C CA . GLN A 1 229 ? -55.490 -5.169 88.933 1.00 87.38 229 GLN A CA 1
ATOM 1796 C C . GLN A 1 229 ? -56.105 -6.497 89.395 1.00 87.38 229 GLN A C 1
ATOM 1798 O O . GLN A 1 229 ? -57.329 -6.598 89.521 1.00 87.38 229 GLN A O 1
ATOM 1803 N N . GLY A 1 230 ? -55.274 -7.500 89.680 1.00 88.81 230 GLY A N 1
ATOM 1804 C CA . GLY A 1 230 ? -55.704 -8.759 90.276 1.00 88.81 230 GLY A CA 1
ATOM 1805 C C . GLY A 1 230 ? -56.335 -8.565 91.657 1.00 88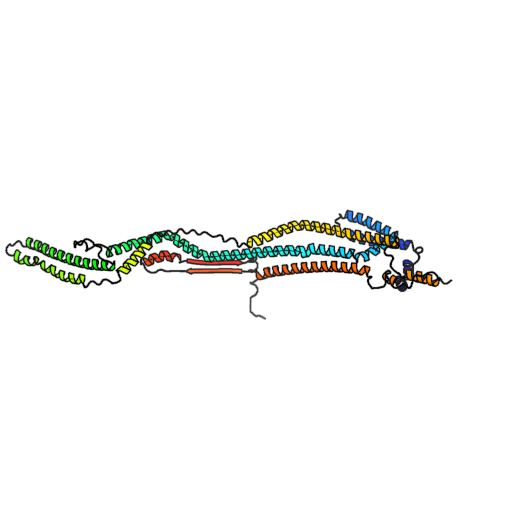.81 230 GLY A C 1
ATOM 1806 O O . GLY A 1 230 ? -57.403 -9.122 91.914 1.00 88.81 230 GLY A O 1
ATOM 1807 N N . ILE A 1 231 ? -55.708 -7.773 92.535 1.00 89.06 231 ILE A N 1
ATOM 1808 C CA . ILE A 1 231 ? -56.212 -7.500 93.892 1.00 89.06 231 ILE A CA 1
ATOM 1809 C C . ILE A 1 231 ? -57.579 -6.826 93.808 1.00 89.06 231 ILE A C 1
ATOM 1811 O O . ILE A 1 231 ? -58.528 -7.299 94.431 1.00 89.06 231 ILE A O 1
ATOM 1815 N N . THR A 1 232 ? -57.700 -5.779 92.990 1.00 88.94 232 THR A N 1
ATOM 1816 C CA . THR A 1 232 ? -58.962 -5.056 92.795 1.00 88.94 232 THR A CA 1
ATOM 1817 C C . THR A 1 232 ? -60.053 -5.983 92.269 1.00 88.94 232 THR A C 1
ATOM 1819 O O . THR A 1 232 ? -61.134 -6.043 92.849 1.00 88.94 232 THR A O 1
ATOM 1822 N N . ARG A 1 233 ? -59.763 -6.794 91.240 1.00 90.00 233 ARG A N 1
ATOM 1823 C CA . ARG A 1 233 ? -60.736 -7.766 90.709 1.00 90.00 233 ARG A CA 1
ATOM 1824 C C . ARG A 1 233 ? -61.144 -8.822 91.736 1.00 90.00 233 ARG A C 1
ATOM 1826 O O . ARG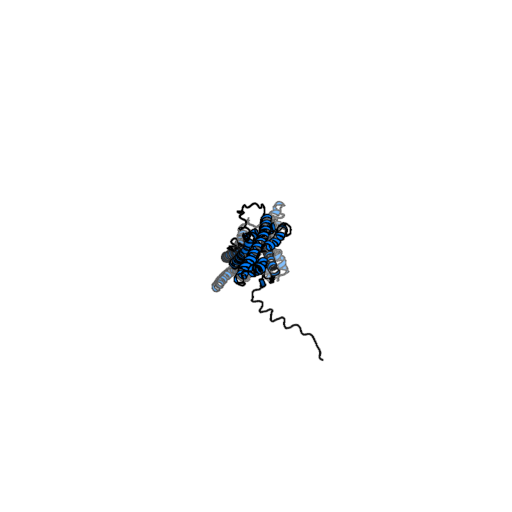 A 1 233 ? -62.303 -9.226 91.756 1.00 90.00 233 ARG A O 1
ATOM 1833 N N . CYS A 1 234 ? -60.219 -9.261 92.585 1.00 90.62 234 CYS A N 1
ATOM 1834 C CA . CYS A 1 234 ? -60.516 -10.183 93.678 1.00 90.62 234 CYS A CA 1
ATOM 1835 C C . CYS A 1 234 ? -61.436 -9.533 94.725 1.00 90.62 234 CYS A C 1
ATOM 1837 O O . CYS A 1 234 ? -62.437 -10.129 95.121 1.00 90.62 234 CYS A O 1
ATOM 1839 N N . GLN A 1 235 ? -61.150 -8.295 95.139 1.00 90.38 235 GLN A N 1
ATOM 1840 C CA . GLN A 1 235 ? -61.987 -7.558 96.092 1.00 90.38 235 GLN A CA 1
ATOM 1841 C C . GLN A 1 235 ? -63.389 -7.301 95.527 1.00 90.38 235 GLN A C 1
ATOM 1843 O O . GLN A 1 235 ? -64.386 -7.502 96.223 1.00 90.38 235 GLN A O 1
ATOM 1848 N N . ASP A 1 236 ? -63.465 -6.921 94.250 1.00 91.75 236 ASP A N 1
ATOM 1849 C CA . ASP A 1 236 ? -64.725 -6.749 93.533 1.00 91.75 236 ASP A CA 1
ATOM 1850 C C . ASP A 1 236 ? -65.524 -8.059 93.495 1.00 91.75 236 ASP A C 1
ATOM 1852 O O . ASP A 1 236 ? -66.735 -8.034 93.707 1.00 91.75 236 ASP A O 1
ATOM 1856 N N . TRP A 1 237 ? -64.864 -9.208 93.297 1.00 92.38 237 TRP A N 1
ATOM 1857 C CA . TRP A 1 237 ? -65.517 -10.519 93.326 1.00 92.38 237 TRP A CA 1
ATOM 1858 C C . TRP A 1 237 ? -66.159 -10.814 94.687 1.00 92.38 237 TRP A C 1
ATOM 1860 O O . TRP A 1 237 ? -67.330 -11.189 94.733 1.00 92.38 237 TRP A O 1
ATOM 1870 N N . PHE A 1 238 ? -65.440 -10.589 95.794 1.00 91.44 238 PHE A N 1
ATOM 1871 C CA . PHE A 1 238 ? -65.994 -10.762 97.145 1.00 91.44 238 PHE A CA 1
ATOM 1872 C C . PHE A 1 238 ? -67.184 -9.832 97.399 1.00 91.44 238 PHE A C 1
ATOM 1874 O O . PHE A 1 238 ? -68.211 -10.283 97.905 1.00 91.44 238 PHE A O 1
ATOM 1881 N N . ARG A 1 239 ? -67.087 -8.560 96.987 1.00 88.31 239 ARG A N 1
ATOM 1882 C CA . ARG A 1 239 ? -68.183 -7.585 97.115 1.00 88.31 239 ARG A CA 1
ATOM 1883 C C . ARG A 1 239 ? -69.430 -8.030 96.349 1.00 88.31 239 ARG A C 1
ATOM 1885 O O . ARG A 1 239 ? -70.517 -8.050 96.913 1.00 88.31 239 ARG A O 1
ATOM 1892 N N . VAL A 1 240 ? -69.267 -8.443 95.092 1.00 91.38 240 VAL A N 1
ATOM 1893 C CA . VAL A 1 240 ? -70.380 -8.939 94.267 1.00 91.38 240 VAL A CA 1
ATOM 1894 C C . VAL A 1 240 ? -71.015 -10.182 94.898 1.00 91.38 240 VAL A C 1
ATOM 1896 O O . VAL A 1 240 ? -72.238 -10.279 94.975 1.00 91.38 240 VAL A O 1
ATOM 1899 N N . LYS A 1 241 ? -70.205 -11.118 95.409 1.00 89.12 241 LYS A N 1
ATOM 1900 C CA . LYS A 1 241 ? -70.712 -12.341 96.052 1.00 89.12 241 LYS A CA 1
ATOM 1901 C C . LYS A 1 241 ? -71.410 -12.079 97.381 1.00 89.12 241 LYS A C 1
ATOM 1903 O O . LYS A 1 241 ? -72.376 -12.770 97.699 1.00 89.12 241 LYS A O 1
ATOM 1908 N N . TRP A 1 242 ? -70.959 -11.082 98.136 1.00 87.44 242 TRP A N 1
ATOM 1909 C CA . TRP A 1 242 ? -71.644 -10.614 99.338 1.00 87.44 242 TRP A CA 1
ATOM 1910 C C . TRP A 1 242 ? -73.056 -10.113 99.019 1.00 87.44 242 TRP A C 1
ATOM 1912 O O . TRP A 1 242 ? -74.022 -10.577 99.630 1.00 87.44 242 TRP A O 1
ATOM 1922 N N . ASP A 1 243 ? -73.182 -9.226 98.028 1.00 88.25 243 ASP A N 1
ATOM 1923 C CA . ASP A 1 243 ? -74.472 -8.660 97.621 1.00 88.25 243 ASP A CA 1
ATOM 1924 C C . ASP A 1 243 ? -75.426 -9.750 97.103 1.00 88.25 243 ASP A C 1
ATOM 1926 O O . ASP A 1 243 ? -76.602 -9.786 97.473 1.00 88.25 243 ASP A O 1
ATOM 1930 N N . GLU A 1 244 ? -74.927 -10.697 96.303 1.00 89.38 244 GLU A N 1
ATOM 1931 C CA . GLU A 1 244 ? -75.705 -11.860 95.847 1.00 89.38 244 GLU A CA 1
ATOM 1932 C C . GLU A 1 244 ? -76.183 -12.744 97.018 1.00 89.38 244 GLU A C 1
ATOM 1934 O O . GLU A 1 244 ? -77.339 -13.182 97.039 1.00 89.38 244 GLU A O 1
ATOM 1939 N N . CYS A 1 245 ? -75.324 -12.984 98.015 1.00 85.69 245 CYS A N 1
ATOM 1940 C CA . CYS A 1 245 ? -75.643 -13.802 99.189 1.00 85.69 245 CYS A CA 1
ATOM 1941 C C . CYS A 1 245 ? -76.740 -13.156 100.052 1.00 85.69 245 CYS A C 1
ATOM 1943 O O . CYS A 1 245 ? -77.754 -13.799 100.347 1.00 85.69 245 CYS A O 1
ATOM 1945 N N . MET A 1 246 ? -76.585 -11.864 100.372 1.00 83.31 246 MET A N 1
ATOM 1946 C CA . MET A 1 246 ? -77.534 -11.108 101.197 1.00 83.31 246 MET A CA 1
ATOM 1947 C C . MET A 1 246 ? -78.924 -11.007 100.559 1.00 83.31 246 MET A C 1
ATOM 1949 O O . MET A 1 246 ? -79.923 -11.033 101.280 1.00 83.31 246 MET A O 1
ATOM 1953 N N . ASN A 1 247 ? -78.993 -10.930 99.226 1.00 84.62 247 ASN A N 1
ATOM 1954 C CA . ASN A 1 247 ? -80.250 -10.887 98.476 1.00 84.62 247 ASN A CA 1
ATOM 1955 C C . ASN A 1 247 ? -80.959 -12.253 98.396 1.00 84.62 247 ASN A C 1
ATOM 1957 O O . ASN A 1 247 ? -82.188 -12.302 98.305 1.00 84.62 247 ASN A O 1
ATOM 1961 N N . THR A 1 248 ? -80.206 -13.357 98.443 1.00 84.31 248 THR A N 1
ATOM 1962 C CA . THR A 1 248 ? -80.742 -14.721 98.293 1.00 84.31 248 THR A CA 1
ATOM 1963 C C . THR A 1 248 ? -81.300 -15.278 99.609 1.00 84.31 248 THR A C 1
ATOM 1965 O O . THR A 1 248 ? -82.336 -15.944 99.613 1.00 84.31 248 THR A O 1
ATOM 1968 N N . ILE A 1 249 ? -80.652 -15.005 100.747 1.00 79.25 249 ILE A N 1
ATOM 1969 C CA . ILE A 1 249 ? -81.053 -15.550 102.055 1.00 79.25 249 ILE A CA 1
ATOM 1970 C C . ILE A 1 249 ? -81.908 -14.523 102.810 1.00 79.25 249 ILE A C 1
ATOM 1972 O O . ILE A 1 249 ? -81.406 -13.712 103.576 1.00 79.25 249 ILE A O 1
ATOM 1976 N N . GLN A 1 250 ? -83.232 -14.569 102.661 1.00 71.88 250 GLN A N 1
ATOM 1977 C CA . GLN A 1 250 ? -84.128 -13.563 103.264 1.00 71.88 250 GLN A CA 1
ATOM 1978 C C . GLN A 1 250 ? -84.460 -13.780 104.758 1.00 71.88 250 GLN A C 1
ATOM 1980 O O . GLN A 1 250 ? -85.314 -13.089 105.311 1.00 71.88 250 GLN A O 1
ATOM 1985 N N . VAL A 1 251 ? -83.798 -14.723 105.444 1.00 72.31 251 VAL A N 1
ATOM 1986 C CA . VAL A 1 251 ? -84.049 -15.022 106.868 1.00 72.31 251 VAL A CA 1
ATOM 1987 C C . VAL A 1 251 ? -83.156 -14.143 107.765 1.00 72.31 251 VAL A C 1
ATOM 1989 O O . VAL A 1 251 ? -81.943 -14.366 107.805 1.00 72.31 251 VAL A O 1
ATOM 1992 N N . PRO A 1 252 ? -83.712 -13.189 108.541 1.00 63.00 252 PRO A N 1
ATOM 1993 C CA . PRO A 1 252 ? -82.940 -12.113 109.179 1.00 63.00 252 PRO A CA 1
ATOM 1994 C C . PRO A 1 252 ? -81.953 -12.569 110.267 1.00 63.00 252 PRO A C 1
ATOM 1996 O O . PRO A 1 252 ? -80.988 -11.864 110.538 1.00 63.00 252 PRO A O 1
ATOM 1999 N N . LEU A 1 253 ? -82.146 -13.752 110.865 1.00 65.88 253 LEU A N 1
ATOM 2000 C CA . LEU A 1 253 ? -81.243 -14.298 111.891 1.00 65.88 253 LEU A CA 1
ATOM 2001 C C . LEU A 1 253 ? -80.140 -15.219 111.331 1.00 65.88 253 LEU A C 1
ATOM 2003 O O . LEU A 1 253 ? -79.131 -15.416 112.000 1.00 65.88 253 LEU A O 1
ATOM 2007 N N . ILE A 1 254 ? -80.306 -15.776 110.121 1.00 67.06 254 ILE A N 1
ATOM 2008 C CA . ILE A 1 254 ? -79.380 -16.772 109.534 1.00 67.06 254 ILE A CA 1
ATOM 2009 C C . ILE A 1 254 ? -78.532 -16.165 108.405 1.00 67.06 254 ILE A C 1
ATOM 2011 O O . ILE A 1 254 ? -77.388 -16.573 108.212 1.00 67.06 254 ILE A O 1
ATOM 2015 N N . ASN A 1 255 ? -79.057 -15.155 107.701 1.00 65.19 255 ASN A N 1
ATOM 2016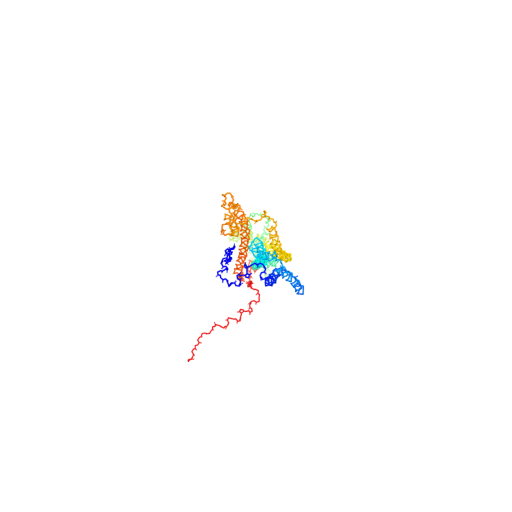 C CA . ASN A 1 255 ? -78.375 -14.490 106.586 1.00 65.19 255 ASN A CA 1
ATOM 2017 C C . ASN A 1 255 ? -76.990 -13.957 106.990 1.00 65.19 255 ASN A C 1
ATOM 2019 O O . ASN A 1 255 ? -75.988 -14.223 106.330 1.00 65.19 255 ASN A O 1
ATOM 2023 N N . HIS A 1 256 ? -76.912 -13.301 108.152 1.00 67.50 256 HIS A N 1
ATOM 2024 C CA . HIS A 1 256 ? -75.660 -12.715 108.620 1.00 67.50 256 HIS A CA 1
ATOM 2025 C C . HIS A 1 256 ? -74.584 -13.780 108.887 1.00 67.50 256 HIS A C 1
ATOM 2027 O O . HIS A 1 256 ? -73.445 -13.599 108.481 1.00 67.50 256 HIS A O 1
ATOM 2033 N N . PHE A 1 257 ? -74.928 -14.934 109.469 1.00 76.50 257 PHE A N 1
ATOM 2034 C CA . PHE A 1 257 ? -73.943 -15.984 109.763 1.00 76.50 257 PHE A CA 1
ATOM 2035 C C . PHE A 1 257 ? -73.404 -16.699 108.515 1.00 76.50 257 PHE A C 1
ATOM 2037 O O . PHE A 1 257 ? -72.233 -17.075 108.503 1.00 76.50 257 PHE A O 1
ATOM 2044 N N . ILE A 1 258 ? -74.221 -16.880 107.470 1.00 80.06 258 ILE A N 1
ATOM 2045 C CA . ILE A 1 258 ? -73.807 -17.591 106.245 1.00 80.06 258 ILE A CA 1
ATOM 2046 C C . ILE A 1 258 ? -73.032 -16.673 105.292 1.00 80.06 258 ILE A C 1
ATOM 2048 O O . ILE A 1 258 ? -72.103 -17.140 104.633 1.00 80.06 258 ILE A O 1
ATOM 2052 N N . CYS A 1 259 ? -73.371 -15.382 105.227 1.00 83.75 259 CYS A N 1
ATOM 2053 C CA . CYS A 1 259 ? -72.749 -14.462 104.274 1.00 83.75 259 CYS A CA 1
ATOM 2054 C C . CYS A 1 259 ? -71.448 -13.806 104.783 1.00 83.75 259 CYS A C 1
ATOM 2056 O O . CYS A 1 259 ? -70.644 -13.408 103.943 1.00 83.75 259 CYS A O 1
ATOM 2058 N N . ILE A 1 260 ? -71.168 -13.772 106.103 1.00 83.44 260 ILE A N 1
ATOM 2059 C CA . ILE A 1 260 ? -69.912 -13.246 106.715 1.00 83.44 260 ILE A CA 1
ATOM 2060 C C . ILE A 1 260 ? -68.618 -13.630 105.967 1.00 83.44 260 ILE A C 1
ATOM 2062 O O . ILE A 1 260 ? -67.801 -12.739 105.725 1.00 83.44 260 ILE A O 1
ATOM 2066 N N . PRO A 1 261 ? -68.403 -14.891 105.542 1.00 82.62 261 PRO A N 1
ATOM 2067 C CA . PRO A 1 261 ? -67.194 -15.273 104.813 1.00 82.62 261 PRO A CA 1
ATOM 2068 C C . PRO A 1 261 ? -66.961 -14.487 103.512 1.00 82.62 261 PRO A C 1
ATOM 2070 O O . PRO A 1 261 ? -65.815 -14.323 103.097 1.00 82.62 261 PRO A O 1
ATOM 2073 N N . MET A 1 262 ? -68.017 -13.952 102.885 1.00 85.38 262 MET A N 1
ATOM 2074 C CA . MET A 1 262 ? -67.912 -13.137 101.666 1.00 85.38 262 MET A CA 1
ATOM 2075 C C . MET A 1 262 ? -67.391 -11.716 101.939 1.00 85.38 262 MET A C 1
ATOM 2077 O O . MET A 1 262 ? -67.044 -10.997 101.008 1.00 85.38 262 MET A O 1
ATOM 2081 N N . GLN A 1 263 ? -67.268 -11.314 103.206 1.00 81.69 263 GLN A N 1
ATOM 2082 C CA . GLN A 1 263 ? -66.681 -10.034 103.606 1.00 81.69 263 GLN A CA 1
ATOM 2083 C C . GLN A 1 263 ? -65.152 -10.108 103.770 1.00 81.69 263 GLN A C 1
ATOM 2085 O O . GLN A 1 263 ? -64.498 -9.093 104.012 1.00 81.69 263 GLN A O 1
ATOM 2090 N N . PHE A 1 264 ? -64.546 -11.291 103.612 1.00 86.50 264 PHE A N 1
ATOM 2091 C CA . PHE A 1 264 ? -63.106 -11.515 103.780 1.00 86.50 264 PHE A CA 1
ATOM 2092 C C . PHE A 1 264 ? -62.270 -11.082 102.564 1.00 86.50 264 PHE A C 1
ATOM 2094 O O . PHE A 1 264 ? -61.315 -11.750 102.172 1.00 86.50 264 PHE A O 1
ATOM 2101 N N . HIS A 1 265 ? -62.571 -9.911 101.996 1.00 82.88 265 HIS A N 1
ATOM 2102 C CA . HIS A 1 265 ? -61.813 -9.331 100.882 1.00 82.88 265 HIS A CA 1
ATOM 2103 C C . HIS A 1 265 ? -60.341 -9.038 101.242 1.00 82.88 265 HIS A C 1
ATOM 2105 O O . HIS A 1 265 ? -59.514 -8.869 100.349 1.00 82.88 265 HIS A O 1
ATOM 2111 N N . PHE A 1 266 ? -59.984 -9.009 102.536 1.00 84.50 266 PHE A N 1
ATOM 2112 C CA . PHE A 1 266 ? -58.594 -8.906 103.000 1.00 84.50 266 PHE A CA 1
ATOM 2113 C C . PHE A 1 266 ? -57.723 -10.078 102.517 1.00 84.50 266 PHE A C 1
ATOM 2115 O O . PHE A 1 266 ? -56.512 -9.926 102.382 1.00 84.50 266 PHE A O 1
ATOM 2122 N N . LEU A 1 267 ? -58.320 -11.237 102.207 1.00 83.75 267 LEU A N 1
ATOM 2123 C CA . LEU A 1 267 ? -57.595 -12.382 101.648 1.00 83.75 267 LEU A CA 1
ATOM 2124 C C . LEU A 1 267 ? -57.003 -12.072 100.265 1.00 83.75 267 LEU A C 1
ATOM 2126 O O . LEU A 1 267 ? -55.991 -12.661 99.897 1.00 83.75 267 LEU A O 1
ATOM 2130 N N . CYS A 1 268 ? -57.567 -11.111 99.525 1.00 88.25 268 CYS A N 1
ATOM 2131 C CA . CYS A 1 268 ? -57.036 -10.673 98.232 1.00 88.25 268 CYS A CA 1
ATOM 2132 C C . CYS A 1 268 ? -55.674 -9.976 98.350 1.00 88.25 268 CYS A C 1
ATOM 2134 O O . CYS A 1 268 ? -54.885 -10.011 97.406 1.00 88.25 268 CYS A O 1
ATOM 2136 N N . ASP A 1 269 ? -55.360 -9.389 99.510 1.00 85.00 269 ASP A N 1
ATOM 2137 C CA . ASP A 1 269 ? -54.076 -8.722 99.737 1.00 85.00 269 ASP A CA 1
ATOM 2138 C C . ASP A 1 269 ? -52.898 -9.705 99.808 1.00 85.00 269 ASP A C 1
ATOM 2140 O O . ASP A 1 269 ? -51.750 -9.272 99.709 1.00 85.00 269 ASP A O 1
ATOM 2144 N N . ILE A 1 270 ? -53.145 -11.023 99.883 1.00 84.75 270 ILE A N 1
ATOM 2145 C CA . ILE A 1 270 ? -52.085 -12.038 99.769 1.00 84.75 270 ILE A CA 1
ATOM 2146 C C . ILE A 1 270 ? -51.322 -11.915 98.445 1.00 84.75 270 ILE A C 1
ATOM 2148 O O . ILE A 1 270 ? -50.129 -12.210 98.387 1.00 84.75 270 ILE A O 1
ATOM 2152 N N . MET A 1 271 ? -51.972 -11.403 97.393 1.00 81.44 271 MET A N 1
ATOM 2153 C CA . MET A 1 271 ? -51.320 -11.175 96.105 1.00 81.44 271 MET A CA 1
ATOM 2154 C C . MET A 1 271 ? -50.268 -10.061 96.153 1.00 81.44 271 MET A C 1
ATOM 2156 O O . MET A 1 271 ? -49.369 -10.069 95.319 1.00 81.44 271 MET A O 1
ATOM 2160 N N . ARG A 1 272 ? -50.266 -9.177 97.167 1.00 83.25 272 ARG A N 1
ATOM 2161 C CA . ARG A 1 272 ? -49.193 -8.174 97.354 1.00 83.25 272 ARG A CA 1
ATOM 2162 C C . ARG A 1 272 ? -47.822 -8.802 97.611 1.00 83.25 272 ARG A C 1
ATOM 2164 O O . ARG A 1 272 ? -46.808 -8.139 97.409 1.00 83.25 272 ARG A O 1
ATOM 2171 N N . VAL A 1 273 ? -47.767 -10.081 98.001 1.00 85.12 273 VAL A N 1
ATOM 2172 C CA . VAL A 1 273 ? -46.516 -10.862 98.072 1.00 85.12 273 VAL A CA 1
ATOM 2173 C C . VAL A 1 273 ? -45.813 -10.926 96.704 1.00 85.12 273 VAL A C 1
ATOM 2175 O O . VAL A 1 273 ? -44.603 -11.138 96.643 1.00 85.12 273 VAL A O 1
ATOM 2178 N N . MET A 1 274 ? -46.531 -10.675 95.604 1.00 82.88 274 MET A N 1
ATOM 2179 C CA . MET A 1 274 ? -45.963 -10.606 94.258 1.00 82.88 274 MET A CA 1
ATOM 2180 C C . MET A 1 274 ? -45.273 -9.266 93.932 1.00 82.88 274 MET A C 1
ATOM 2182 O O . MET A 1 274 ? -44.465 -9.235 93.009 1.00 82.88 274 MET A O 1
ATOM 2186 N N . ASN A 1 275 ? -45.489 -8.176 94.682 1.00 83.19 275 ASN A N 1
ATOM 2187 C CA . ASN A 1 275 ? -44.872 -6.871 94.368 1.00 83.19 275 ASN A CA 1
ATOM 2188 C C . ASN A 1 275 ? -43.329 -6.888 94.512 1.00 83.19 275 ASN A C 1
ATOM 2190 O O . ASN A 1 275 ? -42.634 -6.415 93.604 1.00 83.19 275 ASN A O 1
ATOM 2194 N N . PRO A 1 276 ? -42.742 -7.488 95.573 1.00 84.94 276 PRO A N 1
ATOM 2195 C CA . PRO A 1 276 ? -41.295 -7.717 95.643 1.00 84.94 276 PRO A CA 1
ATOM 2196 C C . PRO A 1 276 ? -40.786 -8.616 94.507 1.00 84.94 276 PRO A C 1
ATOM 2198 O O . PRO A 1 276 ? -39.724 -8.369 93.937 1.00 84.94 276 PRO A O 1
ATOM 2201 N N . TRP A 1 277 ? -41.580 -9.617 94.115 1.00 85.06 277 TRP A N 1
ATOM 2202 C CA . TRP A 1 277 ? -41.249 -10.520 93.012 1.00 85.06 277 TRP A CA 1
ATOM 2203 C C . TRP A 1 277 ? -41.162 -9.772 91.672 1.00 85.06 277 TRP A C 1
ATOM 2205 O O . TRP A 1 277 ? -40.201 -9.962 90.928 1.00 85.06 277 TRP A O 1
ATOM 2215 N N . CYS A 1 278 ? -42.075 -8.833 91.408 1.00 84.81 278 CYS A N 1
ATOM 2216 C CA . CYS A 1 278 ? -42.025 -7.968 90.226 1.00 84.81 278 CYS A CA 1
ATOM 2217 C C . CYS A 1 278 ? -40.758 -7.094 90.158 1.00 84.81 278 CYS A C 1
ATOM 2219 O O . CYS A 1 278 ? -40.305 -6.746 89.069 1.00 84.81 278 CYS A O 1
ATOM 2221 N N . THR A 1 279 ? -40.173 -6.733 91.304 1.00 80.06 279 THR A N 1
ATOM 2222 C CA . THR A 1 279 ? -38.996 -5.850 91.361 1.00 80.06 279 THR A CA 1
ATOM 2223 C C . THR A 1 279 ? -37.684 -6.631 91.255 1.00 80.06 279 THR A C 1
ATOM 2225 O O . THR A 1 279 ? -36.764 -6.195 90.560 1.00 80.06 279 THR A O 1
ATOM 2228 N N . GLU A 1 280 ? -37.601 -7.798 91.901 1.00 77.88 280 GLU A N 1
ATOM 2229 C CA . GLU A 1 280 ? -36.351 -8.558 92.057 1.00 77.88 280 GLU A CA 1
ATOM 2230 C C . GLU A 1 280 ? -36.220 -9.772 91.129 1.00 77.88 280 GLU A C 1
ATOM 2232 O O . GLU A 1 280 ? -35.106 -10.241 90.890 1.00 77.88 280 GLU A O 1
ATOM 2237 N N . LYS A 1 281 ? -37.333 -10.324 90.629 1.00 77.25 281 LYS A N 1
ATOM 2238 C CA . LYS A 1 281 ? -37.352 -11.631 89.949 1.00 77.25 281 LYS A CA 1
ATOM 2239 C C . LYS A 1 281 ? -37.726 -11.582 88.472 1.00 77.25 281 LYS A C 1
ATOM 2241 O O . LYS A 1 281 ? -37.773 -12.645 87.866 1.00 77.25 281 LYS A O 1
ATOM 2246 N N . ILE A 1 282 ? -37.946 -10.406 87.879 1.00 79.50 282 ILE A N 1
ATOM 2247 C CA . ILE A 1 282 ? -38.137 -10.269 86.426 1.00 79.50 282 ILE A CA 1
ATOM 2248 C C . ILE A 1 282 ? -36.767 -10.068 85.762 1.00 79.50 282 ILE A C 1
ATOM 2250 O O . ILE A 1 282 ? -36.237 -8.952 85.811 1.00 79.50 282 ILE A O 1
ATOM 2254 N N . PRO A 1 283 ? -36.166 -11.113 85.159 1.00 76.75 283 PRO A N 1
ATOM 2255 C CA . PRO A 1 283 ? -34.953 -10.945 84.381 1.00 76.75 283 PRO A CA 1
ATOM 2256 C C . PRO A 1 283 ? -35.291 -10.207 83.085 1.00 76.75 283 PRO A C 1
ATOM 2258 O O . PRO A 1 283 ? -36.167 -10.616 82.327 1.00 76.75 283 PRO A O 1
ATOM 2261 N N . VAL A 1 284 ? -34.574 -9.120 82.829 1.00 78.88 284 VAL A N 1
ATOM 2262 C CA . VAL A 1 284 ? -34.569 -8.442 81.534 1.00 78.88 284 VAL A CA 1
ATOM 2263 C C . VAL A 1 284 ? -33.165 -8.585 80.971 1.00 78.88 284 VAL A C 1
ATOM 2265 O O . VAL A 1 284 ? -32.191 -8.326 81.677 1.00 78.88 284 VAL A O 1
ATOM 2268 N N . GLU A 1 285 ? -33.065 -9.016 79.716 1.00 80.81 285 GLU A N 1
ATOM 2269 C CA . GLU A 1 285 ? -31.789 -9.217 79.032 1.00 80.81 285 GLU A CA 1
ATOM 2270 C C . GLU A 1 285 ? -30.970 -7.916 79.034 1.00 80.81 285 GLU A C 1
ATOM 2272 O O . GLU A 1 285 ? -31.476 -6.864 78.638 1.00 80.81 285 GLU A O 1
ATOM 2277 N N . GLY A 1 286 ? -29.709 -7.966 79.473 1.00 79.44 286 GLY A N 1
ATOM 2278 C CA . GLY A 1 286 ? -28.887 -6.764 79.687 1.00 79.44 286 GLY A CA 1
ATOM 2279 C C . GLY A 1 286 ? -28.556 -5.970 78.416 1.00 79.44 286 GLY A C 1
ATOM 2280 O O . GLY A 1 286 ? -28.290 -4.774 78.497 1.00 79.44 286 GLY A O 1
ATOM 2281 N N . ASN A 1 287 ? -28.616 -6.616 77.246 1.00 85.81 287 ASN A N 1
ATOM 2282 C CA . ASN A 1 287 ? -28.265 -6.029 75.946 1.00 85.81 287 ASN A CA 1
ATOM 2283 C C . ASN A 1 287 ? -29.478 -5.658 75.078 1.00 85.81 287 ASN A C 1
ATOM 2285 O O . ASN A 1 287 ? -29.315 -5.321 73.900 1.00 85.81 287 ASN A O 1
ATOM 2289 N N . PHE A 1 288 ? -30.693 -5.733 75.621 1.00 87.62 288 PHE A N 1
ATOM 2290 C CA . PHE A 1 288 ? -31.908 -5.490 74.850 1.00 87.62 288 PHE A CA 1
ATOM 2291 C C . PHE A 1 288 ? -31.952 -4.070 74.262 1.00 87.62 288 PHE A C 1
ATOM 2293 O O . PHE A 1 288 ? -32.142 -3.924 73.059 1.00 87.62 288 PHE A O 1
ATOM 2300 N N . GLY A 1 289 ? -31.688 -3.039 75.069 1.00 85.75 289 GLY A N 1
ATOM 2301 C CA . GLY A 1 289 ? -31.758 -1.631 74.665 1.00 85.75 289 GLY A CA 1
ATOM 2302 C C . GLY A 1 289 ? -30.803 -1.288 73.523 1.00 85.75 289 GLY A C 1
ATOM 2303 O O . GLY A 1 289 ? -31.231 -0.760 72.507 1.00 85.75 289 GLY A O 1
ATOM 2304 N N . GLN A 1 290 ? -29.532 -1.702 73.610 1.00 86.94 290 GLN A N 1
ATOM 2305 C CA . GLN A 1 290 ? -28.566 -1.477 72.521 1.00 86.94 290 GLN A CA 1
ATOM 2306 C C . GLN A 1 290 ? -28.975 -2.176 71.218 1.00 86.94 290 GLN A C 1
ATOM 2308 O O . GLN A 1 290 ? -28.724 -1.665 70.127 1.00 86.94 290 GLN A O 1
ATOM 2313 N N . THR A 1 291 ? -29.568 -3.366 71.326 1.00 89.12 291 THR A N 1
ATOM 2314 C CA . THR A 1 291 ? -30.031 -4.134 70.165 1.00 89.12 291 THR A CA 1
ATOM 2315 C C . THR A 1 291 ? -31.255 -3.471 69.542 1.00 89.12 291 THR A C 1
ATOM 2317 O O . THR A 1 291 ? -31.316 -3.321 68.324 1.00 89.12 291 THR A O 1
ATOM 2320 N N . PHE A 1 292 ? -32.193 -3.023 70.376 1.00 89.56 292 PHE A N 1
ATOM 2321 C CA . PHE A 1 292 ? -33.376 -2.286 69.957 1.00 89.56 292 PHE A CA 1
ATOM 2322 C C . PHE A 1 292 ? -33.006 -0.966 69.273 1.00 89.56 292 PHE A C 1
ATOM 2324 O O . PHE A 1 292 ? -33.519 -0.694 68.194 1.00 89.56 292 PHE A O 1
ATOM 2331 N N . ASP A 1 293 ? -32.069 -0.197 69.831 1.00 89.38 293 ASP A N 1
ATOM 2332 C CA . ASP A 1 293 ? -31.639 1.088 69.267 1.00 89.38 293 ASP A CA 1
ATOM 2333 C C . ASP A 1 293 ? -30.984 0.915 67.893 1.00 89.38 293 ASP A C 1
ATOM 2335 O O . ASP A 1 293 ? -31.337 1.615 66.943 1.00 89.38 293 ASP A O 1
ATOM 2339 N N . LYS A 1 294 ? -30.075 -0.062 67.758 1.00 90.44 294 LYS A N 1
ATOM 2340 C CA . LYS A 1 294 ? -29.440 -0.395 66.471 1.00 90.44 294 LYS A CA 1
ATOM 2341 C C . LYS A 1 294 ? -30.460 -0.854 65.435 1.00 90.44 294 LYS A C 1
ATOM 2343 O O . LYS A 1 294 ? -30.358 -0.479 64.268 1.00 90.44 294 LYS A O 1
ATOM 2348 N N . LEU A 1 295 ? -31.428 -1.668 65.851 1.00 88.62 295 LEU A N 1
ATOM 2349 C CA . LEU A 1 295 ? -32.477 -2.168 64.971 1.00 88.62 295 LEU A CA 1
ATOM 2350 C C . LEU A 1 295 ? -33.433 -1.043 64.548 1.00 88.62 295 LEU A C 1
ATOM 2352 O O . LEU A 1 295 ? -33.760 -0.942 63.371 1.00 88.62 295 LEU A O 1
ATOM 2356 N N . ASN A 1 296 ? -33.815 -0.163 65.475 1.00 89.06 296 ASN A N 1
ATOM 2357 C CA . ASN A 1 296 ? -34.644 1.008 65.204 1.00 89.06 296 ASN A CA 1
ATOM 2358 C C . ASN A 1 296 ? -33.949 1.971 64.227 1.00 89.06 296 ASN A C 1
ATOM 2360 O O . ASN A 1 296 ? -34.575 2.399 63.263 1.00 89.06 296 ASN A O 1
ATOM 2364 N N . ASP A 1 297 ? -32.656 2.264 64.415 1.00 89.62 297 ASP A N 1
ATOM 2365 C CA . ASP A 1 297 ? -31.885 3.084 63.464 1.00 89.62 297 ASP A CA 1
ATOM 2366 C C . ASP A 1 297 ? -31.789 2.414 62.083 1.00 89.62 297 ASP A C 1
ATOM 2368 O O . ASP A 1 297 ? -32.049 3.051 61.065 1.00 89.62 297 ASP A O 1
ATOM 2372 N N . SER A 1 298 ? -31.506 1.107 62.042 1.00 89.38 298 SER A N 1
ATOM 2373 C CA . SER A 1 298 ? -31.407 0.350 60.785 1.00 89.38 298 SER A CA 1
ATOM 2374 C C . SER A 1 298 ? -32.723 0.344 60.001 1.00 89.38 298 SER A C 1
ATOM 2376 O O . SER A 1 298 ? -32.712 0.500 58.784 1.00 89.38 298 SER A O 1
ATOM 2378 N N . ILE A 1 299 ? -33.860 0.197 60.687 1.00 87.25 299 ILE A N 1
ATOM 2379 C CA . ILE A 1 299 ? -35.188 0.184 60.057 1.00 87.25 299 ILE A CA 1
ATOM 2380 C C . ILE A 1 299 ? -35.600 1.583 59.594 1.00 87.25 299 ILE A C 1
ATOM 2382 O O . ILE A 1 299 ? -36.176 1.713 58.516 1.00 87.25 299 ILE A O 1
ATOM 2386 N N . ASN A 1 300 ? -35.267 2.632 60.352 1.00 84.62 300 ASN A N 1
ATOM 2387 C CA . ASN A 1 300 ? -35.536 4.008 59.928 1.00 84.62 300 ASN A CA 1
ATOM 2388 C C . ASN A 1 300 ? -34.744 4.366 58.664 1.00 84.62 300 ASN A C 1
ATOM 2390 O O . ASN A 1 300 ? -35.323 4.908 57.729 1.00 84.62 300 ASN A O 1
ATOM 2394 N N . ARG A 1 301 ? -33.459 3.990 58.597 1.00 85.31 301 ARG A N 1
ATOM 2395 C CA . ARG A 1 301 ? -32.625 4.186 57.397 1.00 85.31 301 ARG A CA 1
ATOM 2396 C C . ARG A 1 301 ? -33.123 3.389 56.197 1.00 85.31 301 ARG A C 1
ATOM 2398 O O . ARG A 1 301 ? -33.054 3.875 55.079 1.00 85.31 301 ARG A O 1
ATOM 2405 N N . LEU A 1 302 ? -33.617 2.174 56.424 1.00 84.50 302 LEU A N 1
ATOM 2406 C CA . LEU A 1 302 ? -34.176 1.335 55.365 1.00 84.50 302 LEU A CA 1
ATOM 2407 C C . LEU A 1 302 ? -35.470 1.924 54.777 1.00 84.50 302 LEU A C 1
ATOM 2409 O O . LEU A 1 302 ? -35.746 1.730 53.600 1.00 84.50 302 LEU A O 1
ATOM 2413 N N . ALA A 1 303 ? -36.266 2.618 55.592 1.00 78.69 303 ALA A N 1
ATOM 2414 C CA . ALA A 1 303 ? -37.535 3.206 55.172 1.00 78.69 303 ALA A CA 1
ATOM 2415 C C . ALA A 1 303 ? -37.388 4.565 54.459 1.00 78.69 303 ALA A C 1
ATOM 2417 O O . ALA A 1 303 ? -38.354 5.023 53.844 1.00 78.69 303 ALA A O 1
ATOM 2418 N N . GLU A 1 304 ? -36.220 5.214 54.540 1.00 81.12 304 GLU A N 1
ATOM 2419 C CA . GLU A 1 304 ? -35.923 6.433 53.777 1.00 81.12 304 GLU A CA 1
ATOM 2420 C C . GLU A 1 304 ? -35.931 6.144 52.263 1.00 81.12 304 GLU A C 1
ATOM 2422 O O . GLU A 1 304 ? -35.560 5.061 51.822 1.00 81.12 304 GLU A O 1
ATOM 2427 N N . HIS A 1 305 ? -36.410 7.105 51.464 1.00 64.88 305 HIS A N 1
ATOM 2428 C CA . HIS A 1 305 ? -36.705 6.917 50.039 1.00 64.88 305 HIS A CA 1
ATOM 2429 C C . HIS A 1 305 ? -35.527 6.359 49.222 1.00 64.88 305 HIS A C 1
ATOM 2431 O O . HIS A 1 305 ? -34.478 6.993 49.103 1.00 64.88 305 HIS A O 1
ATOM 2437 N N . PHE A 1 306 ? -35.762 5.225 48.563 1.00 65.12 306 PHE A N 1
ATOM 2438 C CA . PHE A 1 306 ? -34.868 4.573 47.614 1.00 65.12 306 PHE A CA 1
ATOM 2439 C C . PHE A 1 306 ? -35.303 4.909 46.178 1.00 65.12 306 PHE A C 1
ATOM 2441 O O . PHE A 1 306 ? -35.930 4.111 45.493 1.00 65.12 306 PHE A O 1
ATOM 2448 N N . THR A 1 307 ? -35.033 6.133 45.716 1.00 57.50 307 THR A N 1
ATOM 2449 C CA . THR A 1 307 ? -35.316 6.540 44.326 1.00 57.50 307 THR A CA 1
ATOM 2450 C C . THR A 1 307 ? -34.010 6.668 43.552 1.00 57.50 307 THR A C 1
ATOM 2452 O O . THR A 1 307 ? -33.330 7.693 43.643 1.00 57.50 307 THR A O 1
ATOM 2455 N N . THR A 1 308 ? -33.640 5.636 42.799 1.00 61.56 308 THR A N 1
ATOM 2456 C CA . THR A 1 308 ? -32.449 5.647 41.939 1.00 61.56 308 THR A CA 1
ATOM 2457 C C . THR A 1 308 ? -32.860 5.679 40.472 1.00 61.56 308 THR A C 1
ATOM 2459 O O . THR A 1 308 ? -33.285 4.668 39.928 1.00 61.56 308 THR A O 1
ATOM 2462 N N . ASN A 1 309 ? -32.702 6.830 39.816 1.00 60.69 309 ASN A N 1
ATOM 2463 C CA . ASN A 1 309 ? -32.805 6.920 38.359 1.00 60.69 309 ASN A CA 1
ATOM 2464 C C . ASN A 1 309 ? -31.449 6.542 37.757 1.00 60.69 309 ASN A C 1
ATOM 2466 O O . ASN A 1 309 ? -30.494 7.314 37.867 1.00 60.69 309 ASN A O 1
ATOM 2470 N N . LEU A 1 310 ? -31.348 5.367 37.136 1.00 61.97 310 LEU A N 1
ATOM 2471 C CA . LEU A 1 310 ? -30.155 4.999 36.377 1.00 61.97 310 LEU A CA 1
ATOM 2472 C C . LEU A 1 310 ? -30.219 5.602 34.977 1.00 61.97 310 LEU A C 1
ATOM 2474 O O . LEU A 1 310 ? -31.097 5.287 34.181 1.00 61.97 310 LEU A O 1
ATOM 2478 N N . VAL A 1 311 ? -29.255 6.470 34.682 1.00 59.56 311 VAL A N 1
ATOM 2479 C CA . VAL A 1 311 ? -28.983 6.956 33.331 1.00 59.56 311 VAL A CA 1
ATOM 2480 C C . VAL A 1 311 ? -27.706 6.265 32.873 1.00 59.56 311 VAL A C 1
ATOM 2482 O O . VAL A 1 311 ? -26.611 6.627 33.299 1.00 59.56 311 VAL A O 1
ATOM 2485 N N . LEU A 1 312 ? -27.849 5.231 32.044 1.00 61.00 312 LEU A N 1
ATOM 2486 C CA . LEU A 1 312 ? -26.723 4.646 31.324 1.00 61.00 312 LEU A CA 1
ATOM 2487 C C . LEU A 1 312 ? -26.369 5.576 30.165 1.00 61.00 312 LEU A C 1
ATOM 2489 O O . LEU A 1 312 ? -27.023 5.579 29.126 1.00 61.00 312 LEU A O 1
ATOM 2493 N N . GLU A 1 313 ? -25.341 6.392 30.364 1.00 57.09 313 GLU A N 1
ATOM 2494 C CA . GLU A 1 313 ? -24.717 7.130 29.274 1.00 57.09 313 GLU A CA 1
ATOM 2495 C C . GLU A 1 313 ? -23.690 6.198 28.625 1.00 57.09 313 GLU A C 1
ATOM 2497 O O . GLU A 1 313 ? -22.608 5.954 29.164 1.00 57.09 313 GLU A O 1
ATOM 2502 N N . GLU A 1 314 ? -24.068 5.598 27.494 1.00 58.91 314 GLU A N 1
ATOM 2503 C CA . GLU A 1 314 ? -23.152 4.823 26.663 1.00 58.91 314 GLU A CA 1
ATOM 2504 C C . GLU A 1 314 ? -22.106 5.812 26.129 1.00 58.91 314 GLU A C 1
ATOM 2506 O O . GLU A 1 314 ? -22.330 6.527 25.153 1.00 58.91 314 GLU A O 1
ATOM 2511 N N . LEU A 1 315 ? -20.972 5.925 26.826 1.00 53.84 315 LEU A N 1
ATOM 2512 C CA . LEU A 1 315 ? -19.808 6.635 26.314 1.00 53.84 315 LEU A CA 1
ATOM 2513 C C . LEU A 1 315 ? -19.392 5.885 25.057 1.00 53.84 315 LEU A C 1
ATOM 2515 O O . LEU A 1 315 ? -18.730 4.849 25.139 1.00 53.84 315 LEU A O 1
ATOM 2519 N N . GLU A 1 316 ? -19.820 6.399 23.905 1.00 51.72 316 GLU A N 1
ATOM 2520 C CA . GLU A 1 316 ? -19.302 6.030 22.600 1.00 51.72 316 GLU A CA 1
ATOM 2521 C C . GLU A 1 316 ? -17.787 6.199 22.704 1.00 51.72 316 GLU A C 1
ATOM 2523 O O . GLU A 1 316 ? -17.246 7.303 22.623 1.00 51.72 316 GLU A O 1
ATOM 2528 N N . GLN A 1 317 ? -17.092 5.105 23.020 1.00 50.88 317 GLN A N 1
ATOM 2529 C CA . GLN A 1 317 ? -15.646 5.083 23.079 1.00 50.88 317 GLN A CA 1
ATOM 2530 C C . GLN A 1 317 ? -15.210 5.495 21.689 1.00 50.88 317 GLN A C 1
ATOM 2532 O O . GLN A 1 317 ? -15.406 4.732 20.737 1.00 50.88 317 GLN A O 1
ATOM 2537 N N . GLN A 1 318 ? -14.710 6.734 21.600 1.00 45.44 318 GLN A N 1
ATOM 2538 C CA . GLN A 1 318 ? -14.178 7.358 20.401 1.00 45.44 318 GLN A CA 1
ATOM 2539 C C . GLN A 1 318 ? -13.517 6.255 19.590 1.00 45.44 318 GLN A C 1
ATOM 2541 O O . GLN A 1 318 ? -12.555 5.654 20.079 1.00 45.44 318 GLN A O 1
ATOM 2546 N N . ALA A 1 319 ? -14.100 5.918 18.433 1.00 50.81 319 ALA A N 1
ATOM 2547 C CA . ALA A 1 319 ? -13.591 4.860 17.574 1.00 50.81 319 ALA A CA 1
ATOM 2548 C C . ALA A 1 319 ? -12.070 5.002 17.540 1.00 50.81 319 ALA A C 1
ATOM 2550 O O . ALA A 1 319 ? -11.585 6.089 17.219 1.00 50.81 319 ALA A O 1
ATOM 2551 N N . VAL A 1 320 ? -11.355 3.971 18.013 1.00 54.38 320 VAL A N 1
ATOM 2552 C CA . VAL A 1 320 ? -9.904 4.010 18.230 1.00 54.38 320 VAL A CA 1
ATOM 2553 C C . VAL A 1 320 ? -9.290 4.734 17.042 1.00 54.38 320 VAL A C 1
ATOM 2555 O O . VAL A 1 320 ? -9.437 4.280 15.907 1.00 54.38 320 VAL A O 1
ATOM 2558 N N . LEU A 1 321 ? -8.678 5.891 17.317 1.00 52.66 321 LEU A N 1
ATOM 2559 C CA . LEU A 1 321 ? -8.373 6.966 16.361 1.00 52.66 321 LEU A CA 1
ATOM 2560 C C . LEU A 1 321 ? -7.560 6.526 15.121 1.00 52.66 321 LEU A C 1
ATOM 2562 O O . LEU A 1 321 ? -7.309 7.334 14.238 1.00 52.66 321 LEU A O 1
ATOM 2566 N N . GLY A 1 322 ? -7.115 5.269 15.058 1.00 55.88 322 GLY A N 1
ATOM 2567 C CA . GLY A 1 322 ? -6.331 4.692 13.973 1.00 55.88 322 GLY A CA 1
ATOM 2568 C C . GLY A 1 322 ? -7.121 4.062 12.818 1.00 55.88 322 GLY A C 1
ATOM 2569 O O . GLY A 1 322 ? -6.566 3.995 11.726 1.00 55.88 322 GLY A O 1
ATOM 2570 N N . VAL A 1 323 ? -8.376 3.614 12.990 1.00 61.16 323 VAL A N 1
ATOM 2571 C CA . VAL A 1 323 ? -9.065 2.822 11.933 1.00 61.16 323 VAL A CA 1
ATOM 2572 C C . VAL A 1 323 ? -9.589 3.679 10.797 1.00 61.16 323 VAL A C 1
ATOM 2574 O O . VAL A 1 323 ? -9.229 3.443 9.643 1.00 61.16 323 VAL A O 1
ATOM 2577 N N . ASN A 1 324 ? -10.354 4.723 11.125 1.00 65.56 324 ASN A N 1
ATOM 2578 C CA . ASN A 1 324 ? -10.819 5.685 10.126 1.00 65.56 324 ASN A CA 1
ATOM 2579 C C . ASN A 1 324 ? -9.619 6.301 9.396 1.00 65.56 324 ASN A C 1
ATOM 2581 O O . ASN A 1 324 ? -9.627 6.405 8.180 1.00 65.56 324 ASN A O 1
ATOM 2585 N N . VAL A 1 325 ? -8.525 6.574 10.117 1.00 67.69 325 VAL A N 1
ATOM 2586 C CA . VAL A 1 325 ? -7.290 7.116 9.536 1.00 67.69 325 VAL A CA 1
ATOM 2587 C C . VAL A 1 325 ? -6.647 6.155 8.535 1.00 67.69 325 VAL A C 1
ATOM 2589 O O . VAL A 1 325 ? -6.260 6.604 7.461 1.00 67.69 325 VAL A O 1
ATOM 2592 N N . LEU A 1 326 ? -6.535 4.853 8.829 1.00 68.19 326 LEU A N 1
ATOM 2593 C CA . LEU A 1 326 ? -5.934 3.893 7.890 1.00 68.19 326 LEU A CA 1
ATOM 2594 C C . LEU A 1 326 ? -6.801 3.676 6.642 1.00 68.19 326 LEU A C 1
ATOM 2596 O O . LEU A 1 326 ? -6.278 3.555 5.532 1.00 68.19 326 LEU A O 1
ATOM 2600 N N . GLN A 1 327 ? -8.120 3.624 6.818 1.00 69.31 327 GLN A N 1
ATOM 2601 C CA . GLN A 1 327 ? -9.051 3.384 5.720 1.00 69.31 327 GLN A CA 1
ATOM 2602 C C . GLN A 1 327 ? -9.227 4.628 4.839 1.00 69.31 327 GLN A C 1
ATOM 2604 O O . GLN A 1 327 ? -9.242 4.507 3.611 1.00 69.31 327 GLN A O 1
ATOM 2609 N N . ASP A 1 328 ? -9.282 5.815 5.444 1.00 76.19 328 ASP A N 1
ATOM 2610 C CA . ASP A 1 328 ? -9.280 7.093 4.729 1.00 76.19 328 ASP A CA 1
ATOM 2611 C C . ASP A 1 328 ? -7.942 7.318 4.024 1.00 76.19 328 ASP A C 1
ATOM 2613 O O . ASP A 1 328 ? -7.931 7.723 2.863 1.00 76.19 328 ASP A O 1
ATOM 2617 N N . PHE A 1 329 ? -6.820 6.962 4.661 1.00 76.62 329 PHE A N 1
ATOM 2618 C CA . PHE A 1 329 ? -5.505 6.984 4.022 1.00 76.62 329 PHE A CA 1
ATOM 2619 C C . PHE A 1 329 ? -5.465 6.074 2.792 1.00 76.62 329 PHE A C 1
ATOM 2621 O O . PHE A 1 329 ? -5.051 6.529 1.733 1.00 76.62 329 PHE A O 1
ATOM 2628 N N . SER A 1 330 ? -5.942 4.825 2.884 1.00 74.75 330 SER A N 1
ATOM 2629 C CA . SER A 1 330 ? -5.980 3.916 1.727 1.00 74.75 330 SER A CA 1
ATOM 2630 C C . SER A 1 330 ? -6.844 4.468 0.586 1.00 74.75 330 SER A C 1
ATOM 2632 O O . SER A 1 330 ? -6.415 4.481 -0.572 1.00 74.75 330 SER A O 1
ATOM 2634 N N . LYS A 1 331 ? -8.045 4.978 0.895 1.00 79.81 331 LYS A N 1
ATOM 2635 C CA . LYS A 1 331 ? -8.949 5.568 -0.107 1.00 79.81 331 LYS A CA 1
ATOM 2636 C C . LYS A 1 331 ? -8.337 6.793 -0.777 1.00 79.81 331 LYS A C 1
ATOM 2638 O O . LYS A 1 331 ? -8.392 6.904 -2.001 1.00 79.81 331 LYS A O 1
ATOM 2643 N N . GLU A 1 332 ? -7.740 7.685 0.005 1.00 81.94 332 GLU A N 1
ATOM 2644 C CA . GLU A 1 332 ? -7.118 8.903 -0.510 1.00 81.94 332 GLU A CA 1
ATOM 2645 C C . GLU A 1 332 ? -5.888 8.583 -1.365 1.00 81.94 332 GLU A C 1
ATOM 2647 O O . GLU A 1 332 ? -5.741 9.120 -2.462 1.00 81.94 332 GLU A O 1
ATOM 2652 N N . LEU A 1 333 ? -5.064 7.628 -0.931 1.00 78.38 333 LEU A N 1
ATOM 2653 C CA . LEU A 1 333 ? -3.914 7.141 -1.689 1.00 78.38 333 LEU A CA 1
ATOM 2654 C C . LEU A 1 333 ? -4.347 6.518 -3.028 1.00 78.38 333 LEU A C 1
ATOM 2656 O O . LEU A 1 333 ? -3.759 6.801 -4.069 1.00 78.38 333 LEU A O 1
ATOM 2660 N N . SER A 1 334 ? -5.416 5.715 -3.014 1.00 75.31 334 SER A N 1
ATOM 2661 C CA . SER A 1 334 ? -6.006 5.111 -4.218 1.00 75.31 334 SER A CA 1
ATOM 2662 C C . SER A 1 334 ? -6.502 6.178 -5.196 1.00 75.31 334 SER A C 1
ATOM 2664 O O . SER A 1 334 ? -6.268 6.083 -6.403 1.00 75.31 334 SER A O 1
ATOM 2666 N N . ARG A 1 335 ? -7.171 7.213 -4.673 1.00 81.69 335 ARG A N 1
ATOM 2667 C CA . ARG A 1 335 ? -7.681 8.349 -5.449 1.00 81.69 335 ARG A CA 1
ATOM 2668 C C . ARG A 1 335 ? -6.538 9.128 -6.091 1.00 81.69 335 ARG A C 1
ATOM 2670 O O . ARG A 1 335 ? -6.575 9.366 -7.299 1.00 81.69 335 ARG A O 1
ATOM 2677 N N . GLU A 1 336 ? -5.516 9.485 -5.310 1.00 79.19 336 GLU A N 1
ATOM 2678 C CA . GLU A 1 336 ? -4.330 10.159 -5.836 1.00 79.19 336 GLU A CA 1
ATOM 2679 C C . GLU A 1 336 ? -3.648 9.312 -6.910 1.00 79.19 336 GLU A C 1
ATOM 2681 O O . GLU A 1 336 ? -3.303 9.834 -7.970 1.00 79.19 336 GLU A O 1
ATOM 2686 N N . PHE A 1 337 ? -3.494 8.004 -6.699 1.00 74.56 337 PHE A N 1
ATOM 2687 C CA . PHE A 1 337 ? -2.850 7.153 -7.692 1.00 74.56 337 PHE A CA 1
ATOM 2688 C C . PHE A 1 337 ? -3.638 7.063 -8.991 1.00 74.56 337 PHE A C 1
ATOM 2690 O O . PHE A 1 337 ? -3.043 7.309 -10.038 1.00 74.56 337 PHE A O 1
ATOM 2697 N N . GLN A 1 338 ? -4.950 6.819 -8.943 1.00 75.19 338 GLN A N 1
ATOM 2698 C CA . GLN A 1 338 ? -5.789 6.788 -10.148 1.00 75.19 338 GLN A CA 1
ATOM 2699 C C . GLN A 1 338 ? -5.721 8.107 -10.933 1.00 75.19 338 GLN A C 1
ATOM 2701 O O . GLN A 1 338 ? -5.626 8.100 -12.164 1.00 75.19 338 GLN A O 1
ATOM 2706 N N . GLU A 1 339 ? -5.699 9.246 -10.236 1.00 77.19 339 GLU A N 1
ATOM 2707 C CA . GLU A 1 339 ? -5.560 10.564 -10.862 1.00 77.19 339 GLU A CA 1
ATOM 2708 C C . GLU A 1 339 ? -4.182 10.737 -11.537 1.00 77.19 339 GLU A C 1
ATOM 2710 O O . GLU A 1 339 ? -4.062 11.333 -12.615 1.00 77.19 339 GLU A O 1
ATOM 2715 N N . LYS A 1 340 ? -3.122 10.170 -10.944 1.00 75.06 340 LYS A N 1
ATOM 2716 C CA . LYS A 1 340 ? -1.752 10.220 -11.484 1.00 75.06 340 LYS A CA 1
ATOM 2717 C C . LYS A 1 340 ? -1.479 9.169 -12.567 1.00 75.06 340 LYS A C 1
ATOM 2719 O O . LYS A 1 340 ? -0.616 9.427 -13.411 1.00 75.06 340 LYS A O 1
ATOM 2724 N N . THR A 1 341 ? -2.216 8.057 -12.634 1.00 72.56 341 THR A N 1
ATOM 2725 C CA . THR A 1 341 ? -2.070 7.035 -13.692 1.00 72.56 341 THR A CA 1
ATOM 2726 C C . THR A 1 341 ? -2.349 7.621 -15.080 1.00 72.56 341 THR A C 1
ATOM 2728 O O . THR A 1 341 ? -1.586 7.389 -16.016 1.00 72.56 341 THR A O 1
ATOM 2731 N N . ALA A 1 342 ? -3.356 8.488 -15.216 1.00 70.69 342 ALA A N 1
ATOM 2732 C CA . ALA A 1 342 ? -3.653 9.161 -16.485 1.00 70.69 342 ALA A CA 1
ATOM 2733 C C . ALA A 1 342 ? -2.539 10.136 -16.924 1.00 70.69 342 ALA A C 1
ATOM 2735 O O . ALA A 1 342 ? -2.249 10.294 -18.114 1.00 70.69 342 ALA A O 1
ATOM 2736 N N . ILE A 1 343 ? -1.888 10.809 -15.968 1.00 72.19 343 ILE A N 1
ATOM 2737 C CA . ILE A 1 343 ? -0.720 11.664 -16.242 1.00 72.19 343 ILE A CA 1
ATOM 2738 C C . ILE A 1 343 ? 0.455 10.804 -16.697 1.00 72.19 343 ILE A C 1
ATOM 2740 O O . ILE A 1 343 ? 1.191 11.169 -17.612 1.00 72.19 343 ILE A O 1
ATOM 2744 N N . ALA A 1 344 ? 0.613 9.643 -16.089 1.00 70.06 344 ALA A N 1
ATOM 2745 C CA . ALA A 1 344 ? 1.675 8.733 -16.420 1.00 70.06 344 ALA A CA 1
ATOM 2746 C C . ALA A 1 344 ? 1.533 8.032 -17.772 1.00 70.06 344 ALA A C 1
ATOM 2748 O O . ALA A 1 344 ? 2.528 7.877 -18.479 1.00 70.06 344 ALA A O 1
ATOM 2749 N N . GLU A 1 345 ? 0.318 7.679 -18.183 1.00 73.50 345 GLU A N 1
ATOM 2750 C CA . GLU A 1 345 ? 0.054 7.218 -19.549 1.00 73.50 345 GLU A CA 1
ATOM 2751 C C . GLU A 1 345 ? 0.423 8.296 -20.576 1.00 73.50 345 GLU A C 1
ATOM 2753 O O . GLU A 1 345 ? 1.045 8.005 -21.603 1.00 73.50 345 GLU A O 1
ATOM 2758 N N . LYS A 1 346 ? 0.149 9.572 -20.269 1.00 76.94 346 LYS A N 1
ATOM 2759 C CA . LYS A 1 346 ? 0.612 10.695 -21.098 1.00 76.94 346 LYS A CA 1
ATOM 2760 C C . LYS A 1 346 ? 2.140 10.803 -21.114 1.00 76.94 346 LYS A C 1
ATOM 2762 O O . LYS A 1 346 ? 2.713 10.995 -22.185 1.00 76.94 346 LYS A O 1
ATOM 2767 N N . ILE A 1 347 ? 2.810 10.649 -19.968 1.00 75.56 347 ILE A N 1
ATOM 2768 C CA . ILE A 1 347 ? 4.283 10.648 -19.877 1.00 75.56 347 ILE A CA 1
ATOM 2769 C C . ILE A 1 347 ? 4.880 9.489 -20.684 1.00 75.56 347 ILE A C 1
ATOM 2771 O O . ILE A 1 347 ? 5.849 9.690 -21.410 1.00 75.56 347 ILE A O 1
ATOM 2775 N N . SER A 1 348 ? 4.278 8.303 -20.624 1.00 73.06 348 SER A N 1
ATOM 2776 C CA . SER A 1 348 ? 4.637 7.145 -21.449 1.00 73.06 348 SER A CA 1
ATOM 2777 C C . SER A 1 348 ? 4.555 7.469 -22.948 1.00 73.06 348 SER A C 1
ATOM 2779 O O . SER A 1 348 ? 5.510 7.228 -23.692 1.00 73.06 348 SER A O 1
ATOM 2781 N N . GLY A 1 349 ? 3.476 8.127 -23.386 1.00 74.62 349 GLY A N 1
ATOM 2782 C CA . GLY A 1 349 ? 3.347 8.627 -24.758 1.00 74.62 349 GLY A CA 1
ATOM 2783 C C . GLY A 1 349 ? 4.460 9.608 -25.154 1.00 74.62 349 GLY A C 1
ATOM 2784 O O . GLY A 1 349 ? 5.022 9.504 -26.246 1.00 74.62 349 GLY A O 1
ATOM 2785 N N . VAL A 1 350 ? 4.842 10.515 -24.248 1.00 77.56 350 VAL A N 1
ATOM 2786 C CA . VAL A 1 350 ? 5.969 11.445 -24.454 1.00 77.56 350 VAL A CA 1
ATOM 2787 C C . VAL A 1 350 ? 7.304 10.698 -24.535 1.00 77.56 350 VAL A C 1
ATOM 2789 O O . VAL A 1 350 ? 8.123 11.011 -25.397 1.00 77.56 350 VAL A O 1
ATOM 2792 N N . ILE A 1 351 ? 7.527 9.685 -23.695 1.00 76.75 351 ILE A N 1
ATOM 2793 C CA . ILE A 1 351 ? 8.747 8.867 -23.715 1.00 76.75 351 ILE A CA 1
ATOM 2794 C C . ILE A 1 351 ? 8.878 8.117 -25.045 1.00 76.75 351 ILE A C 1
ATOM 2796 O O . ILE A 1 351 ? 9.945 8.159 -25.654 1.00 76.75 351 ILE A O 1
ATOM 2800 N N . ASN A 1 352 ? 7.804 7.508 -25.549 1.00 73.50 352 ASN A N 1
ATOM 2801 C CA . ASN A 1 352 ? 7.811 6.820 -26.847 1.00 73.50 352 ASN A CA 1
ATOM 2802 C C . ASN A 1 352 ? 8.114 7.774 -28.014 1.00 73.50 352 ASN A C 1
ATOM 2804 O O . ASN A 1 352 ? 8.876 7.445 -28.935 1.00 73.50 352 ASN A O 1
ATOM 2808 N N . PHE A 1 353 ? 7.602 9.002 -27.941 1.00 75.12 353 PHE A N 1
ATOM 2809 C CA . PHE A 1 353 ? 7.953 10.052 -28.891 1.00 75.12 353 PHE A CA 1
ATOM 2810 C C . PHE A 1 353 ? 9.439 10.452 -28.795 1.00 75.12 353 PHE A C 1
ATOM 2812 O O . PHE A 1 353 ? 10.130 10.534 -29.815 1.00 75.12 353 PHE A O 1
ATOM 2819 N N . LEU A 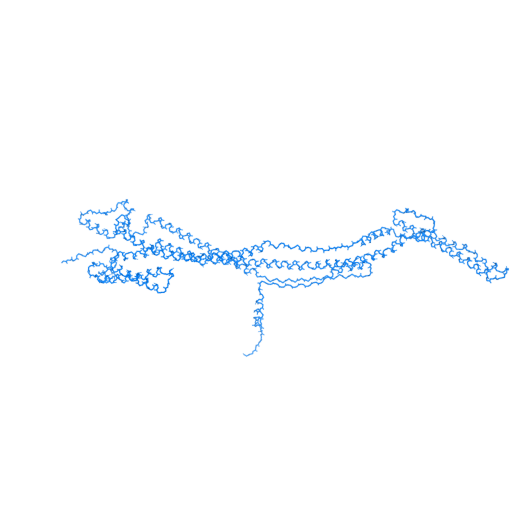1 354 ? 9.970 10.626 -27.580 1.00 74.94 354 LEU A N 1
ATOM 2820 C CA . LEU A 1 354 ? 11.388 10.930 -27.344 1.00 74.94 354 LEU A CA 1
ATOM 2821 C C . LEU A 1 354 ? 12.313 9.798 -27.813 1.00 74.94 354 LEU A C 1
ATOM 2823 O O . LEU A 1 354 ? 13.348 10.074 -28.421 1.00 74.94 354 LEU A O 1
ATOM 2827 N N . LEU A 1 355 ? 11.931 8.535 -27.601 1.00 74.06 355 LEU A N 1
ATOM 2828 C CA . LEU A 1 355 ? 12.658 7.361 -28.094 1.00 74.06 355 LEU A CA 1
ATOM 2829 C C . LEU A 1 355 ? 12.768 7.385 -29.623 1.00 74.06 355 LEU A C 1
ATOM 2831 O O . LEU A 1 355 ? 13.857 7.180 -30.158 1.00 74.06 355 LEU A O 1
ATOM 2835 N N . SER A 1 356 ? 11.690 7.738 -30.326 1.00 74.62 356 SER A N 1
ATOM 2836 C CA . SER A 1 356 ? 11.706 7.920 -31.788 1.00 74.62 356 SER A CA 1
ATOM 2837 C C . SER A 1 356 ? 12.651 9.052 -32.218 1.00 74.62 356 SER A C 1
ATOM 2839 O O . SER A 1 356 ? 13.400 8.919 -33.190 1.00 74.62 356 SER A O 1
ATOM 2841 N N . PHE A 1 357 ? 12.687 10.152 -31.456 1.00 76.44 357 PHE A N 1
ATOM 2842 C CA . PHE A 1 357 ? 13.588 11.277 -31.714 1.00 76.44 357 PHE A CA 1
ATOM 2843 C C . PHE A 1 357 ? 15.068 10.899 -31.541 1.00 76.44 357 PHE A C 1
ATOM 2845 O O . PHE A 1 357 ? 15.905 11.353 -32.325 1.00 76.44 357 PHE A O 1
ATOM 2852 N N . THR A 1 358 ? 15.412 10.009 -30.598 1.00 77.44 358 THR A N 1
ATOM 2853 C CA . THR A 1 358 ? 16.808 9.557 -30.427 1.00 77.44 358 THR A CA 1
ATOM 2854 C C . THR A 1 358 ? 17.381 8.955 -31.712 1.00 77.44 358 THR A C 1
ATOM 2856 O O . THR A 1 358 ? 18.517 9.253 -32.080 1.00 77.44 358 THR A O 1
ATOM 2859 N N . PHE A 1 359 ? 16.583 8.206 -32.470 1.00 76.75 359 PHE A N 1
ATOM 2860 C CA . PHE A 1 359 ? 17.026 7.589 -33.717 1.00 76.75 359 PHE A CA 1
ATOM 2861 C C . PHE A 1 359 ? 17.348 8.629 -34.803 1.00 76.75 359 PHE A C 1
ATOM 2863 O O . PHE A 1 359 ? 18.361 8.525 -35.501 1.00 76.75 359 PHE A O 1
ATOM 2870 N N . ILE A 1 360 ? 16.544 9.694 -34.885 1.00 81.12 360 ILE A N 1
ATOM 2871 C CA . ILE A 1 360 ? 16.802 10.847 -35.762 1.00 81.12 360 ILE A CA 1
ATOM 2872 C C . ILE A 1 360 ? 18.100 11.553 -35.342 1.00 81.12 360 ILE A C 1
ATOM 2874 O O . ILE A 1 360 ? 18.915 11.928 -36.194 1.00 81.12 360 ILE A O 1
ATOM 2878 N N . THR A 1 361 ? 18.345 11.696 -34.035 1.00 81.69 361 THR A N 1
ATOM 2879 C CA . THR A 1 361 ? 19.592 12.305 -33.544 1.00 81.69 361 THR A CA 1
ATOM 2880 C C . THR A 1 361 ? 20.826 11.462 -33.867 1.00 81.69 361 THR A C 1
ATOM 2882 O O . THR A 1 361 ? 21.855 12.027 -34.221 1.00 81.69 361 THR A O 1
ATOM 2885 N N . VAL A 1 362 ? 20.722 10.126 -33.849 1.00 85.31 362 VAL A N 1
ATOM 2886 C CA . VAL A 1 362 ? 21.818 9.218 -34.243 1.00 85.31 362 VAL A CA 1
ATOM 2887 C C . VAL A 1 362 ? 22.120 9.339 -35.734 1.00 85.31 362 VAL A C 1
ATOM 2889 O O . VAL A 1 362 ? 23.281 9.397 -36.136 1.00 85.31 362 VAL A O 1
ATOM 2892 N N . PHE A 1 363 ? 21.083 9.407 -36.571 1.00 83.62 363 PHE A N 1
ATOM 2893 C CA . PHE A 1 363 ? 21.266 9.572 -38.013 1.00 83.62 363 PHE A CA 1
ATOM 2894 C C . PHE A 1 363 ? 21.922 10.919 -38.346 1.00 83.62 363 PHE A C 1
ATOM 2896 O O . PHE A 1 363 ? 22.885 10.985 -39.115 1.00 83.62 363 PHE A O 1
ATOM 2903 N N . THR A 1 364 ? 21.426 12.004 -37.747 1.00 86.19 364 THR A N 1
ATOM 2904 C CA . THR A 1 364 ? 21.959 13.354 -37.984 1.00 86.19 364 THR A CA 1
ATOM 2905 C C . THR A 1 364 ? 23.373 13.524 -37.426 1.00 86.19 364 THR A C 1
ATOM 2907 O O . THR A 1 364 ? 24.203 14.136 -38.103 1.00 86.19 364 THR A O 1
ATOM 2910 N N . SER A 1 365 ? 23.696 12.929 -36.271 1.00 87.12 365 SER A N 1
ATOM 2911 C CA . SER A 1 365 ? 25.054 12.948 -35.716 1.00 87.12 365 SER A CA 1
ATOM 2912 C C . SER A 1 365 ? 26.036 12.140 -36.569 1.00 87.12 365 SER A C 1
ATOM 2914 O O . SER A 1 365 ? 27.109 12.650 -36.892 1.00 87.12 365 SER A O 1
ATOM 2916 N N . ALA A 1 366 ? 25.659 10.945 -37.040 1.00 89.19 366 ALA A N 1
ATOM 2917 C CA . ALA A 1 366 ? 26.496 10.133 -37.929 1.00 89.19 366 ALA A CA 1
ATOM 2918 C C . ALA A 1 366 ? 26.748 10.826 -39.281 1.00 89.19 366 ALA A C 1
ATOM 2920 O O . ALA A 1 366 ? 27.870 10.825 -39.798 1.00 89.19 366 ALA A O 1
ATOM 2921 N N . PHE A 1 367 ? 25.724 11.460 -39.859 1.00 89.94 367 PHE A N 1
ATOM 2922 C CA . PHE A 1 367 ? 25.876 12.230 -41.094 1.00 89.94 367 PHE A CA 1
ATOM 2923 C C . PHE A 1 367 ? 26.748 13.477 -40.900 1.00 89.94 367 PHE A C 1
ATOM 2925 O O . PHE A 1 367 ? 27.645 13.740 -41.708 1.00 89.94 367 PHE A O 1
ATOM 2932 N N . GLY A 1 368 ? 26.517 14.222 -39.816 1.00 91.25 368 GLY A N 1
ATOM 2933 C CA . GLY A 1 368 ? 27.315 15.388 -39.438 1.00 91.25 368 GLY A CA 1
ATOM 2934 C C . GLY A 1 368 ? 28.787 15.036 -39.230 1.00 91.25 368 GLY A C 1
ATOM 2935 O O . GLY A 1 368 ? 29.651 15.689 -39.816 1.00 91.25 368 GLY A O 1
ATOM 2936 N N . TYR A 1 369 ? 29.060 13.951 -38.501 1.00 90.50 369 TYR A N 1
ATOM 2937 C CA . TYR A 1 369 ? 30.412 13.462 -38.238 1.00 90.50 369 TYR A CA 1
ATOM 2938 C C . TYR A 1 369 ? 31.150 13.124 -39.536 1.00 90.50 369 TYR A C 1
ATOM 2940 O O . TYR A 1 369 ? 32.226 13.662 -39.775 1.00 90.50 369 TYR A O 1
ATOM 2948 N N . VAL A 1 370 ? 30.559 12.321 -40.435 1.00 90.56 370 VAL A N 1
ATOM 2949 C CA . VAL A 1 370 ? 31.188 11.994 -41.735 1.00 90.56 370 VAL A CA 1
ATOM 2950 C C . VAL A 1 370 ? 31.461 13.253 -42.551 1.00 90.56 370 VAL A C 1
ATOM 2952 O O . VAL A 1 370 ? 32.533 13.403 -43.141 1.00 90.56 370 VAL A O 1
ATOM 2955 N N . ARG A 1 371 ? 30.497 14.177 -42.593 1.00 91.00 371 ARG A N 1
ATOM 2956 C CA . ARG A 1 371 ? 30.638 15.419 -43.352 1.00 91.00 371 ARG A CA 1
ATOM 2957 C C . ARG A 1 371 ? 31.778 16.281 -42.814 1.00 91.00 371 ARG A C 1
ATOM 2959 O O . ARG A 1 371 ? 32.530 16.831 -43.619 1.00 91.00 371 ARG A O 1
ATOM 2966 N N . GLN A 1 372 ? 31.894 16.415 -41.496 1.00 92.19 372 GLN A N 1
ATOM 2967 C CA . GLN A 1 372 ? 32.939 17.214 -40.862 1.00 92.19 372 GLN A CA 1
ATOM 2968 C C . GLN A 1 372 ? 34.301 16.528 -40.975 1.00 92.19 372 GLN A C 1
ATOM 2970 O O . GLN A 1 372 ? 35.253 17.170 -41.405 1.00 92.19 372 GLN A O 1
ATOM 2975 N N . TYR A 1 373 ? 34.361 15.212 -40.766 1.00 89.69 373 TYR A N 1
ATOM 2976 C CA . TYR A 1 373 ? 35.561 14.395 -40.954 1.00 89.69 373 TYR A CA 1
ATOM 2977 C C . TYR A 1 373 ? 36.156 14.535 -42.364 1.00 89.69 373 TYR A C 1
ATOM 2979 O O . TYR A 1 373 ? 37.372 14.618 -42.525 1.00 89.69 373 TYR A O 1
ATOM 2987 N N . CYS A 1 374 ? 35.311 14.615 -43.400 1.00 88.12 374 CYS A N 1
ATOM 2988 C CA . CYS A 1 374 ? 35.765 14.794 -44.781 1.00 88.12 374 CYS A CA 1
ATOM 2989 C C . CYS A 1 374 ? 36.075 16.248 -45.181 1.00 88.12 374 CYS A C 1
ATOM 2991 O O . CYS A 1 374 ? 36.793 16.445 -46.162 1.00 88.12 374 CYS A O 1
ATOM 2993 N N . ARG A 1 375 ? 35.505 17.260 -44.510 1.00 90.31 375 ARG A N 1
ATOM 2994 C CA . ARG A 1 375 ? 35.667 18.681 -44.893 1.00 90.31 375 ARG A CA 1
ATOM 2995 C C . ARG A 1 375 ? 36.704 19.421 -44.062 1.00 90.31 375 ARG A C 1
ATOM 2997 O O . ARG A 1 375 ? 37.355 20.313 -44.597 1.00 90.31 375 ARG A O 1
ATOM 3004 N N . ASP A 1 376 ? 36.816 19.089 -42.784 1.00 92.19 376 ASP A N 1
ATOM 3005 C CA . ASP A 1 376 ? 37.668 19.782 -41.830 1.00 92.19 376 ASP A CA 1
ATOM 3006 C C . ASP A 1 376 ? 38.840 18.890 -41.418 1.00 92.19 376 ASP A C 1
ATOM 3008 O O . ASP A 1 376 ? 38.681 17.840 -40.795 1.00 92.19 376 ASP A O 1
ATOM 3012 N N . ILE A 1 377 ? 40.044 19.330 -41.771 1.00 86.75 377 ILE A N 1
ATOM 3013 C CA . ILE A 1 377 ? 41.287 18.617 -41.474 1.00 86.75 377 ILE A CA 1
ATOM 3014 C C . ILE A 1 377 ? 41.574 18.632 -39.962 1.00 86.75 377 ILE A C 1
ATOM 3016 O O . ILE A 1 377 ? 42.228 17.715 -39.473 1.00 86.75 377 ILE A O 1
ATOM 3020 N N . LEU A 1 378 ? 41.073 19.623 -39.214 1.00 86.88 378 LEU A N 1
ATOM 3021 C CA . LEU A 1 378 ? 41.346 19.799 -37.781 1.00 86.88 378 LEU A CA 1
ATOM 3022 C C . LEU A 1 378 ? 40.326 19.117 -36.858 1.00 86.88 378 LEU A C 1
ATOM 3024 O O . LEU A 1 378 ? 40.489 19.192 -35.647 1.00 86.88 378 LEU A O 1
ATOM 3028 N N . PHE A 1 379 ? 39.296 18.466 -37.404 1.00 88.38 379 PHE A N 1
ATOM 3029 C CA . PHE A 1 379 ? 38.202 17.901 -36.612 1.00 88.38 379 PHE A CA 1
ATOM 3030 C C . PHE A 1 379 ? 38.622 16.695 -35.751 1.00 88.38 379 PHE A C 1
ATOM 3032 O O . PHE A 1 379 ? 38.927 16.842 -34.576 1.00 88.38 379 PHE A O 1
ATOM 3039 N N . ASP A 1 380 ? 38.635 15.495 -36.332 1.00 84.44 380 ASP A N 1
ATOM 3040 C CA . ASP A 1 380 ? 38.965 14.238 -35.640 1.00 84.44 380 ASP A CA 1
ATOM 3041 C C . ASP A 1 380 ? 39.855 13.357 -36.534 1.00 84.44 380 ASP A C 1
ATOM 3043 O O . ASP A 1 380 ? 39.794 12.131 -36.586 1.00 84.44 380 ASP A O 1
ATOM 3047 N N . ASN A 1 381 ? 40.696 14.016 -37.332 1.00 87.38 381 ASN A N 1
ATOM 3048 C CA . ASN A 1 381 ? 41.616 13.384 -38.274 1.00 87.38 381 ASN A CA 1
ATOM 3049 C C . ASN A 1 381 ? 42.962 13.033 -37.600 1.00 87.38 381 ASN A C 1
ATOM 3051 O O . ASN A 1 381 ? 44.030 13.207 -38.186 1.00 87.38 381 ASN A O 1
ATOM 3055 N N . VAL A 1 382 ? 42.919 12.526 -36.361 1.00 86.06 382 VAL A N 1
ATOM 3056 C CA . VAL A 1 382 ? 44.102 12.233 -35.517 1.00 86.06 382 VAL A CA 1
ATOM 3057 C C . VAL A 1 382 ? 44.616 10.789 -35.639 1.00 86.06 382 VAL A C 1
ATOM 3059 O O . VAL A 1 382 ? 45.551 10.377 -34.947 1.00 86.06 382 VAL A O 1
ATOM 3062 N N . TYR A 1 383 ? 44.020 9.994 -36.531 1.00 86.25 383 TYR A N 1
ATOM 3063 C CA . TYR A 1 383 ? 44.278 8.558 -36.643 1.00 86.25 383 TYR A CA 1
ATOM 3064 C C . TYR A 1 383 ? 45.403 8.214 -37.630 1.00 86.25 383 TYR A C 1
ATOM 3066 O O . TYR A 1 383 ? 45.304 8.444 -38.839 1.00 86.25 383 TYR A O 1
ATOM 3074 N N . ILE A 1 384 ? 46.448 7.534 -37.149 1.00 86.94 384 ILE A N 1
ATOM 3075 C CA . ILE A 1 384 ? 47.521 7.005 -38.006 1.00 86.94 384 ILE A CA 1
ATOM 3076 C C . ILE A 1 384 ? 47.130 5.623 -38.526 1.00 86.94 384 ILE A C 1
ATOM 3078 O O . ILE A 1 384 ? 47.396 4.588 -37.908 1.00 86.94 384 ILE A O 1
ATOM 3082 N N . THR A 1 385 ? 46.530 5.604 -39.710 1.00 85.81 385 THR A N 1
ATOM 3083 C CA . THR A 1 385 ? 46.127 4.367 -40.388 1.00 85.81 385 THR A CA 1
ATOM 3084 C C . THR A 1 385 ? 47.305 3.629 -41.036 1.00 85.81 385 THR A C 1
ATOM 3086 O O . THR A 1 385 ? 48.384 4.178 -41.284 1.00 85.81 385 THR A O 1
ATOM 3089 N N . THR A 1 386 ? 47.091 2.359 -41.390 1.00 82.69 386 THR A N 1
ATOM 3090 C CA . THR A 1 386 ? 48.045 1.578 -42.200 1.00 82.69 386 THR A CA 1
ATOM 3091 C C . THR A 1 386 ? 48.327 2.240 -43.549 1.00 82.69 386 THR A C 1
ATOM 3093 O O . THR A 1 386 ? 49.467 2.229 -44.013 1.00 82.69 386 THR A O 1
ATOM 3096 N N . TYR A 1 387 ? 47.317 2.874 -44.150 1.00 82.94 387 TYR A N 1
ATOM 3097 C CA . TYR A 1 387 ? 47.444 3.606 -45.407 1.00 82.94 387 TYR A CA 1
ATOM 3098 C C . TYR A 1 387 ? 48.384 4.812 -45.284 1.00 82.94 387 TYR A C 1
ATOM 3100 O O . TYR A 1 387 ? 49.264 4.993 -46.130 1.00 82.94 387 TYR A O 1
ATOM 3108 N N . PHE A 1 388 ? 48.276 5.581 -44.194 1.00 87.31 388 PHE A N 1
ATOM 3109 C CA . PHE A 1 388 ? 49.200 6.678 -43.899 1.00 87.31 388 PHE A CA 1
ATOM 3110 C C . PHE A 1 388 ? 50.649 6.180 -43.803 1.00 87.31 388 PHE A C 1
ATOM 3112 O O . PHE A 1 388 ? 51.530 6.700 -44.490 1.00 87.31 388 PHE A O 1
ATOM 3119 N N . ARG A 1 389 ? 50.891 5.096 -43.049 1.00 87.00 389 ARG A N 1
ATOM 3120 C CA . ARG A 1 389 ? 52.231 4.487 -42.921 1.00 87.00 389 ARG A CA 1
ATOM 3121 C C . ARG A 1 389 ? 52.807 4.047 -44.271 1.00 87.00 389 ARG A C 1
ATOM 3123 O O . ARG A 1 389 ? 54.007 4.158 -44.496 1.00 87.00 389 ARG A O 1
ATOM 3130 N N . GLN A 1 390 ? 51.965 3.577 -45.193 1.00 86.75 390 GLN A N 1
ATOM 3131 C CA . GLN A 1 390 ? 52.392 3.202 -46.546 1.00 86.75 390 GLN A CA 1
ATOM 3132 C C . GLN A 1 390 ? 52.706 4.399 -47.443 1.00 86.75 390 GLN A C 1
ATOM 3134 O O . GLN A 1 390 ? 53.568 4.296 -48.319 1.00 86.75 390 GLN A O 1
ATOM 3139 N N . ILE A 1 391 ? 51.990 5.517 -47.296 1.00 87.38 391 ILE A N 1
ATOM 3140 C CA . ILE A 1 391 ? 52.350 6.768 -47.976 1.00 87.38 391 ILE A CA 1
ATOM 3141 C C . ILE A 1 391 ? 53.709 7.241 -47.464 1.00 87.38 391 ILE A C 1
ATOM 3143 O O . ILE A 1 391 ? 54.587 7.519 -48.279 1.00 87.38 391 ILE A O 1
ATOM 3147 N N . ASP A 1 392 ? 53.899 7.262 -46.147 1.00 90.31 392 ASP A N 1
ATOM 3148 C CA . ASP A 1 392 ? 55.141 7.723 -45.530 1.00 90.31 392 ASP A CA 1
ATOM 3149 C C . ASP A 1 392 ? 56.331 6.837 -45.933 1.00 90.31 392 ASP A C 1
ATOM 3151 O O . ASP A 1 392 ? 57.323 7.334 -46.458 1.00 90.31 392 ASP A O 1
ATOM 3155 N N . ALA A 1 393 ? 56.177 5.507 -45.887 1.00 88.88 393 ALA A N 1
ATOM 3156 C CA . ALA A 1 393 ? 57.189 4.562 -46.370 1.00 88.88 393 ALA A CA 1
ATOM 3157 C C . ALA A 1 393 ? 57.535 4.744 -47.861 1.00 88.88 393 ALA A C 1
ATOM 3159 O O . ALA A 1 393 ? 58.686 4.566 -48.260 1.00 88.88 393 ALA A O 1
ATOM 3160 N N . ARG A 1 394 ? 56.559 5.105 -48.709 1.00 90.31 394 ARG A N 1
ATOM 3161 C CA . ARG A 1 394 ? 56.817 5.433 -50.124 1.00 90.31 394 ARG A CA 1
ATOM 3162 C C . ARG A 1 394 ? 57.583 6.747 -50.278 1.00 90.31 394 ARG A C 1
ATOM 3164 O O . ARG A 1 394 ? 58.416 6.831 -51.174 1.00 90.31 394 ARG A O 1
ATOM 3171 N N . ARG A 1 395 ? 57.311 7.748 -49.435 1.00 92.56 395 ARG A N 1
ATOM 3172 C CA . ARG A 1 395 ? 58.042 9.025 -49.426 1.00 92.56 395 ARG A CA 1
ATOM 3173 C C . ARG A 1 395 ? 59.480 8.841 -48.954 1.00 92.56 395 ARG A C 1
ATOM 3175 O O . ARG A 1 395 ? 60.363 9.369 -49.615 1.00 92.56 395 ARG A O 1
ATOM 3182 N N . ILE A 1 396 ? 59.703 8.018 -47.926 1.00 90.56 396 ILE A N 1
ATOM 3183 C CA . ILE A 1 396 ? 61.042 7.634 -47.448 1.00 90.56 396 ILE A CA 1
ATOM 3184 C C . ILE A 1 396 ? 61.864 7.024 -48.589 1.00 90.56 396 ILE A C 1
ATOM 3186 O O . ILE A 1 396 ? 62.962 7.487 -48.870 1.00 90.56 396 ILE A O 1
ATOM 3190 N N . ARG A 1 397 ? 61.309 6.039 -49.311 1.00 91.25 397 ARG A N 1
ATOM 3191 C CA . ARG A 1 397 ? 61.996 5.405 -50.458 1.00 91.25 397 ARG A CA 1
ATOM 3192 C C . ARG A 1 397 ? 62.247 6.343 -51.638 1.00 91.25 397 ARG A C 1
ATOM 3194 O O . ARG A 1 397 ? 63.075 6.032 -52.480 1.00 91.25 397 ARG A O 1
ATOM 3201 N N . ALA A 1 398 ? 61.483 7.425 -51.743 1.00 93.00 398 ALA A N 1
ATOM 3202 C CA . ALA A 1 398 ? 61.643 8.440 -52.778 1.00 93.00 398 ALA A CA 1
ATOM 3203 C C . ALA A 1 398 ? 62.491 9.631 -52.298 1.00 93.00 398 ALA A C 1
ATOM 3205 O O . ALA A 1 398 ? 62.440 10.677 -52.939 1.00 93.00 398 ALA A O 1
ATOM 3206 N N . GLU A 1 399 ? 63.176 9.497 -51.153 1.00 92.06 399 GLU A N 1
ATOM 3207 C CA . GLU A 1 399 ? 64.000 10.538 -50.518 1.00 92.06 399 GLU A CA 1
ATOM 3208 C C . GLU A 1 399 ? 63.245 11.859 -50.279 1.00 92.06 399 GLU A C 1
ATOM 3210 O O . GLU A 1 399 ? 63.802 12.954 -50.283 1.00 92.06 399 GLU A O 1
ATOM 3215 N N . LYS A 1 400 ? 61.931 11.766 -50.047 1.00 93.69 400 LYS A N 1
ATOM 3216 C CA . LYS A 1 400 ? 61.068 12.907 -49.715 1.00 93.69 400 LYS A CA 1
ATOM 3217 C C . LYS A 1 400 ? 60.904 13.033 -48.203 1.00 93.69 400 LYS A C 1
ATOM 3219 O O . LYS A 1 400 ? 61.059 12.070 -47.453 1.00 93.69 400 LYS A O 1
ATOM 3224 N N . ARG A 1 401 ? 60.489 14.226 -47.763 1.00 90.25 401 ARG A N 1
ATOM 3225 C CA . ARG A 1 401 ? 60.123 14.491 -46.364 1.00 90.25 401 ARG A CA 1
ATOM 3226 C C . ARG A 1 401 ? 59.080 13.477 -45.875 1.00 90.25 401 ARG A C 1
ATOM 3228 O O . ARG A 1 401 ? 58.065 13.262 -46.547 1.00 90.25 401 ARG A O 1
ATOM 3235 N N . HIS A 1 402 ? 59.361 12.889 -44.718 1.00 88.88 402 HIS A N 1
ATOM 3236 C CA . HIS A 1 402 ? 58.558 11.873 -44.043 1.00 88.88 402 HIS A CA 1
ATOM 3237 C C . HIS A 1 402 ? 58.218 12.321 -42.613 1.00 88.88 402 HIS A C 1
ATOM 3239 O O . HIS A 1 402 ? 58.838 13.256 -42.098 1.00 88.88 402 HIS A O 1
ATOM 3245 N N . LEU A 1 403 ? 57.202 11.704 -42.008 1.00 87.69 403 LEU A N 1
ATOM 3246 C CA . LEU A 1 403 ? 56.640 12.105 -40.710 1.00 87.69 403 LEU A CA 1
ATOM 3247 C C . LEU A 1 403 ? 56.922 11.101 -39.577 1.00 87.69 403 LEU A C 1
ATOM 3249 O O . LEU A 1 403 ? 56.866 11.485 -38.413 1.00 87.69 403 LEU A O 1
ATOM 3253 N N . LEU A 1 404 ? 57.226 9.833 -39.874 1.00 87.88 404 LEU A N 1
ATOM 3254 C CA . LEU A 1 404 ? 57.548 8.811 -38.866 1.00 87.88 404 LEU A CA 1
ATOM 3255 C C . LEU A 1 404 ? 59.075 8.631 -38.731 1.00 87.88 404 LEU A C 1
ATOM 3257 O O . LEU A 1 404 ? 59.745 8.577 -39.756 1.00 87.88 404 LEU A O 1
ATOM 3261 N N . PRO A 1 405 ? 59.651 8.443 -37.523 1.00 86.19 405 PRO A N 1
ATOM 3262 C CA . PRO A 1 405 ? 59.002 8.111 -36.251 1.00 86.19 405 PRO A CA 1
ATOM 3263 C C . PRO A 1 405 ? 58.496 9.328 -35.460 1.00 86.19 405 PRO A C 1
ATOM 3265 O O . PRO A 1 405 ? 59.143 10.367 -35.410 1.00 86.19 405 PRO A O 1
ATOM 3268 N N . LEU A 1 406 ? 57.366 9.152 -34.767 1.00 85.25 406 LEU A N 1
ATOM 3269 C CA . LEU A 1 406 ? 56.760 10.181 -33.913 1.00 85.25 406 LEU A CA 1
ATOM 3270 C C . LEU A 1 406 ? 57.649 10.534 -32.715 1.00 85.25 406 LEU A C 1
ATOM 3272 O O . LEU A 1 406 ? 58.133 9.627 -32.011 1.00 85.25 406 LEU A O 1
ATOM 3276 N N . LYS A 1 407 ? 57.764 11.834 -32.423 1.00 86.44 407 LYS A N 1
ATOM 3277 C CA . LYS A 1 407 ? 58.384 12.348 -31.192 1.00 86.44 407 LYS A CA 1
ATOM 3278 C C . LYS A 1 407 ? 57.554 11.956 -29.968 1.00 86.44 407 LYS A C 1
ATOM 3280 O O . LYS A 1 407 ? 56.366 11.671 -30.076 1.00 86.44 407 LYS A O 1
ATOM 3285 N N . LYS A 1 408 ? 58.168 11.964 -28.777 1.00 81.69 408 LYS A N 1
ATOM 3286 C CA . LYS A 1 408 ? 57.486 11.577 -27.525 1.00 81.69 408 LYS A CA 1
ATOM 3287 C C . LYS A 1 408 ? 56.196 12.379 -27.283 1.00 81.69 408 LYS A C 1
ATOM 3289 O O . LYS A 1 408 ? 55.178 11.761 -27.018 1.00 81.69 408 LYS A O 1
ATOM 3294 N N . ALA A 1 409 ? 56.222 13.697 -27.488 1.00 81.06 409 ALA A N 1
ATOM 3295 C CA . ALA A 1 409 ? 55.047 14.564 -27.335 1.00 81.06 409 ALA A CA 1
ATOM 3296 C C . ALA A 1 409 ? 53.950 14.324 -28.398 1.00 81.06 409 ALA A C 1
ATOM 3298 O O . ALA A 1 409 ? 52.771 14.477 -28.120 1.00 81.06 409 ALA A O 1
ATOM 3299 N N . GLU A 1 410 ? 54.315 13.901 -29.612 1.00 82.56 410 GLU A N 1
ATOM 3300 C CA . GLU A 1 410 ? 53.358 13.641 -30.706 1.00 82.56 410 GLU A CA 1
ATOM 3301 C C . GLU A 1 410 ? 52.650 12.285 -30.552 1.00 82.56 410 GLU A C 1
ATOM 3303 O O . GLU A 1 410 ? 51.608 12.040 -31.155 1.00 82.56 410 GLU A O 1
ATOM 3308 N N . ARG A 1 411 ? 53.212 11.374 -29.746 1.00 78.81 411 ARG A N 1
ATOM 3309 C CA . ARG A 1 411 ? 52.603 10.062 -29.470 1.00 78.81 411 ARG A CA 1
ATOM 3310 C C . ARG A 1 411 ? 51.358 10.156 -28.595 1.00 78.81 411 ARG A C 1
ATOM 3312 O O . ARG A 1 411 ? 50.587 9.201 -28.584 1.00 78.81 411 ARG A O 1
ATOM 3319 N N . GLU A 1 412 ? 51.195 11.255 -27.865 1.00 77.12 412 GLU A N 1
ATOM 3320 C CA . GLU A 1 412 ? 50.022 11.511 -27.030 1.00 77.12 412 GLU A CA 1
ATOM 3321 C C . GLU A 1 412 ? 48.886 12.172 -27.815 1.00 77.12 412 GLU A C 1
ATOM 3323 O O . GLU A 1 412 ? 47.742 12.027 -27.426 1.00 77.12 412 GLU A O 1
ATOM 3328 N N . SER A 1 413 ? 49.146 12.839 -28.942 1.00 78.62 413 SER A N 1
ATOM 3329 C CA . SER A 1 413 ? 48.086 13.474 -29.741 1.00 78.62 413 SER A CA 1
ATOM 3330 C C . SER A 1 413 ? 47.569 12.614 -30.898 1.00 78.62 413 SER A C 1
ATOM 3332 O O . SER A 1 413 ? 46.492 12.882 -31.423 1.00 78.62 413 SER A O 1
ATOM 3334 N N . LEU A 1 414 ? 48.320 11.590 -31.319 1.00 84.00 414 LEU A N 1
ATOM 3335 C CA . LEU A 1 414 ? 47.983 10.754 -32.473 1.00 84.00 414 LEU A CA 1
ATOM 3336 C C . LEU A 1 414 ? 47.589 9.334 -32.060 1.00 84.00 414 LEU A C 1
ATOM 3338 O O . LEU A 1 414 ? 48.341 8.621 -31.388 1.00 84.00 414 LEU A O 1
ATOM 3342 N N . ILE A 1 415 ? 46.428 8.886 -32.538 1.00 83.06 415 ILE A N 1
ATOM 3343 C CA . ILE A 1 415 ? 45.828 7.609 -32.146 1.00 83.06 415 ILE A CA 1
ATOM 3344 C C . ILE A 1 415 ? 46.167 6.529 -33.179 1.00 83.06 415 ILE A C 1
ATOM 3346 O O . ILE A 1 415 ? 46.045 6.713 -34.392 1.00 83.06 415 ILE A O 1
ATOM 3350 N N . ASN A 1 416 ? 46.596 5.359 -32.701 1.00 82.19 416 ASN A N 1
ATOM 3351 C CA . ASN A 1 416 ? 46.739 4.165 -33.532 1.00 82.19 416 ASN A CA 1
ATOM 3352 C C . ASN A 1 416 ? 45.481 3.292 -33.370 1.00 82.19 416 ASN A C 1
ATOM 3354 O O . ASN A 1 416 ? 45.325 2.728 -32.289 1.00 82.19 416 ASN A O 1
ATOM 3358 N N . PRO A 1 417 ? 44.653 3.094 -34.416 1.00 79.88 417 PRO A N 1
ATOM 3359 C CA . PRO A 1 417 ? 43.387 2.351 -34.319 1.00 79.88 417 PRO A CA 1
ATOM 3360 C C . PRO A 1 417 ? 43.508 0.906 -33.810 1.00 79.88 417 PRO A C 1
ATOM 3362 O O . PRO A 1 417 ? 42.533 0.321 -33.364 1.00 79.88 417 PRO A O 1
ATOM 3365 N N . TRP A 1 418 ? 44.703 0.313 -33.895 1.00 76.38 418 TRP A N 1
ATOM 3366 C CA . TRP A 1 418 ? 44.971 -1.063 -33.458 1.00 76.38 418 TRP A CA 1
ATOM 3367 C C . TRP A 1 418 ? 45.550 -1.162 -32.040 1.00 76.38 418 TRP A C 1
ATOM 3369 O O . TRP A 1 418 ? 45.928 -2.250 -31.609 1.00 76.38 418 TRP A O 1
ATOM 3379 N N . ARG A 1 419 ? 45.689 -0.045 -31.314 1.00 76.94 419 ARG A N 1
ATOM 3380 C CA . ARG A 1 419 ? 46.030 -0.089 -29.887 1.00 76.94 419 ARG A CA 1
ATOM 3381 C C . ARG A 1 419 ? 44.749 -0.295 -29.081 1.00 76.94 419 ARG A C 1
ATOM 3383 O O . ARG A 1 419 ? 43.855 0.527 -29.163 1.00 76.94 419 ARG A O 1
ATOM 3390 N N . LEU A 1 420 ? 44.711 -1.344 -28.255 1.00 72.56 420 LEU A N 1
ATOM 3391 C CA . LEU A 1 420 ? 43.603 -1.609 -27.322 1.00 72.56 420 LEU A CA 1
ATOM 3392 C C . LEU A 1 420 ? 43.572 -0.671 -26.098 1.00 72.56 420 LEU A C 1
ATOM 3394 O O . LEU A 1 420 ? 42.674 -0.774 -25.273 1.00 72.56 420 LEU A O 1
ATOM 3398 N N . SER A 1 421 ? 44.554 0.220 -25.944 1.00 74.44 421 SER A N 1
ATOM 3399 C CA . SER A 1 421 ? 44.566 1.183 -24.843 1.00 74.44 421 SER A CA 1
ATOM 3400 C C . SER A 1 421 ? 43.625 2.337 -25.156 1.00 74.44 421 SER A C 1
ATOM 3402 O O . SER A 1 421 ? 43.825 3.023 -26.159 1.00 74.44 421 SER A O 1
ATOM 3404 N N . ILE A 1 422 ? 42.671 2.577 -24.259 1.00 74.12 422 ILE A N 1
ATOM 3405 C CA . ILE A 1 422 ? 41.795 3.751 -24.288 1.00 74.12 422 ILE A CA 1
ATOM 3406 C C . ILE A 1 422 ? 42.656 5.010 -24.172 1.00 74.12 422 ILE A C 1
ATOM 3408 O O . ILE A 1 422 ? 43.627 5.044 -23.405 1.00 74.12 422 ILE A O 1
ATOM 3412 N N . HIS A 1 423 ? 42.330 6.028 -24.965 1.00 77.69 423 HIS A N 1
ATOM 3413 C CA . HIS A 1 423 ? 43.032 7.301 -24.916 1.00 77.69 423 HIS A CA 1
ATOM 3414 C C . HIS A 1 423 ? 42.562 8.142 -23.716 1.00 77.69 423 HIS A C 1
ATOM 3416 O O . HIS A 1 423 ? 41.401 8.068 -23.319 1.00 77.69 423 HIS A O 1
ATOM 3422 N N . ALA A 1 424 ? 43.434 8.969 -23.128 1.00 76.62 424 ALA A N 1
ATOM 3423 C CA . ALA A 1 424 ? 43.094 9.729 -21.917 1.00 76.62 424 ALA A CA 1
ATOM 3424 C C . ALA A 1 424 ? 41.887 10.671 -22.116 1.00 76.62 424 ALA A C 1
ATOM 3426 O O . ALA A 1 424 ? 41.081 10.835 -21.202 1.00 76.62 424 ALA A O 1
ATOM 3427 N N . SER A 1 425 ? 41.713 11.226 -23.322 1.00 74.88 425 SER A N 1
ATOM 3428 C CA . SER A 1 425 ? 40.542 12.048 -23.665 1.00 74.88 425 SER A CA 1
ATOM 3429 C C . SER A 1 425 ? 39.235 11.250 -23.781 1.00 74.88 425 SER A C 1
ATOM 3431 O O . SER A 1 425 ? 38.162 11.810 -23.574 1.00 74.88 425 SER A O 1
ATOM 3433 N N . GLU A 1 426 ? 39.304 9.945 -24.061 1.00 81.12 426 GLU A N 1
ATOM 3434 C CA . GLU A 1 426 ? 38.145 9.050 -24.188 1.00 81.12 426 GLU A CA 1
ATOM 3435 C C . GLU A 1 426 ? 37.749 8.421 -22.842 1.00 81.12 426 GLU A C 1
ATOM 3437 O O . GLU A 1 426 ? 36.598 8.024 -22.651 1.00 81.12 426 GLU A O 1
ATOM 3442 N N . LEU A 1 427 ? 38.675 8.373 -21.877 1.00 85.19 427 LEU A N 1
ATOM 3443 C CA . LEU A 1 427 ? 38.451 7.762 -20.567 1.00 85.19 427 LEU A CA 1
ATOM 3444 C C . LEU A 1 427 ? 37.381 8.500 -19.747 1.00 85.19 427 LEU A C 1
ATOM 3446 O O . LEU A 1 427 ? 36.514 7.862 -19.152 1.00 85.19 427 LEU A O 1
ATOM 3450 N N . MET A 1 428 ? 37.404 9.837 -19.733 1.00 86.00 428 MET A N 1
ATOM 3451 C CA . MET A 1 428 ? 36.448 10.635 -18.950 1.00 86.00 428 MET A CA 1
ATOM 3452 C C . MET A 1 428 ? 34.985 10.420 -19.395 1.00 86.00 428 MET A C 1
ATOM 3454 O O . MET A 1 428 ? 34.154 10.109 -18.537 1.00 86.00 428 MET A O 1
ATOM 3458 N N . PRO A 1 429 ? 34.637 10.489 -20.698 1.00 85.12 429 PRO A N 1
ATOM 3459 C CA . PRO A 1 429 ? 33.297 10.139 -21.180 1.00 85.12 429 PRO A CA 1
ATOM 3460 C C . PRO A 1 429 ? 32.853 8.710 -20.837 1.00 85.12 429 PRO A C 1
ATOM 3462 O O . PRO A 1 429 ? 31.671 8.481 -20.561 1.00 85.12 429 PRO A O 1
ATOM 3465 N N . VAL A 1 430 ? 33.785 7.749 -20.845 1.00 87.44 430 VAL A N 1
ATOM 3466 C CA . VAL A 1 430 ? 33.506 6.351 -20.483 1.00 87.44 430 VAL A CA 1
ATOM 3467 C C . VAL A 1 430 ? 33.177 6.228 -18.996 1.00 87.44 430 VAL A C 1
ATOM 3469 O O . VAL A 1 430 ? 32.169 5.610 -18.661 1.00 87.44 430 VAL A O 1
ATOM 3472 N N . ILE A 1 431 ? 33.957 6.861 -18.112 1.00 88.75 431 ILE A N 1
ATOM 3473 C CA . ILE A 1 431 ? 33.709 6.848 -16.660 1.00 88.75 431 ILE A CA 1
ATOM 3474 C C . ILE A 1 431 ? 32.364 7.498 -16.330 1.00 88.75 431 ILE A C 1
ATOM 3476 O O . ILE A 1 431 ? 31.553 6.900 -15.625 1.00 88.75 431 ILE A O 1
ATOM 3480 N N . VAL A 1 432 ? 32.086 8.688 -16.874 1.00 88.94 432 VAL A N 1
ATOM 3481 C CA . VAL A 1 432 ? 30.787 9.364 -16.687 1.00 88.94 432 VAL A CA 1
ATOM 3482 C C . VAL A 1 432 ? 29.648 8.470 -17.174 1.00 88.94 432 VAL A C 1
ATOM 3484 O O . VAL A 1 432 ? 28.611 8.352 -16.525 1.00 88.94 432 VAL A O 1
ATOM 3487 N N . GLY A 1 433 ? 29.863 7.795 -18.300 1.00 88.94 433 GLY A N 1
ATOM 3488 C CA . GLY A 1 433 ? 28.919 6.836 -18.837 1.00 88.94 433 GLY A CA 1
ATOM 3489 C C . GLY A 1 433 ? 28.641 5.641 -17.945 1.00 88.94 433 GLY A C 1
ATOM 3490 O O . GLY A 1 433 ? 27.485 5.266 -17.767 1.00 88.94 433 GLY A O 1
ATOM 3491 N N . PHE A 1 434 ? 29.692 5.061 -17.379 1.00 89.88 434 PHE A N 1
ATOM 3492 C CA . PHE A 1 434 ? 29.583 3.961 -16.435 1.00 89.88 434 PHE A CA 1
ATOM 3493 C C . PHE A 1 434 ? 28.830 4.388 -15.172 1.00 89.88 434 PHE A C 1
ATOM 3495 O O . PHE A 1 434 ? 27.913 3.689 -14.754 1.00 89.88 434 PHE A O 1
ATOM 3502 N N . LEU A 1 435 ? 29.144 5.564 -14.617 1.00 92.62 435 LEU A N 1
ATOM 3503 C CA . LEU A 1 435 ? 28.461 6.100 -13.437 1.00 92.62 435 LEU A CA 1
ATOM 3504 C C . LEU A 1 435 ? 26.959 6.312 -13.673 1.00 92.62 435 LEU A C 1
ATOM 3506 O O . LEU A 1 435 ? 26.164 5.992 -12.795 1.00 92.62 435 LEU A O 1
ATOM 3510 N N . GLN A 1 436 ? 26.560 6.788 -14.859 1.00 90.88 436 GLN A N 1
ATOM 3511 C CA . GLN A 1 436 ? 25.145 6.933 -15.234 1.00 90.88 436 GLN A CA 1
ATOM 3512 C C . GLN A 1 436 ? 24.399 5.590 -15.284 1.00 90.88 436 GLN A C 1
ATOM 3514 O O . GLN A 1 436 ? 23.251 5.503 -14.856 1.00 90.88 436 GLN A O 1
ATOM 3519 N N . VAL A 1 437 ? 25.029 4.535 -15.809 1.00 91.94 437 VAL A N 1
ATOM 3520 C CA . VAL A 1 437 ? 24.410 3.196 -15.848 1.00 91.94 437 VAL A CA 1
ATOM 3521 C C . VAL A 1 437 ? 24.383 2.578 -14.457 1.00 91.94 437 VAL A C 1
ATOM 3523 O O . VAL A 1 437 ? 23.374 1.997 -14.072 1.00 91.94 437 VAL A O 1
ATOM 3526 N N . ALA A 1 438 ? 25.464 2.728 -13.691 1.00 94.12 438 ALA A N 1
ATOM 3527 C CA . ALA A 1 438 ? 25.556 2.221 -12.329 1.00 94.12 438 ALA A CA 1
ATOM 3528 C C . ALA A 1 438 ? 24.512 2.871 -11.408 1.00 94.12 438 ALA A C 1
ATOM 3530 O O . ALA A 1 438 ? 23.895 2.168 -10.610 1.00 94.12 438 ALA A O 1
ATOM 3531 N N . SER A 1 439 ? 24.260 4.179 -11.542 1.00 93.81 439 SER A N 1
ATOM 3532 C CA . SER A 1 439 ? 23.221 4.861 -10.762 1.00 93.81 439 SER A CA 1
ATOM 3533 C C . SER A 1 439 ? 21.813 4.383 -11.124 1.00 93.81 439 SER A C 1
ATOM 3535 O O . SER A 1 439 ? 21.008 4.144 -10.226 1.00 93.81 439 SER A O 1
ATOM 3537 N N . LEU A 1 440 ? 21.524 4.169 -12.413 1.00 92.88 440 LEU A N 1
ATOM 3538 C CA . LEU A 1 440 ? 20.246 3.596 -12.844 1.00 92.88 440 LEU A CA 1
ATOM 3539 C C . LEU A 1 440 ? 20.080 2.152 -12.354 1.00 92.88 440 LEU A C 1
ATOM 3541 O O . LEU A 1 440 ? 19.010 1.794 -11.875 1.00 92.88 440 LEU A O 1
ATOM 3545 N N . ALA A 1 441 ? 21.130 1.332 -12.427 1.00 93.94 441 ALA A N 1
ATOM 3546 C CA . ALA A 1 441 ? 21.104 -0.038 -11.920 1.00 93.94 441 ALA A CA 1
ATOM 3547 C C . ALA A 1 441 ? 20.852 -0.076 -10.405 1.00 93.94 441 ALA A C 1
ATOM 3549 O O . ALA A 1 441 ? 20.032 -0.863 -9.941 1.00 93.94 441 ALA A O 1
ATOM 3550 N N . LEU A 1 442 ? 21.493 0.815 -9.641 1.00 95.31 442 LEU A N 1
ATOM 3551 C CA . LEU A 1 442 ? 21.226 0.962 -8.211 1.00 95.31 442 LEU A CA 1
ATOM 3552 C C . LEU A 1 442 ? 19.761 1.340 -7.950 1.00 95.31 442 LEU A C 1
ATOM 3554 O O . LEU A 1 442 ? 19.126 0.737 -7.090 1.00 95.31 442 LEU A O 1
ATOM 3558 N N . PHE A 1 443 ? 19.211 2.291 -8.711 1.00 92.75 443 PHE A N 1
ATOM 3559 C CA . PHE A 1 443 ? 17.805 2.689 -8.599 1.00 92.75 443 PHE A CA 1
ATOM 3560 C C . PHE A 1 443 ? 16.843 1.522 -8.875 1.00 92.75 443 PHE A C 1
ATOM 3562 O O . PHE A 1 443 ? 15.914 1.304 -8.099 1.00 92.75 443 PHE A O 1
ATOM 3569 N N . VAL A 1 444 ? 17.104 0.721 -9.916 1.00 94.00 444 VAL A N 1
ATOM 3570 C CA . VAL A 1 444 ? 16.345 -0.510 -10.214 1.00 94.00 444 VAL A CA 1
ATOM 3571 C C . VAL A 1 444 ? 16.392 -1.473 -9.025 1.00 94.00 444 VAL A C 1
ATOM 3573 O O . VAL A 1 444 ? 15.350 -1.953 -8.587 1.00 94.00 444 VAL A O 1
ATOM 3576 N N . CYS A 1 445 ? 17.582 -1.734 -8.476 1.00 94.50 445 CYS A N 1
ATOM 3577 C CA . CYS A 1 445 ? 17.743 -2.636 -7.335 1.00 94.50 445 CYS A CA 1
ATOM 3578 C C . CYS A 1 445 ? 16.966 -2.159 -6.101 1.00 94.50 445 CYS A C 1
ATOM 3580 O O . CYS A 1 445 ? 16.351 -2.979 -5.424 1.00 94.50 445 CYS A O 1
ATOM 3582 N N . VAL A 1 446 ? 16.965 -0.851 -5.821 1.00 94.31 446 VAL A N 1
ATOM 3583 C CA . VAL A 1 446 ? 16.197 -0.274 -4.706 1.00 94.31 446 VAL A CA 1
ATOM 3584 C C . VAL A 1 446 ? 14.698 -0.476 -4.916 1.00 94.31 446 VAL A C 1
ATOM 3586 O O . VAL A 1 446 ? 14.026 -0.930 -3.995 1.00 94.31 446 VAL A O 1
ATOM 3589 N N . LEU A 1 447 ? 14.173 -0.202 -6.115 1.00 92.25 447 LEU A N 1
ATOM 3590 C CA . LEU A 1 447 ? 12.751 -0.415 -6.410 1.00 92.25 447 LEU A CA 1
ATOM 3591 C C . LEU A 1 447 ? 12.346 -1.883 -6.242 1.00 92.25 447 LEU A C 1
ATOM 3593 O O . LEU A 1 447 ? 11.351 -2.168 -5.585 1.00 92.25 447 LEU A O 1
ATOM 3597 N N . LEU A 1 448 ? 13.140 -2.817 -6.769 1.00 91.62 448 LEU A N 1
ATOM 3598 C CA . LEU A 1 448 ? 12.871 -4.250 -6.614 1.00 91.62 448 LEU A CA 1
ATOM 3599 C C . LEU A 1 448 ? 12.944 -4.700 -5.148 1.00 91.62 448 LEU A C 1
ATOM 3601 O O . LEU A 1 448 ? 12.158 -5.544 -4.726 1.00 91.62 448 LEU A O 1
ATOM 3605 N N . ALA A 1 449 ? 13.857 -4.130 -4.357 1.00 92.88 449 ALA A N 1
ATOM 3606 C CA . ALA A 1 449 ? 13.935 -4.410 -2.927 1.00 92.88 449 ALA A CA 1
ATOM 3607 C C . ALA A 1 449 ? 12.698 -3.893 -2.174 1.00 92.88 449 ALA A C 1
ATOM 3609 O O . ALA A 1 449 ? 12.167 -4.611 -1.331 1.00 92.88 449 ALA A O 1
ATOM 3610 N N . VAL A 1 450 ? 12.218 -2.684 -2.492 1.00 91.44 450 VAL A N 1
ATOM 3611 C CA . VAL A 1 450 ? 10.988 -2.120 -1.906 1.00 91.44 450 VAL A CA 1
ATOM 3612 C C . VAL A 1 450 ? 9.779 -2.989 -2.241 1.00 91.44 450 VAL A C 1
ATOM 3614 O O . VAL A 1 450 ? 9.020 -3.337 -1.340 1.00 91.44 450 VAL A O 1
ATOM 3617 N N . ASP A 1 451 ? 9.632 -3.392 -3.503 1.00 90.56 451 ASP A N 1
ATOM 3618 C CA . ASP A 1 451 ? 8.541 -4.273 -3.928 1.00 90.56 451 ASP A CA 1
ATOM 3619 C C . ASP A 1 451 ? 8.599 -5.635 -3.215 1.00 90.56 451 ASP A C 1
ATOM 3621 O O . ASP A 1 451 ? 7.598 -6.119 -2.694 1.00 90.56 451 ASP A O 1
ATOM 3625 N N . GLY A 1 452 ? 9.799 -6.213 -3.077 1.00 90.12 452 GLY A N 1
ATOM 3626 C CA . GLY A 1 452 ? 10.007 -7.447 -2.317 1.00 90.12 452 GLY A CA 1
ATOM 3627 C C . GLY A 1 452 ? 9.670 -7.316 -0.825 1.00 90.12 452 GLY A C 1
ATOM 3628 O O . GLY A 1 452 ? 9.121 -8.246 -0.235 1.00 90.12 452 GLY A O 1
ATOM 3629 N N . ILE A 1 453 ? 9.958 -6.167 -0.203 1.00 90.75 453 ILE A N 1
ATOM 3630 C CA . ILE A 1 453 ? 9.565 -5.891 1.189 1.00 90.75 453 ILE A CA 1
ATOM 3631 C C . ILE A 1 453 ? 8.041 -5.808 1.306 1.00 90.75 453 ILE A C 1
ATOM 3633 O O . ILE A 1 453 ? 7.477 -6.428 2.207 1.00 90.75 453 ILE A O 1
ATOM 3637 N N . LEU A 1 454 ? 7.372 -5.091 0.399 1.00 88.06 454 LEU A N 1
ATOM 3638 C CA . LEU A 1 454 ? 5.911 -4.977 0.392 1.00 88.06 454 LEU A CA 1
ATOM 3639 C C . LEU A 1 454 ? 5.236 -6.333 0.194 1.00 88.06 454 LEU A C 1
ATOM 3641 O O . LEU A 1 454 ? 4.307 -6.658 0.930 1.00 88.06 454 LEU A O 1
ATOM 3645 N N . TYR A 1 455 ? 5.753 -7.154 -0.721 1.00 88.38 455 TYR A N 1
ATOM 3646 C CA . TYR A 1 455 ? 5.298 -8.530 -0.901 1.00 88.38 455 TYR A CA 1
ATOM 3647 C C . TYR A 1 455 ? 5.428 -9.348 0.391 1.00 88.38 455 TYR A C 1
ATOM 3649 O O . TYR A 1 455 ? 4.485 -10.030 0.784 1.00 88.38 455 TYR A O 1
ATOM 3657 N N . ASN A 1 456 ? 6.565 -9.255 1.089 1.00 89.62 456 ASN A N 1
ATOM 3658 C CA . ASN A 1 456 ? 6.755 -9.967 2.355 1.00 89.62 456 ASN A CA 1
ATOM 3659 C C . ASN A 1 456 ? 5.787 -9.484 3.444 1.00 89.62 456 ASN A C 1
ATOM 3661 O O . ASN A 1 456 ? 5.294 -10.304 4.214 1.00 89.62 456 ASN A O 1
ATOM 3665 N N . ILE A 1 457 ? 5.495 -8.179 3.510 1.00 87.50 457 ILE A N 1
ATOM 3666 C CA . ILE A 1 457 ? 4.486 -7.631 4.431 1.00 87.50 457 ILE A CA 1
ATOM 3667 C C . ILE A 1 457 ? 3.105 -8.190 4.083 1.00 87.50 457 ILE A C 1
ATOM 3669 O O . ILE A 1 457 ? 2.398 -8.665 4.970 1.00 87.50 457 ILE A O 1
ATOM 3673 N N . PHE A 1 458 ? 2.732 -8.179 2.804 1.00 86.31 458 PHE A N 1
ATOM 3674 C CA . PHE A 1 458 ? 1.445 -8.701 2.357 1.00 86.31 458 PHE A CA 1
ATOM 3675 C C . PHE A 1 458 ? 1.304 -10.203 2.634 1.00 86.31 458 PHE A C 1
ATOM 3677 O O . PHE A 1 458 ? 0.275 -10.648 3.138 1.00 86.31 458 PHE A O 1
ATOM 3684 N N . ASP A 1 459 ? 2.349 -10.994 2.383 1.00 87.38 459 ASP A N 1
ATOM 3685 C CA . ASP A 1 459 ? 2.345 -12.427 2.681 1.00 87.38 459 ASP A CA 1
ATOM 3686 C C . ASP A 1 459 ? 2.323 -12.703 4.193 1.00 87.38 459 ASP A C 1
ATOM 3688 O O . ASP A 1 459 ? 1.651 -13.638 4.630 1.00 87.38 459 ASP A O 1
ATOM 3692 N N . LEU A 1 460 ? 2.976 -11.867 5.010 1.00 87.44 460 LEU A N 1
ATOM 3693 C CA . LEU A 1 460 ? 2.877 -11.943 6.469 1.00 87.44 460 LEU A CA 1
ATOM 3694 C C . LEU A 1 460 ? 1.437 -11.693 6.937 1.00 87.44 460 LEU A C 1
ATOM 3696 O O . LEU A 1 460 ? 0.925 -12.480 7.731 1.00 87.44 460 LEU A O 1
ATOM 3700 N N . ILE A 1 461 ? 0.775 -10.654 6.416 1.00 84.12 461 ILE A N 1
ATOM 3701 C CA . ILE A 1 461 ? -0.644 -10.370 6.692 1.00 84.12 461 ILE A CA 1
ATOM 3702 C C . ILE A 1 461 ? -1.495 -11.573 6.265 1.00 84.12 461 ILE A C 1
ATOM 3704 O O . ILE A 1 461 ? -2.240 -12.134 7.062 1.00 84.12 461 ILE A O 1
ATOM 3708 N N . ARG A 1 462 ? -1.323 -12.069 5.037 1.00 83.00 462 ARG A N 1
ATOM 3709 C CA . ARG A 1 462 ? -2.087 -13.217 4.532 1.00 83.00 462 ARG A CA 1
ATOM 3710 C C . ARG A 1 462 ? -1.961 -14.457 5.423 1.00 83.00 462 ARG A C 1
ATOM 3712 O O . ARG A 1 462 ? -2.953 -15.145 5.646 1.00 83.00 462 ARG A O 1
ATOM 3719 N N . ARG A 1 463 ? -0.757 -14.763 5.918 1.00 83.50 463 ARG A N 1
ATOM 3720 C CA . ARG A 1 463 ? -0.509 -15.959 6.743 1.00 83.50 463 ARG A CA 1
ATOM 3721 C C . ARG A 1 463 ? -0.941 -15.796 8.195 1.00 83.50 463 ARG A C 1
ATOM 3723 O O . ARG A 1 463 ? -1.441 -16.752 8.774 1.00 83.50 463 ARG A O 1
ATOM 3730 N N . HIS A 1 464 ? -0.702 -14.632 8.796 1.00 81.62 464 HIS A N 1
ATOM 3731 C CA . HIS A 1 464 ? -0.904 -14.432 10.234 1.00 81.62 464 HIS A CA 1
ATOM 3732 C C . HIS A 1 464 ? -2.235 -13.800 10.594 1.00 81.62 464 HIS A C 1
ATOM 3734 O O . HIS A 1 464 ? -2.570 -13.747 11.774 1.00 81.62 464 HIS A O 1
ATOM 3740 N N . THR A 1 465 ? -2.982 -13.306 9.615 1.00 75.06 465 THR A N 1
ATOM 3741 C CA . THR A 1 465 ? -4.237 -12.633 9.909 1.00 75.06 465 THR A CA 1
ATOM 3742 C C . THR A 1 465 ? -5.454 -13.547 9.812 1.00 75.06 465 THR A C 1
ATOM 3744 O O . THR A 1 465 ? -6.518 -13.181 10.303 1.00 75.06 465 THR A O 1
ATOM 3747 N N . PHE A 1 466 ? -5.318 -14.769 9.286 1.00 70.88 466 PHE A N 1
ATOM 3748 C CA . PHE A 1 466 ? -6.380 -15.771 9.380 1.00 70.88 466 PHE A CA 1
ATOM 3749 C C . PHE A 1 466 ? -6.717 -16.059 10.848 1.00 70.88 466 PHE A C 1
ATOM 3751 O O . PHE A 1 466 ? -5.882 -16.575 11.592 1.00 70.88 466 PHE A O 1
ATOM 3758 N N . THR A 1 467 ? -7.923 -15.681 11.270 1.00 67.19 467 THR A N 1
ATOM 3759 C CA . THR A 1 467 ? -8.366 -15.825 12.657 1.00 67.19 467 THR A CA 1
ATOM 3760 C C . THR A 1 467 ? -9.834 -16.231 12.688 1.00 67.19 467 THR A C 1
ATOM 3762 O O . THR A 1 467 ? -10.705 -15.533 12.174 1.00 67.19 467 THR A O 1
ATOM 3765 N N . THR A 1 468 ? -10.092 -17.389 13.289 1.00 68.12 468 THR A N 1
ATOM 3766 C CA . THR A 1 468 ? -11.426 -17.881 13.642 1.00 68.12 468 THR A CA 1
ATOM 3767 C C . THR A 1 468 ? -11.625 -17.630 15.132 1.00 68.12 468 THR A C 1
ATOM 3769 O O . THR A 1 468 ? -10.890 -18.185 15.953 1.00 68.12 468 THR A O 1
ATOM 3772 N N . TYR A 1 469 ? -12.569 -16.764 15.483 1.00 68.56 469 TYR A N 1
ATOM 3773 C CA . TYR A 1 469 ? -12.923 -16.452 16.863 1.00 68.56 469 TYR A CA 1
ATOM 3774 C C . TYR A 1 469 ? -14.238 -17.150 17.209 1.00 68.56 469 TYR A C 1
ATOM 3776 O O . TYR A 1 469 ? -15.277 -16.815 16.659 1.00 68.56 469 TYR A O 1
ATOM 3784 N N . SER A 1 470 ? -14.189 -18.101 18.140 1.00 73.81 470 SER A N 1
ATOM 3785 C CA . SER A 1 470 ? -15.371 -18.700 18.765 1.00 73.81 470 SER A CA 1
ATOM 3786 C C . SER A 1 470 ? -15.420 -18.244 20.223 1.00 73.81 470 SER A C 1
ATOM 3788 O O . SER A 1 470 ? -14.596 -18.676 21.037 1.00 73.81 470 SER A O 1
ATOM 3790 N N . ILE A 1 471 ? -16.325 -17.326 20.552 1.00 68.31 471 ILE A N 1
ATOM 3791 C CA . ILE A 1 471 ? -16.513 -16.834 21.918 1.00 68.31 471 ILE A CA 1
ATOM 3792 C C . ILE A 1 471 ? -17.773 -17.483 22.479 1.00 68.31 471 ILE A C 1
ATOM 3794 O O . ILE A 1 471 ? -18.882 -17.127 22.095 1.00 68.31 471 ILE A O 1
ATOM 3798 N N . THR A 1 472 ? -17.577 -18.398 23.426 1.00 74.88 472 THR A N 1
ATOM 3799 C CA . THR A 1 472 ? -18.649 -19.013 24.212 1.00 74.88 472 THR A CA 1
ATOM 3800 C C . THR A 1 472 ? -18.610 -18.463 25.636 1.00 74.88 472 THR A C 1
ATOM 3802 O O . THR A 1 472 ? -17.603 -18.637 26.331 1.00 74.88 472 THR A O 1
ATOM 3805 N N . SER A 1 473 ? -19.687 -17.831 26.093 1.00 71.50 473 SER A N 1
ATOM 3806 C CA . SER A 1 473 ? -19.853 -17.380 27.478 1.00 71.50 473 SER A CA 1
ATOM 3807 C C . SER A 1 473 ? -21.102 -18.012 28.072 1.00 71.50 473 SER A C 1
ATOM 3809 O O . SER A 1 473 ? -22.198 -17.845 27.545 1.00 71.50 473 SER A O 1
ATOM 3811 N N . VAL A 1 474 ? -20.925 -18.730 29.180 1.00 73.44 474 VAL A N 1
ATOM 3812 C CA . VAL A 1 474 ? -22.020 -19.290 29.975 1.00 73.44 474 VAL A CA 1
ATOM 3813 C C . VAL A 1 474 ? -21.938 -18.664 31.358 1.00 73.44 474 VAL A C 1
ATOM 3815 O O . VAL A 1 474 ? -21.006 -18.952 32.114 1.00 73.44 474 VAL A O 1
ATOM 3818 N N . GLN A 1 475 ? -22.899 -17.809 31.693 1.00 68.25 475 GLN A N 1
ATOM 3819 C CA . GLN A 1 475 ? -23.068 -17.287 33.046 1.00 68.25 475 GLN A CA 1
ATOM 3820 C C . GLN A 1 475 ? -24.339 -17.884 33.639 1.00 68.25 475 GLN A C 1
ATOM 3822 O O . GLN A 1 475 ? -25.409 -17.794 33.048 1.00 68.25 475 GLN A O 1
ATOM 3827 N N . HIS A 1 476 ? -24.212 -18.539 34.790 1.00 75.44 476 HIS A N 1
ATOM 3828 C CA . HIS A 1 476 ? -25.338 -19.109 35.520 1.00 75.44 476 HIS A CA 1
ATOM 3829 C C . HIS A 1 476 ? -25.156 -18.803 37.002 1.00 75.44 476 HIS A C 1
ATOM 3831 O O . HIS A 1 476 ? -24.302 -19.399 37.665 1.00 75.44 476 HIS A O 1
ATOM 3837 N N . ALA A 1 477 ? -25.929 -17.847 37.501 1.00 76.75 477 ALA A N 1
ATOM 3838 C CA . ALA A 1 477 ? -26.012 -17.527 38.914 1.00 76.75 477 ALA A CA 1
ATOM 3839 C C . ALA A 1 477 ? -27.445 -17.802 39.367 1.00 76.75 477 ALA A C 1
ATOM 3841 O O . ALA A 1 477 ? -28.367 -17.176 38.872 1.00 76.75 477 ALA A O 1
ATOM 3842 N N . ASP A 1 478 ? -27.626 -18.747 40.289 1.00 81.94 478 ASP A N 1
ATOM 3843 C CA . ASP A 1 478 ? -28.920 -19.038 40.910 1.00 81.94 478 ASP A CA 1
ATOM 3844 C C . ASP A 1 478 ? -28.781 -18.855 42.422 1.00 81.94 478 ASP A C 1
ATOM 3846 O O . ASP A 1 478 ? -27.994 -19.545 43.082 1.00 81.94 478 ASP A O 1
ATOM 3850 N N . ILE A 1 479 ? -29.501 -17.876 42.971 1.00 82.88 479 ILE A N 1
ATOM 3851 C CA . ILE A 1 479 ? -29.449 -17.538 44.394 1.00 82.88 479 ILE A CA 1
ATOM 3852 C C . ILE A 1 479 ? -30.828 -17.756 45.006 1.00 82.88 479 ILE A C 1
ATOM 3854 O O . ILE A 1 479 ? -31.727 -16.919 44.927 1.00 82.88 479 ILE A O 1
ATOM 3858 N N . VAL A 1 480 ? -30.980 -18.890 45.685 1.00 85.69 480 VAL A N 1
ATOM 3859 C CA . VAL A 1 480 ? -32.227 -19.260 46.354 1.00 85.69 480 VAL A CA 1
ATOM 3860 C C . VAL A 1 480 ? -32.198 -18.814 47.814 1.00 85.69 480 VAL A C 1
ATOM 3862 O O . VAL A 1 480 ? -31.438 -19.330 48.634 1.00 85.69 480 VAL A O 1
ATOM 3865 N N . ILE A 1 481 ? -33.078 -17.877 48.167 1.00 88.62 481 ILE A N 1
ATOM 3866 C CA . ILE A 1 481 ? -33.227 -17.389 49.543 1.00 88.62 481 ILE A CA 1
ATOM 3867 C C . ILE A 1 481 ? -34.368 -18.133 50.234 1.00 88.62 481 ILE A C 1
ATOM 3869 O O . ILE A 1 481 ? -35.541 -17.975 49.882 1.00 88.62 481 ILE A O 1
ATOM 3873 N N . GLY A 1 482 ? -34.023 -18.937 51.240 1.00 88.00 482 GLY A N 1
ATOM 3874 C CA . GLY A 1 482 ? -34.973 -19.689 52.063 1.00 88.00 482 GLY A CA 1
ATOM 3875 C C . GLY A 1 482 ? -35.554 -18.886 53.234 1.00 88.00 482 GLY A C 1
ATOM 3876 O O . GLY A 1 482 ? -34.933 -17.957 53.746 1.00 88.00 482 GLY A O 1
ATOM 3877 N N . GLY A 1 483 ? -36.739 -19.295 53.697 1.00 89.19 483 GLY A N 1
ATOM 3878 C CA . GLY A 1 483 ? -37.429 -18.707 54.852 1.00 89.19 483 GLY A CA 1
ATOM 3879 C C . GLY A 1 483 ? -38.430 -17.597 54.504 1.00 89.19 483 GLY A C 1
ATOM 3880 O O . GLY A 1 483 ? -38.428 -17.048 53.400 1.00 89.19 483 GLY A O 1
ATOM 3881 N N . ASP A 1 484 ? -39.294 -17.281 55.475 1.00 86.00 484 ASP A N 1
ATOM 3882 C CA . ASP A 1 484 ? -40.382 -16.287 55.363 1.00 86.00 484 ASP A CA 1
ATOM 3883 C C . ASP A 1 484 ? -40.218 -15.098 56.340 1.00 86.00 484 ASP A C 1
ATOM 3885 O O . ASP A 1 484 ? -41.157 -14.386 56.714 1.00 86.00 484 ASP A O 1
ATOM 3889 N N . SER A 1 485 ? -38.983 -14.869 56.795 1.00 85.12 485 SER A N 1
ATOM 3890 C CA . SER A 1 485 ? -38.665 -13.705 57.623 1.00 85.12 485 SER A CA 1
ATOM 3891 C C . SER A 1 485 ? -38.747 -12.409 56.806 1.00 85.12 485 SER A C 1
ATOM 3893 O O . SER A 1 485 ? -38.639 -12.423 55.579 1.00 85.12 485 SER A O 1
ATOM 3895 N N . MET A 1 486 ? -38.904 -11.270 57.491 1.00 80.88 486 MET A N 1
ATOM 3896 C CA . MET A 1 486 ? -38.824 -9.944 56.856 1.00 80.88 486 MET A CA 1
ATOM 3897 C C . MET A 1 486 ? -37.524 -9.777 56.062 1.00 80.88 486 MET A C 1
ATOM 3899 O O . MET A 1 486 ? -37.541 -9.337 54.921 1.00 80.88 486 MET A O 1
ATOM 3903 N N . LEU A 1 487 ? -36.398 -10.208 56.639 1.00 83.25 487 LEU A N 1
ATOM 3904 C CA . LEU A 1 487 ? -35.098 -10.169 55.974 1.00 83.25 487 LEU A CA 1
ATOM 3905 C C . LEU A 1 487 ? -35.059 -11.075 54.734 1.00 83.25 487 LEU A C 1
ATOM 3907 O O . LEU A 1 487 ? -34.523 -10.669 53.711 1.00 83.25 487 LEU A O 1
ATOM 3911 N N . ALA A 1 488 ? -35.640 -12.278 54.796 1.00 87.50 488 ALA A N 1
ATOM 3912 C CA . ALA A 1 488 ? -35.676 -13.190 53.653 1.00 87.50 488 ALA A CA 1
ATOM 3913 C C . ALA A 1 488 ? -36.495 -12.619 52.485 1.00 87.50 488 ALA A C 1
ATOM 3915 O O . ALA A 1 488 ? -36.095 -12.771 51.333 1.00 87.50 488 ALA A O 1
ATOM 3916 N N . ARG A 1 489 ? -37.607 -11.927 52.768 1.00 85.56 489 ARG A N 1
ATOM 3917 C CA . ARG A 1 489 ? -38.389 -11.210 51.748 1.00 85.56 489 ARG A CA 1
ATOM 3918 C C . ARG A 1 489 ? -37.603 -10.058 51.126 1.00 85.56 489 ARG A C 1
ATOM 3920 O O . ARG A 1 489 ? -37.534 -9.976 49.904 1.00 85.56 489 ARG A O 1
ATOM 3927 N N . LEU A 1 490 ? -36.939 -9.251 51.952 1.00 82.81 490 LEU A N 1
ATOM 3928 C CA . LEU A 1 490 ? -36.147 -8.106 51.497 1.00 82.81 490 LEU A CA 1
ATOM 3929 C C . LEU A 1 490 ? -34.931 -8.523 50.649 1.00 82.81 490 LEU A C 1
ATOM 3931 O O . LEU A 1 490 ? -34.639 -7.926 49.614 1.00 82.81 490 LEU A O 1
ATOM 3935 N N . LEU A 1 491 ? -34.244 -9.593 51.057 1.00 85.12 491 LEU A N 1
ATOM 3936 C CA . LEU A 1 491 ? -33.136 -10.164 50.293 1.00 85.12 491 LEU A CA 1
ATOM 3937 C C . LEU A 1 491 ? -33.624 -10.787 48.986 1.00 85.12 491 LEU A C 1
ATOM 3939 O O . LEU A 1 491 ? -32.939 -10.681 47.981 1.00 85.12 491 LEU A O 1
ATOM 3943 N N . ARG A 1 492 ? -34.807 -11.414 48.961 1.00 86.56 492 ARG A N 1
ATOM 3944 C CA . ARG A 1 492 ? -35.341 -12.023 47.733 1.00 86.56 492 ARG A CA 1
ATOM 3945 C C . ARG A 1 492 ? -35.656 -10.977 46.668 1.00 86.56 492 ARG A C 1
ATOM 3947 O O . ARG A 1 492 ? -35.474 -11.262 45.495 1.00 86.56 492 ARG A O 1
ATOM 3954 N N . LYS A 1 493 ? -36.069 -9.779 47.086 1.00 80.69 493 LYS A N 1
ATOM 3955 C CA . LYS A 1 493 ? -36.326 -8.646 46.189 1.00 80.69 493 LYS A CA 1
ATOM 3956 C C . LYS A 1 493 ? -35.069 -7.916 45.723 1.00 80.69 493 LYS A C 1
ATOM 3958 O O . LYS A 1 493 ? -35.076 -7.352 44.649 1.00 80.69 493 LYS A O 1
ATOM 3963 N N . THR A 1 494 ? -33.976 -7.955 46.484 1.00 78.25 494 THR A N 1
ATOM 3964 C CA . THR A 1 494 ? -32.714 -7.296 46.084 1.00 78.25 494 THR A CA 1
ATOM 3965 C C . THR A 1 494 ? -31.734 -8.226 45.380 1.00 78.25 494 THR A C 1
ATOM 3967 O O . THR A 1 494 ? -31.053 -7.824 44.446 1.00 78.25 494 THR A O 1
ATOM 3970 N N . ILE A 1 495 ? -31.637 -9.473 45.837 1.00 81.44 495 ILE A N 1
ATOM 3971 C CA . ILE A 1 495 ? -30.692 -10.472 45.328 1.00 81.44 495 ILE A CA 1
ATOM 3972 C C . ILE A 1 495 ? -31.331 -11.334 44.228 1.00 81.44 495 ILE A C 1
ATOM 3974 O O . ILE A 1 495 ? -30.612 -11.959 43.455 1.00 81.44 495 ILE A O 1
ATOM 3978 N N . GLY A 1 496 ? -32.666 -11.333 44.117 1.00 73.88 496 GLY A N 1
ATOM 3979 C CA . GLY A 1 496 ? -33.391 -11.993 43.026 1.00 73.88 496 GLY A CA 1
ATOM 3980 C C . GLY A 1 496 ? -32.915 -11.545 41.644 1.00 73.88 496 GLY A C 1
ATOM 3981 O O . GLY A 1 496 ? -32.726 -12.399 40.788 1.00 73.88 496 GLY A O 1
ATOM 3982 N N . ALA A 1 497 ? -32.571 -10.261 41.500 1.00 73.50 497 ALA A N 1
ATOM 3983 C CA . ALA A 1 497 ? -32.040 -9.684 40.267 1.00 73.50 497 ALA A CA 1
ATOM 3984 C C . ALA A 1 497 ? -30.687 -10.258 39.816 1.00 73.50 497 ALA A C 1
ATOM 3986 O O . ALA A 1 497 ? -30.269 -10.079 38.681 1.00 73.50 497 ALA A O 1
ATOM 3987 N N . PHE A 1 498 ? -29.968 -10.963 40.695 1.00 76.44 498 PHE A N 1
ATOM 3988 C CA . PHE A 1 498 ? -28.733 -11.665 40.333 1.00 76.44 498 PHE A CA 1
ATOM 3989 C C . PHE A 1 498 ? -28.990 -13.095 39.842 1.00 76.44 498 PHE A C 1
ATOM 3991 O O . PHE A 1 498 ? -28.030 -13.807 39.544 1.00 76.44 498 PHE A O 1
ATOM 3998 N N . ASN A 1 499 ? -30.252 -13.537 39.785 1.00 76.31 499 ASN A N 1
ATOM 3999 C CA . ASN A 1 499 ? -30.618 -14.836 39.238 1.00 76.31 499 ASN A CA 1
ATOM 4000 C C . ASN A 1 499 ? -30.696 -14.766 37.711 1.00 76.31 499 ASN A C 1
ATOM 4002 O O . ASN A 1 499 ? -31.778 -14.723 37.128 1.00 76.31 499 ASN A O 1
ATOM 4006 N N . THR A 1 500 ? -29.535 -14.716 37.064 1.00 73.25 500 THR A N 1
ATOM 4007 C CA . THR A 1 500 ? -29.441 -14.648 35.608 1.00 73.25 500 THR A CA 1
ATOM 4008 C C . THR A 1 500 ? -28.739 -15.878 35.048 1.00 73.25 500 THR A C 1
ATOM 4010 O O . THR A 1 500 ? -27.735 -16.384 35.565 1.00 73.25 500 THR A O 1
ATOM 4013 N N . SER A 1 501 ? -29.299 -16.386 33.952 1.00 73.50 501 SER A N 1
ATOM 4014 C CA . SER A 1 501 ? -28.668 -17.402 33.123 1.00 73.50 501 SER A CA 1
ATOM 4015 C C . SER A 1 501 ? -28.544 -16.867 31.708 1.00 73.50 501 SER A C 1
ATOM 4017 O O . SER A 1 501 ? -29.560 -16.684 31.037 1.00 73.50 501 SER A O 1
ATOM 4019 N N . SER A 1 502 ? -27.321 -16.645 31.245 1.00 70.62 502 SER A N 1
ATOM 4020 C CA . SER A 1 502 ? -27.054 -16.230 29.874 1.00 70.62 502 SER A CA 1
ATOM 4021 C C . SER A 1 502 ? -26.090 -17.204 29.208 1.00 70.62 502 SER A C 1
ATOM 4023 O O . SER A 1 502 ? -25.124 -17.688 29.804 1.00 70.62 502 SER A O 1
ATOM 4025 N N . ASN A 1 503 ? -26.406 -17.545 27.962 1.00 70.12 503 ASN A N 1
ATOM 4026 C CA . ASN A 1 503 ? -25.566 -18.367 27.110 1.00 70.12 503 ASN A CA 1
ATOM 4027 C C . ASN A 1 503 ? -25.377 -17.617 25.797 1.00 70.12 503 ASN A C 1
ATOM 4029 O O . ASN A 1 503 ? -26.340 -17.408 25.058 1.00 70.12 503 ASN A O 1
ATOM 4033 N N . PHE A 1 504 ? -24.147 -17.199 25.540 1.00 70.00 504 PHE A N 1
ATOM 4034 C CA . PHE A 1 504 ? -23.766 -16.497 24.329 1.00 70.00 504 PHE A CA 1
ATOM 4035 C C . PHE A 1 504 ? -22.749 -17.333 23.569 1.00 70.00 504 PHE A C 1
ATOM 4037 O O . PHE A 1 504 ? -21.719 -17.715 24.123 1.00 70.00 504 PHE A O 1
ATOM 4044 N N . ASP A 1 505 ? -23.033 -17.574 22.295 1.00 73.31 505 ASP A N 1
ATOM 4045 C CA . ASP A 1 505 ? -22.136 -18.247 21.367 1.00 73.31 505 ASP A CA 1
ATOM 4046 C C . ASP A 1 505 ? -22.021 -17.389 20.108 1.00 73.31 505 ASP A C 1
ATOM 4048 O O . ASP A 1 505 ? -23.023 -17.089 19.451 1.00 73.31 505 ASP A O 1
ATOM 4052 N N . ILE A 1 506 ? -20.811 -16.912 19.826 1.00 71.88 506 ILE A N 1
ATOM 4053 C CA . ILE A 1 506 ? -20.508 -16.115 18.640 1.00 71.88 506 ILE A CA 1
ATOM 4054 C C . ILE A 1 506 ? -19.313 -16.747 17.951 1.00 71.88 506 ILE A C 1
ATOM 4056 O O . ILE A 1 506 ? -18.210 -16.786 18.500 1.00 71.88 506 ILE A O 1
ATOM 4060 N N . GLU A 1 507 ? -19.532 -17.161 16.711 1.00 73.50 507 GLU A N 1
ATOM 4061 C CA . GLU A 1 507 ? -18.484 -17.594 15.805 1.00 73.50 507 GLU A CA 1
ATOM 4062 C C . GLU A 1 507 ? -18.287 -16.523 14.729 1.00 73.50 507 GLU A C 1
ATOM 4064 O O . GLU A 1 507 ? -19.224 -16.125 14.034 1.00 73.50 507 GLU A O 1
ATOM 4069 N N . SER A 1 508 ? -17.066 -16.012 14.610 1.00 70.25 508 SER A N 1
ATOM 4070 C CA . SER A 1 508 ? -16.691 -15.070 13.565 1.00 70.25 508 SER A CA 1
ATOM 4071 C C . SER A 1 508 ? -15.393 -15.498 12.896 1.00 70.25 508 SER A C 1
ATOM 4073 O O . SER A 1 508 ? -14.420 -15.909 13.533 1.00 70.25 508 SER A O 1
ATOM 4075 N N . SER A 1 509 ? -15.371 -15.397 11.571 1.00 70.75 509 SER A N 1
ATOM 4076 C CA . SER A 1 509 ? -14.186 -15.665 10.770 1.00 70.75 509 SER A CA 1
ATOM 4077 C C . SER A 1 509 ? -13.978 -14.545 9.761 1.00 70.75 509 SER A C 1
ATOM 4079 O O . SER A 1 509 ? -14.911 -13.845 9.368 1.00 70.75 509 SER A O 1
ATOM 4081 N N . ASN A 1 510 ? -12.730 -14.369 9.340 1.00 70.12 510 ASN A N 1
ATOM 4082 C CA . ASN A 1 510 ? -12.386 -13.467 8.248 1.00 70.12 510 ASN A CA 1
ATOM 4083 C C . ASN A 1 510 ? -12.417 -14.139 6.863 1.00 70.12 510 ASN A C 1
ATOM 4085 O O . ASN A 1 510 ? -12.011 -13.521 5.879 1.00 70.12 510 ASN A O 1
ATOM 4089 N N . LEU A 1 511 ? -12.917 -15.378 6.770 1.00 66.06 511 LEU A N 1
ATOM 4090 C CA . LEU A 1 511 ? -13.381 -15.961 5.515 1.00 66.06 511 LEU A CA 1
ATOM 4091 C C . LEU A 1 511 ? -14.829 -15.511 5.322 1.00 66.06 511 LEU A C 1
ATOM 4093 O O . LEU A 1 511 ? -15.691 -15.789 6.148 1.00 66.06 511 LEU A O 1
ATOM 4097 N N . GLY A 1 512 ? -15.101 -14.781 4.240 1.00 51.34 512 GLY A N 1
ATOM 4098 C CA . GLY A 1 512 ? -16.476 -14.428 3.900 1.00 51.34 512 GLY A CA 1
ATOM 4099 C C . GLY A 1 512 ? -17.365 -15.683 3.805 1.00 51.34 512 GLY A C 1
ATOM 4100 O O . GLY A 1 512 ? -16.857 -16.759 3.476 1.00 51.34 512 GLY A O 1
ATOM 4101 N N . PRO A 1 513 ? -18.688 -15.550 4.013 1.00 49.03 513 PRO A N 1
ATOM 4102 C CA . PRO A 1 513 ? -19.641 -16.670 4.059 1.00 49.03 513 PRO A CA 1
ATOM 4103 C C . PRO A 1 513 ? -19.743 -17.503 2.761 1.00 49.03 513 PRO A C 1
ATOM 4105 O O . PRO A 1 513 ? -20.511 -18.456 2.690 1.00 49.03 513 PRO A O 1
ATOM 4108 N N . GLU A 1 514 ? -18.975 -17.176 1.717 1.00 36.88 514 GLU A N 1
ATOM 4109 C CA . GLU A 1 514 ? -18.917 -17.921 0.454 1.00 36.88 514 GLU A CA 1
ATOM 4110 C C . GLU A 1 514 ? -18.088 -19.218 0.517 1.00 36.88 514 GLU A C 1
ATOM 4112 O O . GLU A 1 514 ? -18.260 -20.079 -0.347 1.00 36.88 514 GLU A O 1
ATOM 4117 N N . TRP A 1 515 ? -17.239 -19.420 1.534 1.00 37.81 515 TRP A N 1
ATOM 4118 C CA . TRP A 1 515 ? -16.358 -20.602 1.598 1.00 37.81 515 TRP A CA 1
ATOM 4119 C C . TRP A 1 515 ? -16.911 -21.799 2.385 1.00 37.81 515 TRP A C 1
ATOM 4121 O O . TRP A 1 515 ? -16.436 -22.918 2.178 1.00 37.81 515 TRP A O 1
ATOM 4131 N N . ASP A 1 516 ? -17.972 -21.624 3.177 1.00 34.91 516 ASP A N 1
ATOM 4132 C CA . ASP A 1 516 ? -18.623 -22.738 3.894 1.00 34.91 516 ASP A CA 1
ATOM 4133 C C . ASP A 1 516 ? -19.386 -23.693 2.960 1.00 34.91 516 ASP A C 1
ATOM 4135 O O . ASP A 1 516 ? -19.741 -24.810 3.334 1.00 34.91 516 ASP A O 1
ATOM 4139 N N . SER A 1 517 ? -19.592 -23.297 1.700 1.00 29.73 517 SER A N 1
ATOM 4140 C CA . SER A 1 517 ? -20.236 -24.143 0.689 1.00 29.73 517 SER A CA 1
ATOM 4141 C C . SER A 1 517 ? -19.288 -25.135 -0.003 1.00 29.73 517 SER A C 1
ATOM 4143 O O . SER A 1 517 ? -19.764 -26.087 -0.624 1.00 29.73 517 SER A O 1
ATOM 4145 N N . PHE A 1 518 ? -17.963 -24.972 0.129 1.00 32.12 518 PHE A N 1
ATOM 4146 C CA . PHE A 1 518 ? -16.975 -25.844 -0.526 1.00 32.12 518 PHE A CA 1
ATOM 4147 C C . PHE A 1 518 ? -16.299 -26.851 0.417 1.00 32.12 518 PHE A C 1
ATOM 4149 O O . PHE A 1 518 ? -15.839 -27.894 -0.041 1.00 32.12 518 PHE A O 1
ATOM 4156 N N . SER A 1 519 ? -16.283 -26.608 1.729 1.00 34.62 519 SER A N 1
ATOM 4157 C CA . SER A 1 519 ? -15.664 -27.520 2.707 1.00 34.62 519 SER A CA 1
ATOM 4158 C C . SER A 1 519 ? -16.572 -28.687 3.131 1.00 34.62 519 SER A C 1
ATOM 4160 O O . SER A 1 519 ? -16.074 -29.710 3.602 1.00 34.62 519 SER A O 1
ATOM 4162 N N . ALA A 1 520 ? -17.888 -28.595 2.905 1.00 32.19 520 ALA A N 1
ATOM 4163 C CA . ALA A 1 520 ? -18.851 -29.630 3.294 1.00 32.19 520 ALA A CA 1
ATOM 4164 C C . ALA A 1 520 ? -18.989 -30.804 2.296 1.00 32.19 520 ALA A C 1
ATOM 4166 O O . ALA A 1 520 ? -19.644 -31.796 2.615 1.00 32.19 520 ALA A O 1
ATOM 4167 N N . LEU A 1 521 ? -18.378 -30.732 1.104 1.00 31.92 521 LEU A N 1
ATOM 4168 C CA . LEU A 1 521 ? -18.550 -31.742 0.044 1.00 31.92 521 LEU A CA 1
ATOM 4169 C C . LEU A 1 521 ? -17.312 -32.599 -0.264 1.00 31.92 521 LEU A C 1
ATOM 4171 O O . LEU A 1 521 ? -17.425 -33.537 -1.050 1.00 31.92 521 LEU A O 1
ATOM 4175 N N . GLU A 1 522 ? -16.165 -32.366 0.383 1.00 31.27 522 GLU A N 1
ATOM 4176 C CA . GLU A 1 522 ? -14.917 -33.075 0.035 1.00 31.27 522 GLU A CA 1
ATOM 4177 C C . GLU A 1 522 ? -14.264 -33.884 1.169 1.00 31.27 522 GLU A C 1
ATOM 4179 O O . GLU A 1 522 ? -13.211 -34.482 0.970 1.00 31.27 522 GLU A O 1
ATOM 4184 N N . PHE A 1 523 ? -14.924 -34.021 2.327 1.00 29.27 523 PHE A N 1
ATOM 4185 C CA . PHE A 1 523 ? -14.432 -34.846 3.448 1.00 29.27 523 PHE A CA 1
ATOM 4186 C C . PHE A 1 523 ? -15.266 -36.103 3.757 1.00 29.27 523 PHE A C 1
ATOM 4188 O O . PHE A 1 523 ? -15.089 -36.725 4.801 1.00 29.27 523 PHE A O 1
ATOM 4195 N N . GLN A 1 524 ? -16.142 -36.532 2.839 1.00 30.33 524 GLN A N 1
ATOM 4196 C CA . GLN A 1 524 ? -16.931 -37.769 2.989 1.00 30.33 524 GLN A CA 1
ATOM 4197 C C . GLN A 1 524 ? -16.453 -38.948 2.124 1.00 30.33 524 GLN A C 1
ATOM 4199 O O . GLN A 1 524 ? -17.121 -39.979 2.055 1.00 30.33 524 GLN A O 1
ATOM 4204 N N . ALA A 1 525 ? -15.286 -38.835 1.485 1.00 31.70 525 ALA A N 1
ATOM 4205 C CA . ALA A 1 525 ? -14.784 -39.856 0.571 1.00 31.70 525 ALA A CA 1
ATOM 4206 C C . ALA A 1 525 ? -13.336 -40.268 0.855 1.00 31.70 525 ALA A C 1
ATOM 4208 O O . ALA A 1 525 ? -12.564 -40.386 -0.082 1.00 31.70 525 ALA A O 1
ATOM 4209 N N . LEU A 1 526 ? -12.952 -40.496 2.114 1.00 32.75 526 LEU A N 1
ATOM 4210 C CA . LEU A 1 526 ? -11.690 -41.174 2.452 1.00 32.75 526 LEU A CA 1
ATOM 4211 C C . LEU A 1 526 ? -11.730 -41.702 3.893 1.00 32.75 526 LEU A C 1
ATOM 4213 O O . LEU A 1 526 ? -10.967 -41.274 4.741 1.00 32.75 526 LEU A O 1
ATOM 4217 N N . ASP A 1 527 ? -12.649 -42.630 4.171 1.00 30.97 527 ASP A N 1
ATOM 4218 C CA . ASP A 1 527 ? -12.428 -43.650 5.204 1.00 30.97 527 ASP A CA 1
ATOM 4219 C C . ASP A 1 527 ? -13.435 -44.804 5.066 1.00 30.97 527 ASP A C 1
ATOM 4221 O O . ASP A 1 527 ? -14.579 -44.760 5.519 1.00 30.97 527 ASP A O 1
ATOM 4225 N N . ARG A 1 528 ? -12.996 -45.882 4.411 1.00 27.70 528 ARG A N 1
ATOM 4226 C CA . ARG A 1 528 ? -13.539 -47.232 4.613 1.00 27.70 528 ARG A CA 1
ATOM 4227 C C . ARG A 1 528 ? -12.374 -48.217 4.650 1.00 27.70 528 ARG A C 1
ATOM 4229 O O . ARG A 1 528 ? -11.774 -48.466 3.603 1.00 27.70 528 ARG A O 1
ATOM 4236 N N . PRO A 1 529 ? -12.060 -48.807 5.811 1.00 29.77 529 PRO A N 1
ATOM 4237 C CA . PRO A 1 529 ? -11.157 -49.939 5.881 1.00 29.77 529 PRO A CA 1
ATOM 4238 C C . PRO A 1 529 ? -11.929 -51.267 5.771 1.00 29.77 529 PRO A C 1
ATOM 4240 O O . PRO A 1 529 ? -13.078 -51.365 6.199 1.00 29.77 529 PRO A O 1
ATOM 4243 N N . THR A 1 530 ? -11.221 -52.298 5.285 1.00 27.91 530 THR A N 1
ATOM 4244 C CA . THR A 1 530 ? -11.525 -53.755 5.322 1.00 27.91 530 THR A CA 1
ATOM 4245 C C . THR A 1 530 ? -12.630 -54.252 4.367 1.00 27.91 530 THR A C 1
ATOM 4247 O O . THR A 1 530 ? -13.638 -53.588 4.188 1.00 27.91 530 THR A O 1
ATOM 4250 N N . SER A 1 531 ? -12.571 -55.406 3.691 1.00 25.25 531 SER A N 1
ATOM 4251 C CA . SER A 1 531 ? -11.646 -56.550 3.637 1.00 25.25 531 SER A CA 1
ATOM 4252 C C . SER A 1 531 ? -12.126 -57.528 2.540 1.00 25.25 531 SER A C 1
ATOM 4254 O O . SER A 1 531 ? -13.331 -57.691 2.397 1.00 25.25 531 SER A O 1
ATOM 4256 N N . VAL A 1 532 ? -11.188 -58.243 1.899 1.00 28.20 532 VAL A N 1
ATOM 4257 C CA . VAL A 1 532 ? -11.279 -59.653 1.434 1.00 28.20 532 VAL A CA 1
ATOM 4258 C C . VAL A 1 532 ? -12.368 -60.023 0.403 1.00 28.20 532 VAL A C 1
ATOM 4260 O O . VAL A 1 532 ? -13.540 -60.117 0.735 1.00 28.20 532 VAL A O 1
ATOM 4263 N N . HIS A 1 533 ? -11.949 -60.398 -0.815 1.00 26.25 533 HIS A N 1
ATOM 4264 C CA . HIS A 1 533 ? -12.097 -61.768 -1.345 1.00 26.25 533 HIS A CA 1
ATOM 4265 C C . HIS A 1 533 ? -11.454 -61.922 -2.739 1.00 26.25 533 HIS A C 1
ATOM 4267 O O . HIS A 1 533 ? -11.781 -61.173 -3.653 1.00 26.25 533 HIS A O 1
ATOM 4273 N N . HIS A 1 534 ? -10.642 -62.985 -2.841 1.00 33.38 534 HIS A N 1
ATOM 4274 C CA . HIS A 1 534 ? -10.038 -63.645 -4.011 1.00 33.38 534 HIS A CA 1
ATOM 4275 C C . HIS A 1 534 ? -8.840 -63.015 -4.724 1.00 33.38 534 HIS A C 1
ATOM 4277 O O . HIS A 1 534 ? -8.939 -61.884 -5.240 1.00 33.38 534 HIS A O 1
#

Sequence (534 aa):
METRRKTPHSTLEQVCKRILPLRVFKFLFGPLSEFSVARRITGAVFGALSGAGLFFGLIYNIAMTTVQHIIVGCVFVGLCTLGGMFSSLFRCSVLLMFPSMIGSHGRTFLMVFVLHGLYQGPIANIQHNVQDVASSMGCNIDLQITHSKLMWRMLTEPYVEVVQEIVEDSEEFQNEAQNVSMQFQKVRDEVMGQYGFNSLGKESVHTANSTQEEYVAKTRARCDYVVQQGITRCQDWFRVKWDECMNTIQVPLINHFICIPMQFHFLCDIMRVMNPWCTEKIPVEGNFGQTFDKLNDSINRLAEHFTTNLVLEELEQQAVLGVNVLQDFSKELSREFQEKTAIAEKISGVINFLLSFTFITVFTSAFGYVRQYCRDILFDNVYITTYFRQIDARRIRAEKRHLLPLKKAERESLINPWRLSIHASELMPVIVGFLQVASLALFVCVLLAVDGILYNIFDLIRRHTFTTYSITSVQHADIVIGGDSMLARLLRKTIGAFNTSSNFDIESSNLGPEWDSFSALEFQALDRPTSVHH

InterPro domains:
  IPR012858 Dendritic cell-specific transmembrane protein-like [PF07782] (379-509)
  IPR051856 Cell Surface Receptor and E3 Ligase Protein [PTHR21041] (26-508)

Foldseek 3Di:
DPDPPDDDLAPVLVVCVVPPDPVVSCVVPNDCPPPLPVQLVVLLVLLLVLQQVLLCQLPVLPDDDPVVSVVVSVVSSVVSSVCSNPPPLSVQLSVVLVVLCVDDLVLVLVLLVVVLVCVVPLVVLLLVLVLVLLQLVLVLVVVVVVVVVVVVCVVCVLVVLLVVLLQVLQVVLLVLLVVVLVVCVVVVCVLVPCPLPVPVVDDDDPPDPFSLSSSLVSQLSNQVSVLVVQLVVLLVVLVVQLVVQLVPDPDVVVSCVVSVVSNVSVVSCVSVVCNVCSNPPDDDDNCPRVVSVVVNVVSVVSNPRDNDDDDPDPPPPPSPVVNCVSNVVSVVSVVVVVVCVVVVVVVSSVSSVVSSVSSVVSSVVSSVVSVCVVPPCPDPVQEDGSNNVVVQVVCVVVVHDHDPDDDPVSVLRHDYPPDPDDRPVRVVSVVVSVVVVVVSVVVVVVSVVSSVVSVVSVVCCVVPSWDKDKDWDWDADDDDQDDDDSVSVSCCSSVVSVGDTDIDIDIDTPPPPPCVVPPVPPPPPPDDDDDDDD

Organism: Danio rerio (NCBI:txid7955)